Protein AF-A0A561UZJ4-F1 (afdb_monomer)

Organism: NCBI:txid887462

Solvent-accessible surface area (backbone atoms only — not comparable to full-atom values): 22641 Å² total; per-residue (Å²): 140,82,83,82,81,78,83,73,86,51,75,70,63,52,52,69,63,48,52,69,56,52,65,54,61,77,60,63,83,85,69,92,78,77,48,68,50,62,56,46,51,51,47,54,52,50,56,56,30,54,72,37,74,70,31,33,53,29,48,52,45,33,76,72,39,71,83,45,90,59,34,66,58,46,42,50,53,43,51,52,53,51,39,72,76,28,68,66,56,43,50,52,53,50,52,46,46,48,63,38,47,77,75,49,80,64,77,88,90,66,74,61,86,81,87,81,79,99,69,89,69,63,35,59,59,87,47,76,60,72,93,47,80,67,57,56,54,54,51,51,52,51,54,52,51,53,51,49,50,52,53,53,55,57,60,62,64,72,76,76,69,83,88,82,86,86,90,84,90,84,86,89,85,92,86,84,90,81,90,80,90,85,86,82,90,79,90,84,82,84,76,98,65,86,74,85,65,83,53,64,42,49,65,81,52,66,70,62,50,56,45,37,54,81,52,54,90,30,46,61,93,58,36,37,75,27,88,77,42,59,82,51,79,81,62,59,39,71,86,76,43,93,51,56,93,85,43,76,41,42,48,53,56,72,47,35,43,64,46,40,33,21,38,82,82,62,55,41,30,40,38,42,37,41,36,30,12,67,36,50,71,34,17,53,41,22,36,54,41,56,44,47,55,59,60,67,40,78,60,36,44,80,41,93,64,82,81,70,47,84,39,67,48,28,32,36,37,46,45,81,53,97,92,40,57,30,28,33,37,34,36,31,35,26,50,59,16,32,25,36,39,42,39,32,16,69,22,72,56,82,54,62,66,67,58,51,51,24,52,50,44,22,44,41,50,9,44,52,31,36,31,67,75,40,84,42,78,56,47,52,72,131

Nearest PDB structures (foldseek):
  4pws-assembly1_A  TM=5.449E-01  e=5.735E-03  Mycobacterium tuberculosis
  3hlz-assembly1_A  TM=6.009E-01  e=3.611E-02  Bacteroides thetaiotaomicron VPI-5482
  6e8a-assembly2_B-2  TM=5.289E-01  e=4.772E-02  Salmonella enterica subsp. enterica serovar Typhimurium
  6mna-assembly1_A  TM=4.371E-01  e=1.324E-02  Mycobacterium tuberculosis H37Rv
  6e8a-assembly1_A-3  TM=4.235E-01  e=3.230E-02  Salmonella enterica subsp. enterica serovar Typhimurium

Secondary structure (DSSP, 8-state):
--PPPPPPPPHHHHHHHHHHHHHHHHT-SSS----HHHHHHHHHHHHHHHHSHHHHHHHHHHHH-TTSTTHHHHHHHHHHHHHHH-HHHHHHHHHHHHHHHHHHTT----EE----SS-PPPEETTEE----HHHHHHHHHHHHHHHHHHHHHHHHHTTS---------------------------------------------HHHHHTTSPPGGGS-TTEEEPTT---SGGG-SGGGSS--TT-GGGTTEEEEEEEEEEETTSS-EEEEEEEEESSHHHHHHHHHHHHHHHHHSTTEEEE-----SSEEEEEEEEEEETTEEEEEEEEEEEETTEEEEEEEEEESSPP-HHHHHHHHHHHHHHHHHHHTTPPP------

Mean predicted aligned error: 18.22 Å

Sequence (382 aa):
MRRHMGAGVGAEELGALVMPMITGLTNAVGSEFSSAAVAEVRRLVRERLGAAEEGRAALDQLDGDPAAAGADDQVLAQLTAALAADPGFARQVQEALRLTAVQSAGDINTISIGGAVKKSTITIGPVTLNRTPGNQVALAALVLAVVALLVFGMYGVIHTLGPDDDAKAATPSSGSNGSRTGSGAEPSQGDEGATGGDKTAAIKDVEHFKAIFPEPTSLPDDWSFAPGSDSSSEGLGVDNSPCAEGEEGCRGQIHHGRARFGDSTGEAQAEFRVYA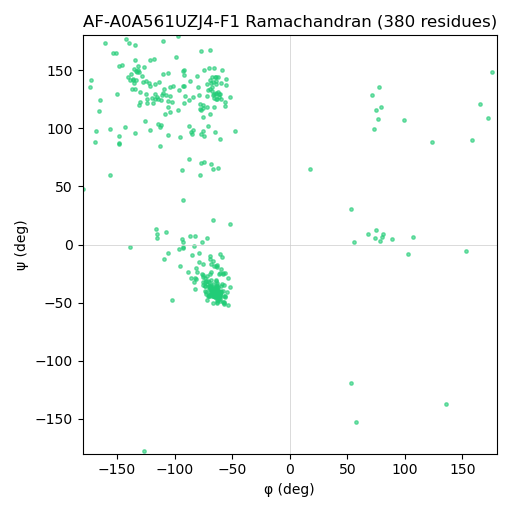YDSVGTAEAGYRAVAGIALHLDGTTTMPITPVADQSTGFTAQDDSAGHTVLTEGAVIRVGTIVARVAYGGSSQQPDTQVLNALLTMLTERAGQAQSGRTPTATTQL

Foldseek 3Di:
DDDDDDDDDDLVNVLVVVVVVLVVVLLPDPDPPPDVLVVVLVVLLCVQLVVDPQSVVLVCCCVVCVPPPCSSVSSSVSSSVSCVVDVPSVVVSVVSVVVVCVVVVQDDFDWDFDDDDDQGFTDGPSDGDDPDVVVVVVVVVVVVVVVVVVVVVVVVVVPPDDDDDDDDDDDDDDDDDDDDDDDDDDDDDDDPPDDPDLQLAFQQDLVLVLLLDDACVQAPVQKDFDPSWPPDPPPFDPVPPPDDPPDQLCPQWRTWDKTKMAGNVNQKIKIKIKIFGRFQVSLVSNLCVVLVVQQPDPQKDWDDADQQAPDKTKIWGWDCPPNFIWIKIWMWHDHTRMIMIMIMGGHNDHDDSLSRNQVVNLSNQQSSCSSSVHRRDHGGDD

Radius of gyration: 28.52 Å; Cα contacts (8 Å, |Δi|>4): 491; chains: 1; bounding box: 82×61×81 Å

pLDDT: mean 74.37, std 22.91, range [32.66, 98.38]

Structure (mmCIF, N/CA/C/O backbone):
data_AF-A0A561UZJ4-F1
#
_entry.id   AF-A0A561UZJ4-F1
#
loop_
_atom_site.group_PDB
_atom_site.id
_atom_site.type_symbol
_atom_site.label_atom_id
_atom_site.label_alt_id
_atom_site.label_comp_id
_atom_site.label_asym_id
_atom_site.label_entity_id
_atom_site.label_seq_id
_atom_site.pdbx_PDB_ins_code
_atom_site.Cartn_x
_atom_site.Cartn_y
_atom_site.Cartn_z
_atom_site.occupancy
_atom_site.B_iso_or_equiv
_atom_site.auth_seq_id
_atom_site.auth_comp_id
_atom_site.auth_asym_id
_atom_site.auth_atom_id
_atom_site.pdbx_PDB_model_num
ATOM 1 N N . MET A 1 1 ? -13.096 -0.915 -48.833 1.00 38.19 1 MET A N 1
ATOM 2 C CA . MET A 1 1 ? -11.713 -0.455 -48.573 1.00 38.19 1 MET A CA 1
ATOM 3 C C . MET A 1 1 ? -11.726 1.049 -48.310 1.00 38.19 1 MET A C 1
ATOM 5 O O . MET A 1 1 ? -11.660 1.826 -49.251 1.00 38.19 1 MET A O 1
ATOM 9 N N . ARG A 1 2 ? -11.883 1.469 -47.047 1.00 38.19 2 ARG A N 1
ATOM 10 C CA . ARG A 1 2 ? -11.686 2.861 -46.605 1.00 38.19 2 ARG A CA 1
ATOM 11 C C . ARG A 1 2 ? -10.361 2.906 -45.848 1.00 38.19 2 ARG A C 1
ATOM 13 O O . ARG A 1 2 ? -10.214 2.193 -44.863 1.00 38.19 2 ARG A O 1
ATOM 20 N N . ARG A 1 3 ? -9.397 3.685 -46.342 1.00 44.66 3 ARG A N 1
ATOM 21 C CA . ARG A 1 3 ? -8.163 4.007 -45.614 1.00 44.66 3 ARG A CA 1
ATOM 22 C C . ARG A 1 3 ? -8.498 5.085 -44.584 1.00 44.66 3 ARG A C 1
ATOM 24 O O . ARG A 1 3 ? -8.964 6.151 -44.973 1.00 44.66 3 ARG A O 1
ATOM 31 N N . HIS A 1 4 ? -8.264 4.804 -43.305 1.00 40.88 4 HIS A N 1
ATOM 32 C CA . HIS A 1 4 ? -8.193 5.834 -42.272 1.00 40.88 4 HIS A CA 1
ATOM 33 C C . HIS A 1 4 ? -6.885 6.615 -42.458 1.00 40.88 4 HIS A C 1
ATOM 35 O O . HIS A 1 4 ? -5.804 6.034 -42.399 1.00 40.88 4 HIS A O 1
ATOM 41 N N . MET A 1 5 ? -6.989 7.918 -42.717 1.00 39.06 5 MET A N 1
ATOM 42 C CA . MET A 1 5 ? -5.888 8.862 -42.529 1.00 39.06 5 MET A CA 1
ATOM 43 C C . MET A 1 5 ? -5.791 9.153 -41.031 1.00 39.06 5 MET A C 1
ATOM 45 O O . MET A 1 5 ? -6.747 9.655 -40.444 1.00 39.06 5 MET A O 1
ATOM 49 N N . GLY A 1 6 ? -4.670 8.779 -40.414 1.00 40.22 6 GLY A N 1
ATOM 50 C CA . GLY A 1 6 ? -4.344 9.169 -39.046 1.00 40.22 6 GLY A CA 1
ATOM 51 C C . GLY A 1 6 ? -3.977 10.649 -39.008 1.00 40.22 6 GLY A C 1
ATOM 52 O O . GLY A 1 6 ? -3.138 11.094 -39.792 1.00 40.22 6 GLY A O 1
ATOM 53 N N . ALA A 1 7 ? -4.622 11.402 -38.121 1.00 43.53 7 ALA A N 1
ATOM 54 C CA . ALA A 1 7 ? -4.203 12.752 -37.780 1.00 43.53 7 ALA A CA 1
ATOM 55 C C . ALA A 1 7 ? -2.841 12.665 -37.075 1.00 43.53 7 ALA A C 1
ATOM 57 O O . ALA A 1 7 ? -2.710 11.992 -36.053 1.00 43.53 7 ALA A O 1
ATOM 58 N N . GLY A 1 8 ? -1.815 13.273 -37.671 1.00 42.09 8 GLY A N 1
ATOM 59 C CA . GLY A 1 8 ? -0.505 13.403 -37.044 1.00 42.09 8 GLY A CA 1
ATOM 60 C C . GLY A 1 8 ? -0.579 14.401 -35.893 1.00 42.09 8 GLY A C 1
ATOM 61 O O . GLY A 1 8 ? -1.142 15.481 -36.056 1.00 42.09 8 GLY A O 1
ATOM 62 N N . VAL A 1 9 ? -0.012 14.026 -34.749 1.00 51.81 9 VAL A N 1
ATOM 63 C CA . VAL A 1 9 ? 0.234 14.920 -33.610 1.00 51.81 9 VAL A CA 1
ATOM 64 C C . VAL A 1 9 ? 1.084 16.096 -34.104 1.00 51.81 9 VAL A C 1
ATOM 66 O O . VAL A 1 9 ? 2.143 15.887 -34.701 1.00 51.81 9 VAL A O 1
ATOM 69 N N . GLY A 1 10 ? 0.588 17.322 -33.937 1.00 52.53 10 GLY A N 1
ATOM 70 C CA . GLY A 1 10 ? 1.241 18.535 -34.433 1.00 52.53 10 GLY A CA 1
ATOM 71 C C . GLY A 1 10 ? 2.468 18.914 -33.599 1.00 52.53 10 GLY A C 1
ATOM 72 O O . GLY A 1 10 ? 2.511 18.672 -32.395 1.00 52.53 10 GLY A O 1
ATOM 73 N N . ALA A 1 11 ? 3.460 19.553 -34.226 1.00 46.94 11 ALA A N 1
ATOM 74 C CA . ALA A 1 11 ? 4.694 20.004 -33.568 1.00 46.94 11 ALA A CA 1
ATOM 75 C C . ALA A 1 11 ? 4.452 20.941 -32.360 1.00 46.94 11 ALA A C 1
ATOM 77 O O . ALA A 1 11 ? 5.276 20.997 -31.449 1.00 46.94 11 ALA A O 1
ATOM 78 N N . GLU A 1 12 ? 3.310 21.631 -32.319 1.00 47.03 12 GLU A N 1
ATOM 79 C CA . GLU A 1 12 ? 2.919 22.523 -31.218 1.00 47.03 12 GLU A CA 1
ATOM 80 C C . GLU A 1 12 ? 2.516 21.760 -29.941 1.00 47.03 12 GLU A C 1
ATOM 82 O O . GLU A 1 12 ? 2.795 22.216 -28.834 1.00 47.03 12 GLU A O 1
ATOM 87 N N . GLU A 1 13 ? 1.943 20.560 -30.078 1.00 52.03 13 GLU A N 1
ATOM 88 C CA . GLU A 1 13 ? 1.536 19.709 -28.949 1.00 52.03 13 GLU A CA 1
ATOM 89 C C . GLU A 1 13 ? 2.757 19.037 -28.290 1.00 52.03 13 GLU A C 1
ATOM 91 O O . GLU A 1 13 ? 2.828 18.889 -27.070 1.00 52.03 13 GLU A O 1
ATOM 96 N N . LEU A 1 14 ? 3.783 18.729 -29.095 1.00 54.50 14 LEU A N 1
ATOM 97 C CA . LEU A 1 14 ? 5.091 18.267 -28.619 1.00 54.50 14 LEU A CA 1
ATOM 98 C C . LEU A 1 14 ? 5.852 19.365 -27.863 1.00 54.50 14 LEU A C 1
ATOM 100 O O . LEU A 1 14 ? 6.477 19.074 -26.845 1.00 54.50 14 LEU A O 1
ATOM 104 N N . GLY A 1 15 ? 5.764 20.624 -28.302 1.00 51.84 15 GLY A N 1
ATOM 105 C CA . GLY A 1 15 ? 6.388 21.755 -27.606 1.00 51.84 15 GLY A CA 1
ATOM 106 C C . GLY A 1 15 ? 5.871 21.933 -26.173 1.00 51.84 15 GLY A C 1
ATOM 107 O O . GLY A 1 15 ? 6.659 22.161 -25.255 1.00 51.84 15 GLY A O 1
ATOM 108 N N . ALA A 1 16 ? 4.565 21.744 -25.956 1.00 50.00 16 ALA A N 1
ATOM 109 C CA . ALA A 1 16 ? 3.947 21.839 -24.631 1.00 50.00 16 ALA A CA 1
ATOM 110 C C . ALA A 1 16 ? 4.368 20.702 -23.677 1.00 50.00 16 ALA A C 1
ATOM 112 O O . ALA A 1 16 ? 4.457 20.918 -22.469 1.00 50.00 16 ALA A O 1
ATOM 113 N N . LEU A 1 17 ? 4.666 19.511 -24.209 1.00 49.38 17 LEU A N 1
ATOM 114 C CA . LEU A 1 17 ? 5.084 18.345 -23.423 1.00 49.38 17 LEU A CA 1
ATOM 115 C C . LEU A 1 17 ? 6.583 18.366 -23.065 1.00 49.38 17 LEU A C 1
ATOM 117 O O . LEU A 1 17 ? 6.991 17.819 -22.043 1.00 49.38 17 LEU A O 1
ATOM 121 N N . VAL A 1 18 ? 7.410 18.988 -23.910 1.00 51.75 18 VAL A N 1
ATOM 122 C CA . VAL A 1 18 ? 8.879 18.977 -23.798 1.00 51.75 18 VAL A CA 1
ATOM 123 C C . VAL A 1 18 ? 9.403 20.030 -22.810 1.00 51.75 18 VAL A C 1
ATOM 125 O O . VAL A 1 18 ? 10.385 19.779 -22.107 1.00 51.75 18 VAL A O 1
ATOM 128 N N . MET A 1 19 ? 8.731 21.180 -22.687 1.00 52.06 19 MET A N 1
ATOM 129 C CA . MET A 1 19 ? 9.182 22.285 -21.823 1.00 52.06 19 MET A CA 1
ATOM 130 C C . MET A 1 19 ? 9.271 21.936 -20.321 1.00 52.06 19 MET A C 1
ATOM 132 O O . MET A 1 19 ? 10.293 22.263 -19.716 1.00 52.06 19 MET A O 1
ATOM 136 N N . PRO A 1 20 ? 8.306 21.223 -19.702 1.00 51.03 20 PRO A N 1
ATOM 137 C CA . PRO A 1 20 ? 8.399 20.836 -18.290 1.00 51.03 20 PRO A CA 1
ATOM 138 C C . PRO A 1 20 ? 9.579 19.900 -17.985 1.00 51.03 20 PRO A C 1
ATOM 140 O O . PRO A 1 20 ? 10.175 19.988 -16.914 1.00 51.03 20 PRO A O 1
ATOM 143 N N . MET A 1 21 ? 9.951 19.020 -18.925 1.00 52.78 21 MET A N 1
ATOM 144 C CA . MET A 1 21 ? 11.055 18.068 -18.735 1.00 52.78 21 MET A CA 1
ATOM 145 C C . MET A 1 21 ? 12.426 18.743 -18.792 1.00 52.78 21 MET A C 1
ATOM 147 O O . MET A 1 21 ? 13.334 18.372 -18.050 1.00 52.78 21 MET A O 1
ATOM 151 N N . ILE A 1 22 ? 12.586 19.755 -19.646 1.00 53.81 22 ILE A N 1
ATOM 152 C CA . ILE A 1 22 ? 13.873 20.438 -19.821 1.00 53.81 22 ILE A CA 1
ATOM 153 C C . ILE A 1 22 ? 14.182 21.344 -18.631 1.00 53.81 22 ILE A C 1
ATOM 155 O O . ILE A 1 22 ? 15.315 21.359 -18.159 1.00 53.81 22 ILE A O 1
ATOM 159 N N . THR A 1 23 ? 13.164 21.977 -18.046 1.00 54.97 23 THR A N 1
ATOM 160 C CA . THR A 1 23 ? 13.304 22.675 -16.758 1.00 54.97 23 THR A CA 1
ATOM 161 C C . THR A 1 23 ? 13.710 21.730 -15.611 1.00 54.97 23 THR A C 1
ATOM 163 O O . THR A 1 23 ? 14.348 22.162 -14.651 1.00 54.97 23 THR A O 1
ATOM 166 N N . GLY A 1 24 ? 13.395 20.433 -15.707 1.00 51.62 24 GLY A N 1
ATOM 167 C CA . GLY A 1 24 ? 13.868 19.411 -14.766 1.00 51.62 24 GLY A CA 1
ATOM 168 C C . GLY A 1 24 ? 15.340 19.022 -14.960 1.00 51.62 24 GLY A C 1
ATOM 169 O O . GLY A 1 24 ? 16.046 18.787 -13.982 1.00 51.62 24 GLY A O 1
ATOM 170 N N . LEU A 1 25 ? 15.827 19.000 -16.205 1.00 46.50 25 LEU A N 1
ATOM 171 C CA . LEU A 1 25 ? 17.196 18.592 -16.551 1.00 46.50 25 LEU A CA 1
ATOM 172 C C . LEU A 1 25 ? 18.262 19.634 -16.182 1.00 46.50 25 LEU A C 1
ATOM 174 O O . LEU A 1 25 ? 19.382 19.260 -15.838 1.00 46.50 25 LEU A O 1
ATOM 178 N N . THR A 1 26 ? 17.934 20.925 -16.226 1.00 46.72 26 THR A N 1
ATOM 179 C CA . THR A 1 26 ? 18.906 22.011 -15.998 1.00 46.72 26 THR A CA 1
ATOM 180 C C . THR A 1 26 ? 19.171 22.288 -14.515 1.00 46.72 26 THR A C 1
ATOM 182 O O . THR A 1 26 ? 20.233 22.790 -14.158 1.00 46.72 26 THR A O 1
ATOM 185 N N . ASN A 1 27 ? 18.264 21.872 -13.623 1.00 47.09 27 ASN A N 1
ATOM 186 C CA . ASN A 1 27 ? 18.409 22.021 -12.169 1.00 47.09 27 ASN A CA 1
ATOM 187 C C . ASN A 1 27 ? 19.047 20.795 -11.476 1.00 47.09 27 ASN A C 1
ATOM 189 O O . ASN A 1 27 ? 19.209 20.783 -10.256 1.00 47.09 27 ASN A O 1
ATOM 193 N N . ALA A 1 28 ? 19.433 19.764 -12.236 1.00 41.41 28 ALA A N 1
ATOM 194 C CA . ALA A 1 28 ? 19.983 18.507 -11.729 1.00 41.41 28 ALA A CA 1
ATOM 195 C C . ALA A 1 28 ? 21.523 18.517 -11.685 1.00 41.41 28 ALA A C 1
ATOM 197 O O . ALA A 1 28 ? 22.196 17.739 -12.359 1.00 41.41 28 ALA A O 1
ATOM 198 N N . VAL A 1 29 ? 22.105 19.391 -10.863 1.00 40.47 29 VAL A N 1
ATOM 199 C CA . VAL A 1 29 ? 23.511 19.269 -10.445 1.00 40.47 29 VAL A CA 1
ATOM 200 C C . VAL A 1 29 ? 23.510 18.963 -8.950 1.00 40.47 29 VAL A C 1
ATOM 202 O O . VAL A 1 29 ? 23.577 19.870 -8.126 1.00 40.47 29 VAL A O 1
ATOM 205 N N . GLY A 1 30 ? 23.373 17.678 -8.594 1.00 41.28 30 GLY A N 1
ATOM 206 C CA . GLY A 1 30 ? 23.566 17.243 -7.203 1.00 41.28 30 GLY A CA 1
ATOM 207 C C . GLY A 1 30 ? 22.837 15.992 -6.703 1.00 41.28 30 GLY A C 1
ATOM 208 O O . GLY A 1 30 ? 23.116 15.594 -5.577 1.00 41.28 30 GLY A O 1
ATOM 209 N N . SER A 1 31 ? 21.951 15.348 -7.466 1.00 38.31 31 SER A N 1
ATOM 210 C CA . SER A 1 31 ? 21.232 14.152 -6.990 1.00 38.31 31 SER A CA 1
ATOM 211 C C . SER A 1 31 ? 21.196 13.029 -8.028 1.00 38.31 31 SER A C 1
ATOM 213 O O . SER A 1 31 ? 21.056 13.260 -9.228 1.00 38.31 31 SER A O 1
ATOM 215 N N . GLU A 1 32 ? 21.387 11.806 -7.534 1.00 42.59 32 GLU A N 1
ATOM 216 C CA . GLU A 1 32 ? 21.621 10.544 -8.244 1.00 42.59 32 GLU A CA 1
ATOM 217 C C . GLU A 1 32 ? 20.419 10.057 -9.077 1.00 42.59 32 GLU A C 1
ATOM 219 O O . GLU A 1 32 ? 19.859 8.994 -8.838 1.00 42.59 32 GLU A O 1
ATOM 224 N N . PHE A 1 33 ? 20.037 10.797 -10.117 1.00 46.19 33 PHE A N 1
ATOM 225 C CA . PHE A 1 33 ? 19.161 10.281 -11.170 1.00 46.19 33 PHE A CA 1
ATOM 226 C C . PHE A 1 33 ? 20.001 9.599 -12.257 1.00 46.19 33 PHE A C 1
ATOM 228 O O . PHE A 1 33 ? 20.191 10.123 -13.353 1.00 46.19 33 PHE A O 1
ATOM 235 N N . SER A 1 34 ? 20.533 8.413 -11.952 1.00 44.78 34 SER A N 1
ATOM 236 C CA . SER A 1 34 ? 21.213 7.539 -12.920 1.00 44.78 34 SER A CA 1
ATOM 237 C C . SER A 1 34 ? 20.253 6.526 -13.552 1.00 44.78 34 SER A C 1
ATOM 239 O O . SER A 1 34 ? 20.621 5.377 -13.798 1.00 44.78 34 SER A O 1
ATOM 241 N N . SER A 1 35 ? 19.006 6.919 -13.842 1.00 62.38 35 SER A N 1
ATOM 242 C CA . SER A 1 35 ? 18.120 6.007 -14.564 1.00 62.38 35 SER A CA 1
ATOM 243 C C . SER A 1 35 ? 18.663 5.805 -15.982 1.00 62.38 35 SER A C 1
ATOM 245 O O . SER A 1 35 ? 18.976 6.757 -16.707 1.00 62.38 35 SER A O 1
ATOM 247 N N . ALA A 1 36 ? 18.801 4.538 -16.380 1.00 67.56 36 ALA A N 1
ATOM 248 C CA . ALA A 1 36 ? 19.322 4.157 -17.691 1.00 67.56 36 ALA A CA 1
ATOM 249 C C . ALA A 1 36 ? 18.553 4.839 -18.841 1.00 67.56 36 ALA A C 1
ATOM 251 O O . ALA A 1 36 ? 19.130 5.145 -19.880 1.00 67.56 36 ALA A O 1
ATOM 252 N N . ALA A 1 37 ? 17.273 5.155 -18.627 1.00 64.25 37 ALA A N 1
ATOM 253 C CA . ALA A 1 37 ? 16.425 5.822 -19.605 1.00 64.25 37 ALA A CA 1
ATOM 254 C C . ALA A 1 37 ? 16.741 7.320 -19.784 1.00 64.25 37 ALA A C 1
ATOM 256 O O . ALA A 1 37 ? 16.773 7.801 -20.915 1.00 64.25 37 ALA A O 1
ATOM 257 N N . VAL A 1 38 ? 17.042 8.066 -18.712 1.00 72.38 38 VAL A N 1
ATOM 258 C CA . VAL A 1 38 ? 17.483 9.473 -18.831 1.00 72.38 38 VAL A CA 1
ATOM 259 C C . VAL A 1 38 ? 18.857 9.544 -19.496 1.00 72.38 38 VAL A C 1
ATOM 261 O O . VAL A 1 38 ? 19.095 10.413 -20.338 1.00 72.38 38 VAL A O 1
ATOM 264 N N . ALA A 1 39 ? 19.743 8.594 -19.181 1.00 77.06 39 ALA A N 1
ATOM 265 C CA . ALA A 1 39 ? 21.021 8.453 -19.870 1.00 77.06 39 ALA A CA 1
ATOM 266 C C . ALA A 1 39 ? 20.828 8.174 -21.372 1.00 77.06 39 ALA A C 1
ATOM 268 O O . ALA A 1 39 ? 21.519 8.780 -22.191 1.00 77.06 39 ALA A O 1
ATOM 269 N N . GLU A 1 40 ? 19.855 7.336 -21.738 1.00 82.00 40 GLU A N 1
ATOM 270 C CA . GLU A 1 40 ? 19.553 7.004 -23.132 1.00 82.00 40 GLU A CA 1
ATOM 271 C C . GLU A 1 40 ? 18.926 8.175 -23.902 1.00 82.00 40 GLU A C 1
ATOM 273 O O . GLU A 1 40 ? 19.379 8.494 -25.000 1.00 82.00 40 GLU A O 1
ATOM 278 N N . VAL A 1 41 ? 17.962 8.898 -23.318 1.00 84.25 41 VAL A N 1
ATOM 279 C CA . VAL A 1 41 ? 17.405 10.118 -23.935 1.00 84.25 41 VAL A CA 1
ATOM 280 C C . VAL A 1 41 ? 18.501 11.169 -24.118 1.00 84.25 41 VAL A C 1
ATOM 282 O O . VAL A 1 41 ? 18.627 11.753 -25.195 1.00 84.25 41 VAL A O 1
ATOM 285 N N . ARG A 1 42 ? 19.357 11.374 -23.109 1.00 86.06 42 ARG A N 1
ATOM 286 C CA . ARG A 1 42 ? 20.499 12.295 -23.206 1.00 86.06 42 ARG A CA 1
ATOM 287 C C . ARG A 1 42 ? 21.490 11.861 -24.288 1.00 86.06 42 ARG A C 1
ATOM 289 O O . ARG A 1 42 ? 22.013 12.717 -25.001 1.00 86.06 42 ARG A O 1
ATOM 296 N N . ARG A 1 43 ? 21.743 10.556 -24.430 1.00 90.25 43 ARG A N 1
ATOM 297 C CA . ARG A 1 43 ? 22.601 9.985 -25.478 1.00 90.25 43 ARG A CA 1
ATOM 298 C C . ARG A 1 43 ? 22.019 10.255 -26.864 1.00 90.25 43 ARG A C 1
ATOM 300 O O . ARG A 1 43 ? 22.734 10.795 -27.703 1.00 90.25 43 ARG A O 1
ATOM 307 N N . LEU A 1 44 ? 20.733 9.964 -27.072 1.00 89.88 44 LEU A N 1
ATOM 308 C CA . LEU A 1 44 ? 20.020 10.196 -28.334 1.00 89.88 44 LEU A CA 1
ATOM 309 C C . LEU A 1 44 ? 20.005 11.680 -28.723 1.00 89.88 44 LEU A C 1
ATOM 311 O O . LEU A 1 44 ? 20.299 12.024 -29.867 1.00 89.88 44 LEU A O 1
ATOM 315 N N . VAL A 1 45 ? 19.715 12.572 -27.770 1.00 91.88 45 VAL A N 1
ATOM 316 C CA . VAL A 1 45 ? 19.710 14.025 -28.005 1.00 91.88 45 VAL A CA 1
ATOM 317 C C . VAL A 1 45 ? 21.113 14.533 -28.338 1.00 91.88 45 VAL A C 1
ATOM 319 O O . VAL A 1 45 ? 21.271 15.277 -29.304 1.00 91.88 45 VAL A O 1
ATOM 322 N N . ARG A 1 46 ? 22.144 14.104 -27.599 1.00 92.44 46 ARG A N 1
ATOM 323 C CA . ARG A 1 46 ? 23.530 14.524 -27.851 1.00 92.44 46 ARG A CA 1
ATOM 324 C C . ARG A 1 46 ? 24.073 13.984 -29.174 1.00 92.44 46 ARG A C 1
ATOM 326 O O . ARG A 1 46 ? 24.739 14.722 -29.890 1.00 92.44 46 ARG A O 1
ATOM 333 N N . GLU A 1 47 ? 23.769 12.736 -29.521 1.00 93.25 47 GLU A N 1
ATOM 334 C CA . GLU A 1 47 ? 24.128 12.139 -30.813 1.00 93.25 47 GLU A CA 1
ATOM 335 C C . GLU A 1 47 ? 23.490 12.918 -31.970 1.00 93.25 47 GLU A C 1
ATOM 337 O O . GLU A 1 47 ? 24.163 13.260 -32.945 1.00 93.25 47 GLU A O 1
ATOM 342 N N . ARG A 1 48 ? 22.205 13.268 -31.836 1.00 92.88 48 ARG A N 1
ATOM 343 C CA . ARG A 1 48 ? 21.470 13.969 -32.888 1.00 92.88 48 ARG A CA 1
ATOM 344 C C . ARG A 1 48 ? 21.893 15.427 -33.043 1.00 92.88 48 ARG A C 1
ATOM 346 O O . ARG A 1 48 ? 22.150 15.859 -34.164 1.00 92.88 48 ARG A O 1
ATOM 353 N N . LEU A 1 49 ? 21.982 16.174 -31.944 1.00 93.50 49 LEU A N 1
ATOM 354 C CA . LEU A 1 49 ? 22.416 17.574 -31.960 1.00 93.50 49 LEU A CA 1
ATOM 355 C C . LEU A 1 49 ? 23.899 17.703 -32.322 1.00 93.50 49 LEU A C 1
ATOM 357 O O . LEU A 1 49 ? 24.264 18.615 -33.054 1.00 93.50 49 LEU A O 1
ATOM 361 N N . GLY A 1 50 ? 24.743 16.760 -31.896 1.00 94.25 50 GLY A N 1
ATOM 362 C CA . GLY A 1 50 ? 26.167 16.739 -32.236 1.00 94.25 50 GLY A CA 1
ATOM 363 C C . GLY A 1 50 ? 26.457 16.453 -33.713 1.00 94.25 50 GLY A C 1
ATOM 364 O O . GLY A 1 50 ? 27.562 16.741 -34.182 1.00 94.25 50 GLY A O 1
ATOM 365 N N . ALA A 1 51 ? 25.488 15.917 -34.463 1.00 93.06 51 ALA A N 1
ATOM 366 C CA . ALA A 1 51 ? 25.597 15.724 -35.908 1.00 93.06 51 ALA A CA 1
ATOM 367 C C . ALA A 1 51 ? 25.413 17.033 -36.703 1.00 93.06 51 ALA A C 1
ATOM 369 O O . ALA A 1 51 ? 25.958 17.147 -37.801 1.00 93.06 51 ALA A O 1
ATOM 370 N N . ALA A 1 52 ? 24.701 18.021 -36.148 1.00 93.69 52 ALA A N 1
ATOM 371 C CA . ALA A 1 52 ? 24.543 19.356 -36.729 1.00 93.69 52 ALA A CA 1
ATOM 372 C C . ALA A 1 52 ? 25.629 20.313 -36.209 1.00 93.69 52 ALA A C 1
ATOM 374 O O . ALA A 1 52 ? 26.064 20.206 -35.063 1.00 93.69 52 ALA A O 1
ATOM 375 N N . GLU A 1 53 ? 26.084 21.254 -37.037 1.00 93.94 53 GLU A N 1
ATOM 376 C CA . GLU A 1 53 ? 27.120 22.218 -36.639 1.00 93.94 53 GLU A CA 1
ATOM 377 C C . GLU A 1 53 ? 26.583 23.196 -35.583 1.00 93.94 53 GLU A C 1
ATOM 379 O O . GLU A 1 53 ? 27.229 23.433 -34.563 1.00 93.94 53 GLU A O 1
ATOM 384 N N . GLU A 1 54 ? 25.347 23.658 -35.764 1.00 91.19 54 GLU A N 1
ATOM 385 C CA . GLU A 1 54 ? 24.638 24.546 -34.845 1.00 91.19 54 GLU A CA 1
ATOM 386 C C . GLU A 1 54 ? 24.270 23.846 -33.530 1.00 91.19 54 GLU A C 1
ATOM 388 O O . GLU A 1 54 ? 24.360 24.441 -32.456 1.00 91.19 54 GLU A O 1
ATOM 393 N N . GLY A 1 55 ? 23.895 22.565 -33.595 1.00 92.19 55 GLY A N 1
ATOM 394 C CA . GLY A 1 55 ? 23.610 21.757 -32.409 1.00 92.19 55 GLY A CA 1
ATOM 395 C C . GLY A 1 55 ? 24.867 21.470 -31.586 1.00 92.19 55 GLY A C 1
ATOM 396 O O . GLY A 1 55 ? 24.819 21.526 -30.359 1.00 92.19 55 GLY A O 1
ATOM 397 N N . ARG A 1 56 ? 26.012 21.241 -32.242 1.00 95.06 56 ARG A N 1
ATOM 398 C CA . ARG A 1 56 ? 27.305 21.072 -31.569 1.00 95.06 56 ARG A CA 1
ATOM 399 C C . ARG A 1 56 ? 27.749 22.354 -30.871 1.00 95.06 56 ARG A C 1
ATOM 401 O O . ARG A 1 56 ? 28.128 22.286 -29.713 1.00 95.06 56 ARG A O 1
ATOM 408 N N . ALA A 1 57 ? 27.612 23.510 -31.523 1.00 93.94 57 ALA A N 1
ATOM 409 C CA . ALA A 1 57 ? 27.921 24.802 -30.910 1.00 93.94 57 ALA A CA 1
ATOM 410 C C . ALA A 1 57 ? 27.048 25.089 -29.673 1.00 93.94 57 ALA A C 1
ATOM 412 O O . ALA A 1 57 ? 27.561 25.548 -28.655 1.00 93.94 57 ALA A O 1
ATOM 413 N N . ALA A 1 58 ? 25.749 24.771 -29.736 1.00 91.31 58 ALA A N 1
ATOM 414 C CA . ALA A 1 58 ? 24.841 24.924 -28.599 1.00 91.31 58 ALA A CA 1
ATOM 415 C C . ALA A 1 58 ? 25.190 23.971 -27.438 1.00 91.31 58 ALA A C 1
ATOM 417 O O . ALA A 1 58 ? 25.166 24.376 -26.277 1.00 91.31 58 ALA A O 1
ATOM 418 N N . LEU A 1 59 ? 25.553 22.718 -27.742 1.00 93.25 59 LEU A N 1
ATOM 419 C CA . LEU A 1 59 ? 26.006 21.751 -26.738 1.00 93.25 59 LEU A CA 1
ATOM 420 C C . LEU A 1 59 ? 27.350 22.146 -26.114 1.00 93.25 59 LEU A C 1
ATOM 422 O O . LEU A 1 59 ? 27.479 22.083 -24.896 1.00 93.25 59 LEU A O 1
ATOM 426 N N . ASP A 1 60 ? 28.315 22.596 -26.917 1.00 93.38 60 ASP A N 1
ATOM 427 C CA . ASP A 1 60 ? 29.623 23.060 -26.440 1.00 93.38 60 ASP A CA 1
ATOM 428 C C . ASP A 1 60 ? 29.477 24.303 -25.548 1.00 93.38 60 ASP A C 1
ATOM 430 O O . ASP A 1 60 ? 30.183 24.439 -24.549 1.00 93.38 60 ASP A O 1
ATOM 434 N N . GLN A 1 61 ? 28.529 25.196 -25.867 1.00 90.12 61 GLN A N 1
ATOM 435 C CA . GLN A 1 61 ? 28.201 26.343 -25.022 1.00 90.12 61 GLN A CA 1
ATOM 436 C C . GLN A 1 61 ? 27.586 25.907 -23.682 1.00 90.12 61 GLN A C 1
ATOM 438 O O . GLN A 1 61 ? 27.996 26.424 -22.643 1.00 90.12 61 GLN A O 1
ATOM 443 N N . LEU A 1 62 ? 26.650 24.951 -23.689 1.00 89.88 62 LEU A N 1
ATOM 444 C CA . LEU A 1 62 ? 26.025 24.422 -22.470 1.00 89.88 62 LEU A CA 1
ATOM 445 C C . LEU A 1 62 ? 27.025 23.655 -21.584 1.00 89.88 62 LEU A C 1
ATOM 447 O O . LEU A 1 62 ? 27.009 23.812 -20.366 1.00 89.88 62 LEU A O 1
ATOM 451 N N . ASP A 1 63 ? 27.901 22.842 -22.181 1.00 89.44 63 ASP A N 1
ATOM 452 C CA . ASP A 1 63 ? 28.920 22.075 -21.454 1.00 89.44 63 ASP A CA 1
ATOM 453 C C . ASP A 1 63 ? 30.065 22.992 -20.948 1.00 89.44 63 ASP A C 1
ATOM 455 O O . ASP A 1 63 ? 30.681 22.699 -19.920 1.00 89.44 63 ASP A O 1
ATOM 459 N N . GLY A 1 64 ? 30.346 24.106 -21.639 1.00 91.56 64 GLY A N 1
ATOM 460 C CA . GLY A 1 64 ? 31.391 25.073 -21.279 1.00 91.56 64 GLY A CA 1
ATOM 461 C C . GLY A 1 64 ? 30.988 26.101 -20.214 1.00 91.56 64 GLY A C 1
ATOM 462 O O . GLY A 1 64 ? 31.809 26.443 -19.361 1.00 91.56 64 GLY A O 1
ATOM 463 N N . ASP A 1 65 ? 29.746 26.590 -20.247 1.00 89.75 65 ASP A N 1
ATOM 464 C CA . ASP A 1 65 ? 29.185 27.501 -19.242 1.00 89.75 65 ASP A CA 1
ATOM 465 C C . ASP A 1 65 ? 27.667 27.274 -19.089 1.00 89.75 65 ASP A C 1
ATOM 467 O O . ASP A 1 65 ? 26.861 27.967 -19.718 1.00 89.75 65 ASP A O 1
ATOM 471 N N . PRO A 1 66 ? 27.245 26.325 -18.232 1.00 79.38 66 PRO A N 1
ATOM 472 C CA . PRO A 1 66 ? 25.829 26.008 -18.051 1.00 79.38 66 PRO A CA 1
ATOM 473 C C . PRO A 1 66 ? 25.029 27.150 -17.406 1.00 79.38 66 PRO A C 1
ATOM 475 O O . PRO A 1 66 ? 23.803 27.124 -17.433 1.00 79.38 66 PRO A O 1
ATOM 478 N N . ALA A 1 67 ? 25.692 28.156 -16.820 1.00 82.94 67 ALA A N 1
ATOM 479 C CA . ALA A 1 67 ? 25.037 29.324 -16.231 1.00 82.94 67 ALA A CA 1
ATOM 480 C C . ALA A 1 67 ? 24.902 30.498 -17.221 1.00 82.94 67 ALA A C 1
ATOM 482 O O . ALA A 1 67 ? 24.334 31.538 -16.865 1.00 82.94 67 ALA A O 1
ATOM 483 N N . ALA A 1 68 ? 25.415 30.360 -18.450 1.00 87.50 68 ALA A N 1
ATOM 484 C CA . ALA A 1 68 ? 25.304 31.387 -19.472 1.00 87.50 68 ALA A CA 1
ATOM 485 C C . ALA A 1 68 ? 23.832 31.631 -19.835 1.00 87.50 68 ALA A C 1
ATOM 487 O O . ALA A 1 68 ? 23.096 30.724 -20.228 1.00 87.50 68 ALA A O 1
ATOM 488 N N . ALA A 1 69 ? 23.401 32.891 -19.738 1.00 86.50 69 ALA A N 1
ATOM 489 C CA . ALA A 1 69 ? 22.039 33.282 -20.078 1.00 86.50 69 ALA A CA 1
ATOM 490 C C . ALA A 1 69 ? 21.701 32.875 -21.526 1.00 86.50 69 ALA A C 1
ATOM 492 O O . ALA A 1 69 ? 22.345 33.333 -22.472 1.00 86.50 69 ALA A O 1
ATOM 493 N N . GLY A 1 70 ? 20.683 32.026 -21.686 1.00 84.25 70 GLY A N 1
ATOM 494 C CA . GLY A 1 70 ? 20.189 31.562 -22.985 1.00 84.25 70 GLY A CA 1
ATOM 495 C C . GLY A 1 70 ? 20.854 30.298 -23.546 1.00 84.25 70 GLY A C 1
ATOM 496 O O . GLY A 1 70 ? 20.525 29.920 -24.668 1.00 84.25 70 GLY A O 1
ATOM 497 N N . ALA A 1 71 ? 21.756 29.628 -22.814 1.00 81.31 71 ALA A N 1
ATOM 498 C CA . ALA A 1 71 ? 22.303 28.332 -23.245 1.00 81.31 71 ALA A CA 1
ATOM 499 C C . ALA A 1 71 ? 21.193 27.269 -23.401 1.00 81.31 71 ALA A C 1
ATOM 501 O O . ALA A 1 71 ? 21.139 26.564 -24.411 1.00 81.31 71 ALA A O 1
ATOM 502 N N . ASP A 1 72 ? 20.245 27.238 -22.461 1.00 83.25 72 ASP A N 1
ATOM 503 C CA . ASP A 1 72 ? 19.083 26.341 -22.499 1.00 83.25 72 ASP A CA 1
ATOM 504 C C . ASP A 1 72 ? 18.166 26.628 -23.695 1.00 83.25 72 ASP A C 1
ATOM 506 O O . ASP A 1 72 ? 17.758 25.708 -24.406 1.00 83.25 72 ASP A O 1
ATOM 510 N N . ASP A 1 73 ? 17.890 27.910 -23.964 1.00 84.12 73 ASP A N 1
ATOM 511 C CA . ASP A 1 73 ? 17.018 28.347 -25.062 1.00 84.12 73 ASP A CA 1
ATOM 512 C C . ASP A 1 73 ? 17.578 27.939 -26.431 1.00 84.12 73 ASP A C 1
ATOM 514 O O . ASP A 1 73 ? 16.827 27.564 -27.335 1.00 84.12 73 ASP A O 1
ATOM 518 N N . GLN A 1 74 ? 18.905 27.970 -26.593 1.00 85.75 74 GLN A N 1
ATOM 519 C CA . GLN A 1 74 ? 19.554 27.542 -27.830 1.00 85.75 74 GLN A CA 1
ATOM 520 C C . GLN A 1 74 ? 19.463 26.028 -28.030 1.00 85.75 74 GLN A C 1
ATOM 522 O O . GLN A 1 74 ? 19.108 25.581 -29.122 1.00 85.75 74 GLN A O 1
ATOM 527 N N . VAL A 1 75 ? 19.716 25.227 -26.989 1.00 88.25 75 VAL A N 1
ATOM 528 C CA . VAL A 1 75 ? 19.568 23.763 -27.065 1.00 88.25 75 VAL A CA 1
ATOM 529 C C . VAL A 1 75 ? 18.110 23.375 -27.327 1.00 88.25 75 VAL A C 1
ATOM 531 O O . VAL A 1 75 ? 17.846 22.500 -28.152 1.00 88.25 75 VAL A O 1
ATOM 534 N N . LEU A 1 76 ? 17.157 24.073 -26.705 1.00 86.62 76 LEU A N 1
ATOM 535 C CA . LEU A 1 76 ? 15.718 23.920 -26.934 1.00 86.62 76 LEU A CA 1
ATOM 536 C C . LEU A 1 76 ? 15.312 24.213 -28.379 1.00 86.62 76 LEU A C 1
ATOM 538 O O . LEU A 1 76 ? 14.600 23.418 -29.002 1.00 86.62 76 LEU A O 1
ATOM 542 N N . ALA A 1 77 ? 15.771 25.340 -28.924 1.00 89.25 77 ALA A N 1
ATOM 543 C CA . ALA A 1 77 ? 15.484 25.723 -30.300 1.00 89.25 77 ALA A CA 1
ATOM 544 C C . ALA A 1 77 ? 16.020 24.676 -31.288 1.00 89.25 77 ALA A C 1
ATOM 546 O O . ALA A 1 77 ? 15.307 24.271 -32.210 1.00 89.25 77 ALA A O 1
ATOM 547 N N . GLN A 1 78 ? 17.238 24.176 -31.056 1.00 92.50 78 GLN A N 1
ATOM 548 C CA . GLN A 1 78 ? 17.850 23.151 -31.901 1.00 92.50 78 GLN A CA 1
ATOM 549 C C . GLN A 1 78 ? 17.161 21.789 -31.766 1.00 92.50 78 GLN A C 1
ATOM 551 O O . GLN A 1 78 ? 16.920 21.120 -32.771 1.00 92.50 78 GLN A O 1
ATOM 556 N N . LEU A 1 79 ? 16.775 21.382 -30.553 1.00 91.38 79 LEU A N 1
ATOM 557 C CA . LEU A 1 79 ? 16.025 20.144 -30.336 1.00 91.38 79 LEU A CA 1
ATOM 558 C C . LEU A 1 79 ? 14.659 20.192 -31.033 1.00 91.38 79 LEU A C 1
ATOM 560 O O . LEU A 1 79 ? 14.266 19.232 -31.694 1.00 91.38 79 LEU A O 1
ATOM 564 N N . THR A 1 80 ? 13.963 21.327 -30.943 1.00 88.81 80 THR A N 1
ATOM 565 C CA . THR A 1 80 ? 12.669 21.546 -31.607 1.00 88.81 80 THR A CA 1
ATOM 566 C C . THR A 1 80 ? 12.811 21.471 -33.126 1.00 88.81 80 THR A C 1
ATOM 568 O O . THR A 1 80 ? 12.041 20.772 -33.787 1.00 88.81 80 THR A O 1
ATOM 571 N N . ALA A 1 81 ? 13.832 22.126 -33.687 1.00 89.00 81 ALA A N 1
ATOM 572 C CA . ALA A 1 81 ? 14.129 22.054 -35.114 1.00 89.00 81 ALA A CA 1
ATOM 573 C C . ALA A 1 81 ? 14.463 20.618 -35.561 1.00 89.00 81 ALA A C 1
ATOM 575 O O . ALA A 1 81 ? 13.971 20.164 -36.595 1.00 89.00 81 ALA A O 1
ATOM 576 N N . ALA A 1 82 ? 15.234 19.871 -34.762 1.00 89.56 82 ALA A N 1
ATOM 577 C CA . ALA A 1 82 ? 15.598 18.485 -35.050 1.00 89.56 82 ALA A CA 1
ATOM 578 C C . ALA A 1 82 ? 14.392 17.530 -35.017 1.00 89.56 82 ALA A C 1
ATOM 580 O O . ALA A 1 82 ? 14.285 16.653 -35.876 1.00 89.56 82 ALA A O 1
ATOM 581 N N . LEU A 1 83 ? 13.473 17.707 -34.061 1.00 91.31 83 LEU A N 1
ATOM 582 C CA . LEU A 1 83 ? 12.232 16.929 -33.966 1.00 91.31 83 LEU A CA 1
ATOM 583 C C . LEU A 1 83 ? 11.271 17.241 -35.120 1.00 91.31 83 LEU A C 1
ATOM 585 O O . LEU A 1 83 ? 10.643 16.329 -35.656 1.00 91.31 83 LEU A O 1
ATOM 589 N N . ALA A 1 84 ? 11.184 18.507 -35.537 1.00 89.56 84 ALA A N 1
ATOM 590 C CA . ALA A 1 84 ? 10.362 18.916 -36.675 1.00 89.56 84 ALA A CA 1
ATOM 591 C C . ALA A 1 84 ? 10.911 18.395 -38.015 1.00 89.56 84 ALA A C 1
ATOM 593 O O . ALA A 1 84 ? 10.139 18.016 -38.896 1.00 89.56 84 ALA A O 1
ATOM 594 N N . ALA A 1 85 ? 12.238 18.357 -38.169 1.00 91.44 85 ALA A N 1
ATOM 595 C CA . ALA A 1 85 ? 12.895 17.878 -39.382 1.00 91.44 85 ALA A CA 1
ATOM 596 C C . ALA A 1 85 ? 12.877 16.343 -39.524 1.00 91.44 85 ALA A C 1
ATOM 598 O O . ALA A 1 85 ? 12.939 15.840 -40.646 1.00 91.44 85 ALA A O 1
ATOM 599 N N . ASP A 1 86 ? 12.795 15.595 -38.415 1.00 92.56 86 ASP A N 1
ATOM 600 C CA . ASP A 1 86 ? 12.862 14.129 -38.413 1.00 92.56 86 ASP A CA 1
ATOM 601 C C . ASP A 1 86 ? 11.780 13.473 -37.524 1.00 92.56 86 ASP A C 1
ATOM 603 O O . ASP A 1 86 ? 11.983 13.242 -36.326 1.00 92.56 86 ASP A O 1
ATOM 607 N N . PRO A 1 87 ? 10.644 13.059 -38.119 1.00 88.81 87 PRO A N 1
ATOM 608 C CA . PRO A 1 87 ? 9.596 12.315 -37.416 1.00 88.81 87 PRO A CA 1
ATOM 609 C C . PRO A 1 87 ? 10.034 10.932 -36.898 1.00 88.81 87 PRO A C 1
ATOM 611 O O . PRO A 1 87 ? 9.358 10.333 -36.059 1.00 88.81 87 PRO A O 1
ATOM 614 N N . GLY A 1 88 ? 11.121 10.360 -37.425 1.00 90.50 88 GLY A N 1
ATOM 615 C CA . GLY A 1 88 ? 11.718 9.128 -36.909 1.00 90.50 88 GLY A CA 1
ATOM 616 C C . GLY A 1 88 ? 12.395 9.360 -35.563 1.00 90.50 88 GLY A C 1
ATOM 617 O O . GLY A 1 88 ? 12.153 8.605 -34.622 1.00 90.50 88 GLY A O 1
ATOM 618 N N . PHE A 1 89 ? 13.154 10.449 -35.450 1.00 91.44 89 PHE A N 1
ATOM 619 C CA . PHE A 1 89 ? 13.781 10.872 -34.200 1.00 91.44 89 PHE A CA 1
ATOM 620 C C . PHE A 1 89 ? 12.741 11.179 -33.112 1.00 91.44 89 PHE A C 1
ATOM 622 O O . PHE A 1 89 ? 12.876 10.705 -31.985 1.00 91.44 89 PHE A O 1
ATOM 629 N N . ALA A 1 90 ? 11.644 11.861 -33.461 1.00 87.44 90 ALA A N 1
ATOM 630 C CA . ALA A 1 90 ? 10.547 12.113 -32.521 1.00 87.44 90 ALA A CA 1
ATOM 631 C C . ALA A 1 90 ? 9.949 10.819 -31.939 1.00 87.44 90 ALA A C 1
ATOM 633 O O . ALA A 1 90 ? 9.692 10.738 -30.738 1.00 87.44 90 ALA A O 1
ATOM 634 N N . ARG A 1 91 ? 9.791 9.775 -32.766 1.00 85.94 91 ARG A N 1
ATOM 635 C CA . ARG A 1 91 ? 9.314 8.462 -32.303 1.00 85.94 91 ARG A CA 1
ATOM 636 C C . ARG A 1 91 ? 10.311 7.766 -31.379 1.00 85.94 91 ARG A C 1
ATOM 638 O O . ARG A 1 91 ? 9.879 7.194 -30.389 1.00 85.94 91 ARG A O 1
ATOM 645 N N . GLN A 1 92 ? 11.611 7.851 -31.659 1.00 86.69 92 GLN A N 1
ATOM 646 C CA . GLN A 1 92 ? 12.650 7.265 -30.801 1.00 86.69 92 GLN A CA 1
ATOM 647 C C . GLN A 1 92 ? 12.701 7.935 -29.425 1.00 86.69 92 GLN A C 1
ATOM 649 O O . GLN A 1 92 ? 12.757 7.248 -28.409 1.00 86.69 92 GLN A O 1
ATOM 654 N N . VAL A 1 93 ? 12.609 9.270 -29.379 1.00 86.50 93 VAL A N 1
ATOM 655 C CA . VAL A 1 93 ? 12.519 10.015 -28.114 1.00 86.50 93 VAL A CA 1
ATOM 656 C C . VAL A 1 93 ? 11.246 9.626 -27.358 1.00 86.50 93 VAL A C 1
ATOM 658 O O . VAL A 1 93 ? 11.302 9.360 -26.162 1.00 86.50 93 VAL A O 1
ATOM 661 N N . GLN A 1 94 ? 10.106 9.509 -28.044 1.00 83.06 94 GLN A N 1
ATOM 662 C CA . GLN A 1 94 ? 8.847 9.089 -27.424 1.00 83.06 94 GLN A CA 1
ATOM 663 C C . GLN A 1 94 ? 8.888 7.644 -26.899 1.00 83.06 94 GLN A C 1
ATOM 665 O O . GLN A 1 94 ? 8.303 7.356 -25.859 1.00 83.06 94 GLN A O 1
ATOM 670 N N . GLU A 1 95 ? 9.553 6.728 -27.600 1.00 80.31 95 GLU A N 1
ATOM 671 C CA . GLU A 1 95 ? 9.698 5.327 -27.195 1.00 80.31 95 GLU A CA 1
ATOM 672 C C . GLU A 1 95 ? 10.614 5.188 -25.974 1.00 80.31 95 GLU A C 1
ATOM 674 O O . GLU A 1 95 ? 10.242 4.533 -25.000 1.00 80.31 95 GLU A O 1
ATOM 679 N N . ALA A 1 96 ? 11.739 5.911 -25.965 1.00 80.75 96 ALA A N 1
ATOM 680 C CA . ALA A 1 96 ? 12.612 6.016 -24.799 1.00 80.75 96 ALA A CA 1
ATOM 681 C C . ALA A 1 96 ? 11.874 6.616 -23.587 1.00 80.75 96 ALA A C 1
ATOM 683 O O . ALA A 1 96 ? 11.999 6.113 -22.474 1.00 80.75 96 ALA A O 1
ATOM 684 N N . LEU A 1 97 ? 11.035 7.636 -23.804 1.00 77.25 97 LEU A N 1
ATOM 685 C CA . LEU A 1 97 ? 10.213 8.237 -22.750 1.00 77.25 97 LEU A CA 1
ATOM 686 C C . LEU A 1 97 ? 9.068 7.335 -22.283 1.00 77.25 97 LEU A C 1
ATOM 688 O O . LEU A 1 97 ? 8.691 7.398 -21.118 1.00 77.25 97 LEU A O 1
ATOM 692 N N . ARG A 1 98 ? 8.501 6.493 -23.151 1.00 73.69 98 ARG A N 1
ATOM 693 C CA . ARG A 1 98 ? 7.465 5.523 -22.762 1.00 73.69 98 ARG A CA 1
ATOM 694 C C . ARG A 1 98 ? 8.013 4.447 -21.838 1.00 73.69 98 ARG A C 1
ATOM 696 O O . ARG A 1 98 ? 7.341 4.098 -20.873 1.00 73.69 98 ARG A O 1
ATOM 703 N N . LEU A 1 99 ? 9.231 3.981 -22.098 1.00 61.72 99 LEU A N 1
ATOM 704 C CA . LEU A 1 99 ? 9.952 3.085 -21.193 1.00 61.72 99 LEU A CA 1
ATOM 705 C C . LEU A 1 99 ? 10.153 3.738 -19.815 1.00 61.72 99 LEU A C 1
ATOM 707 O O . LEU A 1 99 ? 10.002 3.065 -18.799 1.00 61.72 99 LEU A O 1
ATOM 711 N N . THR A 1 100 ? 10.377 5.056 -19.769 1.00 56.94 100 THR A N 1
ATOM 712 C CA . THR A 1 100 ? 10.424 5.831 -18.519 1.00 56.94 100 THR A CA 1
ATOM 713 C C . THR A 1 100 ? 9.050 6.016 -17.882 1.00 56.94 100 THR A C 1
ATOM 715 O O . THR A 1 100 ? 8.929 5.863 -16.679 1.00 56.94 100 THR A O 1
ATOM 718 N N . ALA A 1 101 ? 7.995 6.323 -18.641 1.00 48.34 101 ALA A N 1
ATOM 719 C CA . ALA A 1 101 ? 6.659 6.593 -18.097 1.00 48.34 101 ALA A CA 1
ATOM 720 C C . ALA A 1 101 ? 6.043 5.365 -17.405 1.00 48.34 101 ALA A C 1
ATOM 722 O O . ALA A 1 101 ? 5.319 5.516 -16.428 1.00 48.34 101 ALA A O 1
ATOM 723 N N . VAL A 1 102 ? 6.384 4.156 -17.858 1.00 45.28 102 VAL A N 1
ATOM 724 C CA . VAL A 1 102 ? 6.018 2.905 -17.172 1.00 45.28 102 VAL A CA 1
ATOM 725 C C . VAL A 1 102 ? 6.775 2.745 -15.841 1.00 45.28 102 VAL A C 1
ATOM 727 O O . VAL A 1 102 ? 6.252 2.126 -14.922 1.00 45.28 102 VAL A O 1
ATOM 730 N N . GLN A 1 103 ? 7.953 3.362 -15.692 1.00 43.25 103 GLN A N 1
ATOM 731 C CA . GLN A 1 103 ? 8.727 3.384 -14.441 1.00 43.25 103 GLN A CA 1
ATOM 732 C C . GLN A 1 103 ? 8.502 4.640 -13.571 1.00 43.25 103 GLN A C 1
ATOM 734 O O . GLN A 1 103 ? 8.773 4.602 -12.376 1.00 43.25 103 GLN A O 1
ATOM 739 N N . SER A 1 104 ? 7.978 5.734 -14.135 1.00 40.53 104 SER A N 1
ATOM 740 C CA . SER A 1 104 ? 7.804 7.047 -13.486 1.00 40.53 104 SER A CA 1
ATOM 741 C C . SER A 1 104 ? 6.344 7.487 -13.323 1.00 40.53 104 SER A C 1
ATOM 743 O O . SER A 1 104 ? 6.099 8.610 -12.894 1.00 40.53 104 SER A O 1
ATOM 745 N N . ALA A 1 105 ? 5.348 6.630 -13.579 1.00 38.66 105 ALA A N 1
ATOM 746 C CA . ALA A 1 105 ? 3.938 6.901 -13.245 1.00 38.66 105 ALA A CA 1
ATOM 747 C C . ALA A 1 105 ? 3.648 6.961 -11.722 1.00 38.66 105 ALA A C 1
ATOM 749 O O . ALA A 1 105 ? 2.510 6.802 -11.287 1.00 38.66 105 ALA A O 1
ATOM 750 N N . GLY A 1 106 ? 4.665 7.200 -10.897 1.00 40.56 106 GLY A N 1
ATOM 751 C CA . GLY A 1 106 ? 4.533 7.378 -9.463 1.00 40.56 106 GLY A CA 1
ATOM 752 C C . GLY A 1 106 ? 5.687 8.181 -8.900 1.00 40.56 106 GLY A C 1
ATOM 753 O O . GLY A 1 106 ? 6.407 7.629 -8.087 1.00 40.56 106 GLY A O 1
ATOM 754 N N . ASP A 1 107 ? 5.890 9.422 -9.352 1.00 38.09 107 ASP A N 1
ATOM 755 C CA . ASP A 1 107 ? 6.775 10.362 -8.651 1.00 38.09 107 ASP A CA 1
ATOM 756 C C . ASP A 1 107 ? 6.659 11.803 -9.194 1.00 38.09 107 ASP A C 1
ATOM 758 O O . ASP A 1 107 ? 7.392 12.148 -10.113 1.00 38.09 107 ASP A O 1
ATOM 762 N N . ILE A 1 108 ? 5.740 12.640 -8.679 1.00 38.22 108 ILE A N 1
ATOM 763 C CA . ILE A 1 108 ? 5.890 14.117 -8.642 1.00 38.22 108 ILE A CA 1
ATOM 764 C C . ILE A 1 108 ? 5.000 14.670 -7.508 1.00 38.22 108 ILE A C 1
ATOM 766 O O . ILE A 1 108 ? 3.801 14.833 -7.723 1.00 38.22 108 ILE A O 1
ATOM 770 N N . ASN A 1 109 ? 5.562 14.967 -6.324 1.00 33.47 109 ASN A N 1
ATOM 771 C CA . ASN A 1 109 ? 5.286 16.182 -5.519 1.00 33.47 109 ASN A CA 1
ATOM 772 C C . ASN A 1 109 ? 5.938 16.124 -4.122 1.00 33.47 109 ASN A C 1
ATOM 774 O O . ASN A 1 109 ? 5.422 15.472 -3.223 1.00 33.47 109 ASN A O 1
ATOM 778 N N . THR A 1 110 ? 6.985 16.922 -3.885 1.00 36.09 110 THR A N 1
ATOM 779 C CA . THR A 1 110 ? 7.414 17.293 -2.522 1.00 36.09 110 THR A CA 1
ATOM 780 C C . THR A 1 110 ? 7.596 18.813 -2.416 1.00 36.09 110 THR A C 1
ATOM 782 O O . THR A 1 110 ? 8.216 19.455 -3.270 1.00 36.09 110 THR A O 1
ATOM 785 N N . ILE A 1 111 ? 7.019 19.419 -1.372 1.00 35.66 111 ILE A N 1
ATOM 786 C CA . ILE A 1 111 ? 7.151 20.846 -1.030 1.00 35.66 111 ILE A CA 1
ATOM 787 C C . ILE A 1 111 ? 7.679 20.921 0.403 1.00 35.66 111 ILE A C 1
ATOM 789 O O . ILE A 1 111 ? 7.033 20.436 1.323 1.00 35.66 111 ILE A O 1
ATOM 793 N N . SER A 1 112 ? 8.829 21.567 0.616 1.00 33.53 112 SER A N 1
ATOM 794 C CA . SER A 1 112 ? 9.420 21.734 1.951 1.00 33.53 112 SER A CA 1
ATOM 795 C C . SER A 1 112 ? 9.372 23.198 2.394 1.00 33.53 112 SER A C 1
ATOM 797 O O . SER A 1 112 ? 9.876 24.089 1.706 1.00 33.53 112 SER A O 1
ATOM 799 N N . ILE A 1 113 ? 8.766 23.455 3.560 1.00 39.16 113 ILE A N 1
ATOM 800 C CA . ILE A 1 113 ? 8.667 24.784 4.182 1.00 39.16 113 ILE A CA 1
ATOM 801 C C . ILE A 1 113 ? 9.504 24.796 5.467 1.00 39.16 113 ILE A C 1
ATOM 803 O O . ILE A 1 113 ? 9.070 24.332 6.518 1.00 39.16 113 ILE A O 1
ATOM 807 N N . GLY A 1 114 ? 10.706 25.371 5.394 1.00 33.59 114 GLY A N 1
ATOM 808 C CA . GLY A 1 114 ? 11.553 25.639 6.558 1.00 33.59 114 GLY A CA 1
ATOM 809 C C . GLY A 1 114 ? 11.311 27.040 7.125 1.00 33.59 114 GLY A C 1
ATOM 810 O O . GLY A 1 114 ? 11.480 28.041 6.429 1.00 33.59 114 GLY A O 1
ATOM 811 N N . GLY A 1 115 ? 10.929 27.130 8.400 1.00 32.66 115 GLY A N 1
ATOM 812 C CA . GLY A 1 115 ? 10.732 28.394 9.107 1.00 32.66 115 GLY A CA 1
ATOM 813 C C . GLY A 1 115 ? 11.891 28.748 10.039 1.00 32.66 115 GLY A C 1
ATOM 814 O O . GLY A 1 115 ? 12.161 28.007 10.974 1.00 32.66 115 GLY A O 1
ATOM 815 N N . ALA A 1 116 ? 12.502 29.921 9.833 1.00 36.69 116 ALA A N 1
ATOM 816 C CA . ALA A 1 116 ? 12.730 30.940 10.866 1.00 36.69 116 ALA A CA 1
ATOM 817 C C . ALA A 1 116 ? 13.326 32.232 10.254 1.00 36.69 116 ALA A C 1
ATOM 819 O O . ALA A 1 116 ? 14.283 32.204 9.493 1.00 36.69 116 ALA A O 1
ATOM 820 N N . VAL A 1 117 ? 12.784 33.375 10.693 1.00 41.59 117 VAL A N 1
ATOM 821 C CA . VAL A 1 117 ? 13.309 34.759 10.603 1.00 41.59 117 VAL A CA 1
ATOM 822 C C . VAL A 1 117 ? 13.297 35.498 9.235 1.00 41.59 117 VAL A C 1
ATOM 824 O O . VAL A 1 117 ? 14.198 35.426 8.411 1.00 41.59 117 VAL A O 1
ATOM 827 N N . LYS A 1 118 ? 12.278 36.361 9.078 1.00 42.03 118 LYS A N 1
ATOM 828 C CA . LYS A 1 118 ? 12.186 37.625 8.299 1.00 42.03 118 LYS A CA 1
ATOM 829 C C . LYS A 1 118 ? 12.486 37.699 6.790 1.00 42.03 118 LYS A C 1
ATOM 831 O O . LYS A 1 118 ? 12.309 38.789 6.246 1.00 42.03 118 LYS A O 1
ATOM 836 N N . LYS A 1 119 ? 12.813 36.616 6.085 1.00 45.69 119 LYS A N 1
ATOM 837 C CA . LYS A 1 119 ? 12.724 36.536 4.610 1.00 45.69 119 LYS A CA 1
ATOM 838 C C . LYS A 1 119 ? 12.403 35.098 4.194 1.00 45.69 119 LYS A C 1
ATOM 840 O O . LYS A 1 119 ? 13.304 34.280 4.085 1.00 45.69 119 LYS A O 1
ATOM 845 N N . SER A 1 120 ? 11.122 34.785 4.014 1.00 35.88 120 SER A N 1
ATOM 846 C CA . SER A 1 120 ? 10.687 33.434 3.649 1.00 35.88 120 SER A CA 1
ATOM 847 C C . SER A 1 120 ? 10.983 33.147 2.175 1.00 35.88 120 SER A C 1
ATOM 849 O O . SER A 1 120 ? 10.439 33.817 1.294 1.00 35.88 120 SER A O 1
ATOM 851 N N . THR A 1 121 ? 11.827 32.150 1.930 1.00 40.59 121 THR A N 1
ATOM 852 C CA . THR A 1 121 ? 12.044 31.521 0.622 1.00 40.59 121 THR A CA 1
ATOM 853 C C . THR A 1 121 ? 11.083 30.341 0.517 1.00 40.59 121 THR A C 1
ATOM 855 O O . THR A 1 121 ? 11.010 29.530 1.437 1.00 40.59 121 THR A O 1
ATOM 858 N N . ILE A 1 122 ? 10.307 30.279 -0.563 1.00 39.78 122 ILE A N 1
ATOM 859 C CA . ILE A 1 122 ? 9.429 29.145 -0.864 1.00 39.78 122 ILE A CA 1
ATOM 860 C C . ILE A 1 122 ? 10.199 28.263 -1.844 1.00 39.78 122 ILE A C 1
ATOM 862 O O . ILE A 1 122 ? 10.528 28.713 -2.942 1.00 39.78 122 ILE A O 1
ATOM 866 N N . THR A 1 123 ? 10.517 27.044 -1.423 1.00 40.09 123 THR A N 1
ATOM 867 C CA . THR A 1 123 ? 11.232 26.056 -2.235 1.00 40.09 123 THR A CA 1
ATOM 868 C C . THR A 1 123 ? 10.215 25.022 -2.706 1.00 40.09 123 THR A C 1
ATOM 870 O O . THR A 1 123 ? 9.616 24.323 -1.890 1.00 40.09 123 THR A O 1
ATOM 873 N N . ILE A 1 124 ? 9.972 24.974 -4.015 1.00 42.66 124 ILE A N 1
ATOM 874 C CA . ILE A 1 124 ? 9.087 23.997 -4.663 1.00 42.66 124 ILE A CA 1
ATOM 875 C C . ILE A 1 124 ? 10.011 23.113 -5.494 1.00 42.66 124 ILE A C 1
ATOM 877 O O . ILE A 1 124 ? 10.521 23.551 -6.526 1.00 42.66 124 ILE A O 1
ATOM 881 N N . GLY A 1 125 ? 10.304 21.909 -5.004 1.00 58.84 125 GLY A N 1
ATOM 882 C CA . GLY A 1 125 ? 11.312 21.045 -5.618 1.00 58.84 125 GLY A CA 1
ATOM 883 C C . GLY A 1 125 ? 12.706 21.702 -5.719 1.00 58.84 125 GLY A C 1
ATOM 884 O O . GLY A 1 125 ? 13.040 22.574 -4.913 1.00 58.84 125 GLY A O 1
ATOM 885 N N . PRO A 1 126 ? 13.548 21.317 -6.697 1.00 47.81 126 PRO A N 1
ATOM 886 C CA . PRO A 1 126 ? 14.951 21.741 -6.779 1.00 47.81 126 PRO A CA 1
ATOM 887 C C . PRO A 1 126 ? 15.153 23.219 -7.168 1.00 47.81 126 PRO A C 1
ATOM 889 O O . PRO A 1 126 ? 16.289 23.656 -7.341 1.00 47.81 126 PRO A O 1
ATOM 892 N N . VAL A 1 127 ? 14.083 24.015 -7.282 1.00 38.94 127 VAL A N 1
ATOM 893 C CA . VAL A 1 127 ? 14.157 25.422 -7.688 1.00 38.94 127 VAL A CA 1
ATOM 894 C C . VAL A 1 127 ? 13.878 26.334 -6.495 1.00 38.94 127 VAL A C 1
ATOM 896 O O . VAL A 1 127 ? 12.760 26.436 -5.987 1.00 38.94 127 VAL A O 1
ATOM 899 N N . THR A 1 128 ? 14.907 27.062 -6.063 1.00 42.59 128 THR A N 1
ATOM 900 C CA . THR A 1 128 ? 14.763 28.164 -5.105 1.00 42.59 128 THR A CA 1
ATOM 901 C C . THR A 1 128 ? 14.422 29.448 -5.860 1.00 42.59 128 THR A C 1
ATOM 903 O O . THR A 1 128 ? 15.292 30.152 -6.371 1.00 42.59 128 THR A O 1
ATOM 906 N N . LEU A 1 129 ? 13.133 29.792 -5.939 1.00 41.44 129 LEU A N 1
ATOM 907 C CA . LEU A 1 129 ? 12.714 31.060 -6.538 1.00 41.44 129 LEU A CA 1
ATOM 908 C C . LEU A 1 129 ? 12.956 32.198 -5.546 1.00 41.44 129 LEU A C 1
ATOM 910 O O . LEU A 1 129 ? 12.133 32.507 -4.681 1.00 41.44 129 LEU A O 1
ATOM 914 N N . ASN A 1 130 ? 14.101 32.859 -5.686 1.00 44.88 130 ASN A N 1
ATOM 915 C CA . ASN A 1 130 ? 14.347 34.112 -4.990 1.00 44.88 130 ASN A CA 1
ATOM 916 C C . ASN A 1 130 ? 13.344 35.162 -5.496 1.00 44.88 130 ASN A C 1
ATOM 918 O O . ASN A 1 130 ? 13.172 35.346 -6.703 1.00 44.88 130 ASN A O 1
ATOM 922 N N . ARG A 1 131 ? 12.659 35.853 -4.577 1.00 40.56 131 ARG A N 1
ATOM 923 C CA . ARG A 1 131 ? 11.615 36.841 -4.897 1.00 40.56 131 ARG A CA 1
ATOM 924 C C . ARG A 1 131 ? 12.250 38.130 -5.436 1.00 40.56 131 ARG A C 1
ATOM 926 O O . ARG A 1 131 ? 12.292 39.146 -4.748 1.00 40.56 131 ARG A O 1
ATOM 933 N N . THR A 1 132 ? 12.785 38.085 -6.652 1.00 54.09 132 THR A N 1
ATOM 934 C CA . THR A 1 132 ? 13.261 39.263 -7.381 1.00 54.09 132 THR A CA 1
ATOM 935 C C . THR A 1 132 ? 12.091 39.883 -8.157 1.00 54.09 132 THR A C 1
ATOM 937 O O . THR A 1 132 ? 11.257 39.156 -8.703 1.00 54.09 132 THR A O 1
ATOM 940 N N . PRO A 1 133 ? 11.980 41.222 -8.220 1.00 49.00 133 PRO A N 1
ATOM 941 C CA . PRO A 1 133 ? 10.871 41.890 -8.908 1.00 49.00 133 PRO A CA 1
ATOM 942 C C . PRO A 1 133 ? 10.782 41.546 -10.407 1.00 49.00 133 PRO A C 1
ATOM 944 O O . PRO A 1 133 ? 9.701 41.632 -10.978 1.00 49.00 133 PRO A O 1
ATOM 947 N N . GLY A 1 134 ? 11.872 41.073 -11.027 1.00 46.72 134 GLY A N 1
ATOM 948 C CA . GLY A 1 134 ? 11.860 40.570 -12.406 1.00 46.72 134 GLY A CA 1
ATOM 949 C C . GLY A 1 134 ? 11.094 39.253 -12.585 1.00 46.72 134 GLY A C 1
ATOM 950 O O . GLY A 1 134 ? 10.381 39.092 -13.572 1.00 46.72 134 GLY A O 1
ATOM 951 N N . ASN A 1 135 ? 11.149 38.345 -11.604 1.00 48.06 135 ASN A N 1
ATOM 952 C CA . ASN A 1 135 ? 10.508 37.030 -11.714 1.00 48.06 135 ASN A CA 1
ATOM 953 C C . ASN A 1 135 ? 8.975 37.111 -11.633 1.00 48.06 135 ASN A C 1
ATOM 955 O O . ASN A 1 135 ? 8.273 36.294 -12.220 1.00 48.06 135 ASN A O 1
ATOM 959 N N . GLN A 1 136 ? 8.436 38.130 -10.955 1.00 54.09 136 GLN A N 1
ATOM 960 C CA . GLN A 1 136 ? 6.985 38.345 -10.897 1.00 54.09 136 GLN A CA 1
ATOM 961 C C . GLN A 1 136 ? 6.407 38.810 -12.235 1.00 54.09 136 GLN A C 1
ATOM 963 O O . GLN A 1 136 ? 5.279 38.453 -12.565 1.00 54.09 136 GLN A O 1
ATOM 968 N N . VAL A 1 137 ? 7.180 39.561 -13.022 1.00 61.78 137 VAL A N 1
ATOM 969 C CA . VAL A 1 137 ? 6.754 40.001 -14.356 1.00 61.78 137 VAL A CA 1
ATOM 970 C C . VAL A 1 137 ? 6.768 38.825 -15.336 1.00 61.78 137 VAL A C 1
ATOM 972 O O . VAL A 1 137 ? 5.819 38.667 -16.101 1.00 61.78 137 VAL A O 1
ATOM 975 N N . ALA A 1 138 ? 7.782 37.957 -15.261 1.00 54.00 138 ALA A N 1
ATOM 976 C CA . ALA A 1 138 ? 7.865 36.751 -16.087 1.00 54.00 138 ALA A CA 1
ATOM 977 C C . ALA A 1 138 ? 6.733 35.754 -15.777 1.00 54.00 138 ALA A C 1
ATOM 979 O O . ALA A 1 138 ? 6.087 35.246 -16.693 1.00 54.00 138 ALA A O 1
ATOM 980 N N . LEU A 1 139 ? 6.426 35.536 -14.492 1.00 57.50 139 LEU A N 1
ATOM 981 C CA . LEU A 1 139 ? 5.339 34.641 -14.089 1.00 57.50 139 LEU A CA 1
ATOM 982 C C . LEU A 1 139 ? 3.965 35.189 -14.503 1.00 57.50 139 LEU A C 1
ATOM 984 O O . LEU A 1 139 ? 3.119 34.440 -14.984 1.00 57.50 139 LEU A O 1
ATOM 988 N N . ALA A 1 140 ? 3.753 36.504 -14.367 1.00 64.12 140 ALA A N 1
ATOM 989 C CA . ALA A 1 140 ? 2.523 37.150 -14.813 1.00 64.12 140 ALA A CA 1
ATOM 990 C C . ALA A 1 140 ? 2.341 37.030 -16.333 1.00 64.12 140 ALA A C 1
ATOM 992 O O . ALA A 1 140 ? 1.237 36.732 -16.778 1.00 64.12 140 ALA A O 1
ATOM 993 N N . ALA A 1 141 ? 3.410 37.196 -17.120 1.00 63.97 141 ALA A N 1
ATOM 994 C CA . ALA A 1 141 ? 3.370 37.027 -18.571 1.00 63.97 141 ALA A CA 1
ATOM 995 C C . ALA A 1 141 ? 3.051 35.578 -18.983 1.00 63.97 141 ALA A C 1
ATOM 997 O O . ALA A 1 141 ? 2.248 35.367 -19.891 1.00 63.97 141 ALA A O 1
ATOM 998 N N . LEU A 1 142 ? 3.614 34.588 -18.282 1.00 61.72 142 LEU A N 1
ATOM 999 C CA . LEU A 1 142 ? 3.360 33.169 -18.541 1.00 61.72 142 LEU A CA 1
ATOM 1000 C C . LEU A 1 142 ? 1.914 32.772 -18.212 1.00 61.72 142 LEU A C 1
ATOM 1002 O O . LEU A 1 142 ? 1.255 32.125 -19.023 1.00 61.72 142 LEU A O 1
ATOM 1006 N N . VAL A 1 143 ? 1.377 33.226 -17.075 1.00 70.75 143 VAL A N 1
ATOM 1007 C CA . VAL A 1 143 ? -0.041 33.018 -16.730 1.00 70.75 143 VAL A CA 1
ATOM 1008 C C . VAL A 1 143 ? -0.954 33.666 -17.775 1.00 70.75 143 VAL A C 1
ATOM 1010 O O . VAL A 1 143 ? -1.933 33.055 -18.197 1.00 70.75 143 VAL A O 1
ATOM 1013 N N . LEU A 1 144 ? -0.618 34.868 -18.251 1.00 68.94 144 LEU A N 1
ATOM 1014 C CA . LEU A 1 144 ? -1.396 35.566 -19.279 1.00 68.94 144 LEU A CA 1
ATOM 1015 C C . LEU A 1 144 ? -1.370 34.825 -20.626 1.00 68.94 144 LEU A C 1
ATOM 1017 O O . LEU A 1 144 ? -2.396 34.757 -21.301 1.00 68.94 144 LEU A O 1
ATOM 1021 N N . ALA A 1 145 ? -0.236 34.220 -20.987 1.00 69.62 145 ALA A N 1
ATOM 1022 C CA . ALA A 1 145 ? -0.103 33.397 -22.187 1.00 69.62 145 ALA A CA 1
ATOM 1023 C C . ALA A 1 145 ? -0.920 32.095 -22.099 1.00 69.62 145 ALA A C 1
ATOM 1025 O O . ALA A 1 145 ? -1.619 31.747 -23.051 1.00 69.62 145 ALA A O 1
ATOM 1026 N N . VAL A 1 146 ? -0.906 31.414 -20.947 1.00 74.88 146 VAL A N 1
ATOM 1027 C CA . VAL A 1 146 ? -1.722 30.207 -20.711 1.00 74.88 146 VAL A CA 1
ATOM 1028 C C . VAL A 1 146 ? -3.217 30.539 -20.753 1.00 74.88 146 VAL A C 1
ATOM 1030 O O . VAL A 1 146 ? -3.990 29.830 -21.394 1.00 74.88 146 VAL A O 1
ATOM 1033 N N . VAL A 1 147 ? -3.635 31.651 -20.140 1.00 74.62 147 VAL A N 1
ATOM 1034 C CA . VAL A 1 147 ? -5.031 32.116 -20.200 1.00 74.62 147 VAL A CA 1
ATOM 1035 C C . VAL A 1 147 ? -5.437 32.464 -21.634 1.00 74.62 147 VAL A C 1
ATOM 1037 O O . VAL A 1 147 ? -6.528 32.089 -22.059 1.00 74.62 147 VAL A O 1
ATOM 1040 N N . ALA A 1 148 ? -4.570 33.120 -22.411 1.00 70.25 148 ALA A N 1
ATOM 1041 C CA . ALA A 1 148 ? -4.839 33.408 -23.819 1.00 70.25 148 ALA A CA 1
ATOM 1042 C C . ALA A 1 148 ? -5.012 32.120 -24.643 1.00 70.25 148 ALA A C 1
ATOM 1044 O O . ALA A 1 148 ? -5.959 32.025 -25.421 1.00 70.25 148 ALA A O 1
ATOM 1045 N N . LEU A 1 149 ? -4.168 31.106 -24.424 1.00 73.44 149 LEU A N 1
ATOM 1046 C CA . LEU A 1 149 ? -4.290 29.799 -25.077 1.00 73.44 149 LEU A CA 1
ATOM 1047 C C . LEU A 1 149 ? -5.591 29.075 -24.711 1.00 73.44 149 LEU A C 1
ATOM 1049 O O . LEU A 1 149 ? -6.238 28.520 -25.595 1.00 73.44 149 LEU A O 1
ATOM 1053 N N . LEU A 1 150 ? -6.022 29.128 -23.448 1.00 74.38 150 LEU A N 1
ATOM 1054 C CA . LEU A 1 150 ? -7.297 28.539 -23.022 1.00 74.38 150 LEU A CA 1
ATOM 1055 C C . LEU A 1 150 ? -8.500 29.249 -23.655 1.00 74.38 150 LEU A C 1
ATOM 1057 O O . LEU A 1 150 ? -9.428 28.588 -24.120 1.00 74.38 150 LEU A O 1
ATOM 1061 N N . VAL A 1 151 ? -8.472 30.583 -23.729 1.00 74.12 151 VAL A N 1
ATOM 1062 C CA . VAL A 1 151 ? -9.533 31.369 -24.377 1.00 74.12 151 VAL A CA 1
ATOM 1063 C C . VAL A 1 151 ? -9.593 31.070 -25.877 1.00 74.12 151 VAL A C 1
ATOM 1065 O O . VAL A 1 151 ? -10.680 30.834 -26.400 1.00 74.12 151 VAL A O 1
ATOM 1068 N N . PHE A 1 152 ? -8.450 31.008 -26.568 1.00 67.38 152 PHE A N 1
ATOM 1069 C CA . PHE A 1 152 ? -8.403 30.660 -27.993 1.00 67.38 152 PHE A CA 1
ATOM 1070 C C . PHE A 1 152 ? -8.802 29.201 -28.262 1.00 67.38 152 PHE A C 1
ATOM 1072 O O . PHE A 1 152 ? -9.535 28.938 -29.215 1.00 67.38 152 PHE A O 1
ATOM 1079 N N . GLY A 1 153 ? -8.393 28.264 -27.402 1.00 58.19 153 GLY A N 1
ATOM 1080 C CA . GLY A 1 153 ? -8.755 26.850 -27.505 1.00 58.19 153 GLY A CA 1
ATOM 1081 C C . GLY A 1 153 ? -10.252 26.608 -27.310 1.00 58.19 153 GLY A C 1
ATOM 1082 O O . GLY A 1 153 ? -10.868 25.886 -28.093 1.00 58.19 153 GLY A O 1
ATOM 1083 N N . MET A 1 154 ? -10.874 27.272 -26.330 1.00 64.94 154 MET A N 1
ATOM 1084 C CA . MET A 1 154 ? -12.323 27.175 -26.125 1.00 64.94 154 MET A CA 1
ATOM 1085 C C . MET A 1 154 ? -13.112 27.871 -27.241 1.00 64.94 154 MET A C 1
ATOM 1087 O O . MET A 1 154 ? -14.139 27.348 -27.664 1.00 64.94 154 MET A O 1
ATOM 1091 N N . TYR A 1 155 ? -12.628 28.999 -27.776 1.00 53.47 155 TYR A N 1
ATOM 1092 C CA . TYR A 1 155 ? -13.306 29.720 -28.862 1.00 53.47 155 TYR A CA 1
ATOM 1093 C C . TYR A 1 155 ? -13.290 28.955 -30.203 1.00 53.47 155 TYR A C 1
ATOM 1095 O O . TYR A 1 155 ? -14.182 29.145 -31.028 1.00 53.47 155 TYR A O 1
ATOM 1103 N N . GLY A 1 156 ? -12.334 28.040 -30.411 1.00 47.78 156 GLY A N 1
ATOM 1104 C CA . GLY A 1 156 ? -12.249 27.208 -31.620 1.00 47.78 156 GLY A CA 1
ATOM 1105 C C . GLY A 1 156 ? -13.265 26.060 -31.693 1.00 47.78 156 GLY A C 1
A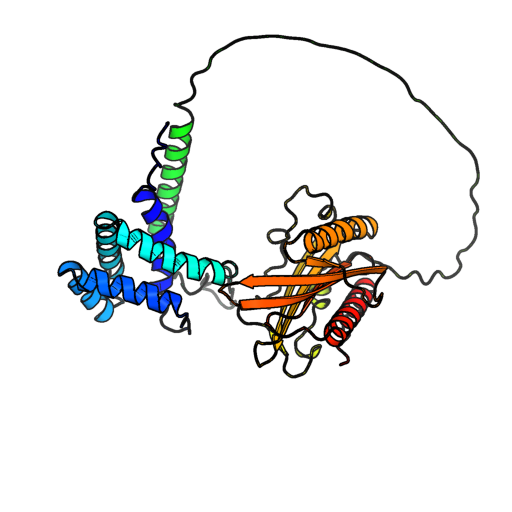TOM 1106 O O . GLY A 1 156 ? -13.677 25.671 -32.786 1.00 47.78 156 GLY A O 1
ATOM 1107 N N . VAL A 1 157 ? -13.724 25.534 -30.553 1.00 46.88 157 VAL A N 1
ATOM 1108 C CA . VAL A 1 157 ? -14.626 24.364 -30.519 1.00 46.88 157 VAL A CA 1
ATOM 1109 C C . VAL A 1 157 ? -16.089 24.756 -30.767 1.00 46.88 157 VAL A C 1
ATOM 1111 O O . VAL A 1 157 ? -16.842 24.007 -31.385 1.00 46.88 157 VAL A O 1
ATOM 1114 N N . ILE A 1 158 ? -16.491 25.969 -30.382 1.00 48.59 158 ILE A N 1
ATOM 1115 C CA . ILE A 1 158 ? -17.894 26.425 -30.442 1.00 48.59 158 ILE A CA 1
ATOM 1116 C C . ILE A 1 158 ? -18.338 26.953 -31.818 1.00 48.59 158 ILE A C 1
ATOM 1118 O O . ILE A 1 158 ? -19.503 27.304 -31.981 1.00 48.59 158 ILE A O 1
ATOM 1122 N N . HIS A 1 159 ? -17.458 26.986 -32.826 1.00 45.56 159 HIS A N 1
ATOM 1123 C CA . HIS A 1 159 ? -17.800 27.468 -34.175 1.00 45.56 159 HIS A CA 1
ATOM 1124 C C . HIS A 1 159 ? -17.912 26.371 -35.248 1.00 45.56 159 HIS A C 1
ATOM 1126 O O . HIS A 1 159 ? -18.027 26.680 -36.431 1.00 45.56 159 HIS A O 1
ATOM 1132 N N . THR A 1 160 ? -17.924 25.091 -34.853 1.00 49.88 160 THR A N 1
ATOM 1133 C CA . THR A 1 160 ? -18.017 23.953 -35.796 1.00 49.88 160 THR A CA 1
ATOM 1134 C C . THR A 1 160 ? -19.286 23.106 -35.673 1.00 49.88 160 THR A C 1
ATOM 1136 O O . THR A 1 160 ? -19.436 22.129 -36.401 1.00 49.88 160 THR A O 1
ATOM 1139 N N . LEU A 1 161 ? -20.246 23.501 -34.834 1.00 44.94 161 LEU A N 1
ATOM 1140 C CA . LEU A 1 161 ? -21.549 22.840 -34.743 1.00 44.94 161 LEU A CA 1
ATOM 1141 C C . LEU A 1 161 ? -22.656 23.854 -35.033 1.00 44.94 161 LEU A C 1
ATOM 1143 O O . LEU A 1 161 ? -23.034 24.657 -34.183 1.00 44.94 161 LEU A O 1
ATOM 1147 N N . GLY A 1 162 ? -23.126 23.832 -36.281 1.00 37.09 162 GLY A N 1
ATOM 1148 C CA . GLY A 1 162 ? -24.344 24.518 -36.693 1.00 37.09 162 GLY A CA 1
ATOM 1149 C C . GLY A 1 162 ? -25.579 23.875 -36.041 1.00 37.09 162 GLY A C 1
ATOM 1150 O O . GLY A 1 162 ? -25.593 22.655 -35.861 1.00 37.09 162 GLY A O 1
ATOM 1151 N N . PRO A 1 163 ? -26.593 24.674 -35.670 1.00 44.50 163 PRO A N 1
ATOM 1152 C CA . PRO A 1 163 ? -27.838 24.183 -35.101 1.00 44.50 163 PRO A CA 1
ATOM 1153 C C . PRO A 1 163 ? -28.803 23.760 -36.216 1.00 44.50 163 PRO A C 1
ATOM 1155 O O . PRO A 1 163 ? -29.104 24.563 -37.095 1.00 44.50 163 PRO A O 1
ATOM 1158 N N . ASP A 1 164 ? -29.303 22.526 -36.141 1.00 48.91 164 ASP A N 1
ATOM 1159 C CA . ASP A 1 164 ? -30.541 22.123 -36.808 1.00 48.91 164 ASP A CA 1
ATOM 1160 C C . ASP A 1 164 ? -31.614 21.872 -35.742 1.00 48.91 164 ASP A C 1
ATOM 1162 O O . ASP A 1 164 ? -31.389 21.195 -34.733 1.00 48.91 164 ASP A O 1
ATOM 1166 N N . ASP A 1 165 ? -32.763 22.490 -35.993 1.00 44.31 165 ASP A N 1
ATOM 1167 C CA . ASP A 1 165 ? -33.963 22.546 -35.172 1.00 44.31 165 ASP A CA 1
ATOM 1168 C C . ASP A 1 165 ? -34.816 21.256 -35.211 1.00 44.31 165 ASP A C 1
ATOM 1170 O O . ASP A 1 165 ? -34.725 20.419 -36.108 1.00 44.31 165 ASP A O 1
ATOM 1174 N N . ASP A 1 166 ? -35.742 21.219 -34.246 1.00 39.81 166 ASP A N 1
ATOM 1175 C CA . ASP A 1 166 ? -37.098 20.651 -34.292 1.00 39.81 166 ASP A CA 1
ATOM 1176 C C . ASP A 1 166 ? -37.433 19.252 -33.713 1.00 39.81 166 ASP A C 1
ATOM 1178 O O . ASP A 1 166 ? -37.288 18.195 -34.321 1.00 39.81 166 ASP A O 1
ATOM 1182 N N . ALA A 1 167 ? -38.140 19.353 -32.572 1.00 37.69 167 ALA A N 1
ATOM 1183 C CA . ALA A 1 167 ? -39.458 18.772 -32.273 1.00 37.69 167 ALA A CA 1
ATOM 1184 C C . ALA A 1 167 ? -39.578 17.276 -31.896 1.00 37.69 167 ALA A C 1
ATOM 1186 O O . ALA A 1 167 ? -39.483 16.390 -32.734 1.00 37.69 167 ALA A O 1
ATOM 1187 N N . LYS A 1 168 ? -40.058 16.976 -30.673 1.00 37.50 168 LYS A N 1
ATOM 1188 C CA . LYS A 1 168 ? -41.503 16.885 -30.337 1.00 37.50 168 LYS A CA 1
ATOM 1189 C C . LYS A 1 168 ? -41.751 16.420 -28.892 1.00 37.50 168 LYS A C 1
ATOM 1191 O O . LYS A 1 168 ? -41.015 15.624 -28.326 1.00 37.50 168 LYS A O 1
ATOM 1196 N N . ALA A 1 169 ? -42.853 16.922 -28.343 1.00 44.47 169 ALA A N 1
ATOM 1197 C CA . ALA A 1 169 ? -43.393 16.681 -27.011 1.00 44.47 169 ALA A CA 1
ATOM 1198 C C . ALA A 1 169 ? -43.962 15.266 -26.775 1.00 44.47 169 ALA A C 1
ATOM 1200 O O . ALA A 1 169 ? -44.549 14.692 -27.691 1.00 44.47 169 ALA A O 1
ATOM 1201 N N . ALA A 1 170 ? -43.923 14.805 -25.514 1.00 37.56 170 ALA A N 1
ATOM 1202 C CA . ALA A 1 170 ? -44.998 14.037 -24.863 1.00 37.56 170 ALA A CA 1
ATOM 1203 C C . ALA A 1 170 ? -44.807 13.949 -23.325 1.00 37.56 170 ALA A C 1
ATOM 1205 O O . ALA A 1 170 ? -43.877 13.322 -22.829 1.00 37.56 170 ALA A O 1
ATOM 1206 N N . THR A 1 171 ? -45.728 14.553 -22.575 1.00 42.88 171 THR A N 1
ATOM 1207 C CA . THR A 1 171 ? -46.132 14.231 -21.183 1.00 42.88 171 THR A CA 1
ATOM 1208 C C . THR A 1 171 ? -47.396 13.337 -21.233 1.00 42.88 171 THR A C 1
ATOM 1210 O O . THR A 1 171 ? -47.980 13.229 -22.313 1.00 42.88 171 THR A O 1
ATOM 1213 N N . PRO A 1 172 ? -48.008 12.855 -20.123 1.00 62.38 172 PRO A N 1
ATOM 1214 C CA . PRO A 1 172 ? -47.524 12.296 -18.843 1.00 62.38 172 PRO A CA 1
ATOM 1215 C C . PRO A 1 172 ? -48.279 10.985 -18.426 1.00 62.38 172 PRO A C 1
ATOM 1217 O O . PRO A 1 172 ? -49.327 10.663 -18.974 1.00 62.38 172 PRO A O 1
ATOM 1220 N N . SER A 1 173 ? -47.835 10.266 -17.382 1.00 41.81 173 SER A N 1
ATOM 1221 C CA . SER A 1 173 ? -48.683 9.403 -16.503 1.00 41.81 173 SER A CA 1
ATOM 1222 C C . SER A 1 173 ? -47.876 9.087 -15.227 1.00 41.81 173 SER A C 1
ATOM 1224 O O . SER A 1 173 ? -46.696 8.793 -15.351 1.00 41.81 173 SER A O 1
ATOM 1226 N N . SER A 1 174 ? -48.283 9.337 -13.975 1.00 43.94 174 SER A N 1
ATOM 1227 C CA . SER A 1 174 ? -49.509 9.086 -13.189 1.00 43.94 174 SER A CA 1
ATOM 1228 C C . SER A 1 174 ? -49.659 7.630 -12.709 1.00 43.94 174 SER A C 1
ATOM 1230 O O . SER A 1 174 ? -49.955 6.742 -13.500 1.00 43.94 174 SER A O 1
ATOM 1232 N N . GLY A 1 175 ? -49.481 7.422 -11.394 1.00 37.72 175 GLY A N 1
ATOM 1233 C CA . GLY A 1 175 ? -49.695 6.172 -10.638 1.00 37.72 175 GLY A CA 1
ATOM 1234 C C . GLY A 1 175 ? -48.882 6.208 -9.330 1.00 37.72 175 GLY A C 1
ATOM 1235 O O . GLY A 1 175 ? -47.672 6.054 -9.372 1.00 37.72 175 GLY A O 1
ATOM 1236 N N . SER A 1 176 ? -49.386 6.703 -8.195 1.00 39.66 176 SER A N 1
ATOM 1237 C CA . SER A 1 176 ? -50.429 6.191 -7.281 1.00 39.66 176 SER A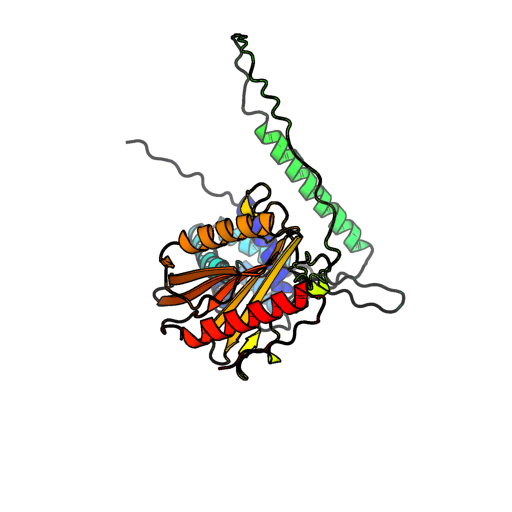 CA 1
ATOM 1238 C C . SER A 1 176 ? -49.996 5.013 -6.383 1.00 39.66 176 SER A C 1
ATOM 1240 O O . SER A 1 176 ? -49.800 3.900 -6.852 1.00 39.66 176 SER A O 1
ATOM 1242 N N . ASN A 1 177 ? -49.997 5.314 -5.074 1.00 40.62 177 ASN A N 1
ATOM 1243 C CA . ASN A 1 177 ? -50.332 4.492 -3.899 1.00 40.62 177 ASN A CA 1
ATOM 1244 C C . ASN A 1 177 ? -49.429 3.350 -3.398 1.00 40.62 177 ASN A C 1
ATOM 1246 O O . ASN A 1 177 ? -49.169 2.366 -4.077 1.00 40.62 177 ASN A O 1
ATOM 1250 N N . GLY A 1 178 ? -49.138 3.410 -2.088 1.00 39.50 178 GLY A N 1
ATOM 1251 C CA . GLY A 1 178 ? -48.594 2.287 -1.320 1.00 39.50 178 GLY A CA 1
ATOM 1252 C C . GLY A 1 178 ? -48.345 2.557 0.168 1.00 39.50 178 GLY A C 1
ATOM 1253 O O . GLY A 1 178 ? -47.273 2.247 0.667 1.00 39.50 178 GLY A O 1
ATOM 1254 N N . SER A 1 179 ? -49.314 3.147 0.875 1.00 46.41 179 SER A N 1
ATOM 1255 C CA . SER A 1 179 ? -49.325 3.277 2.342 1.00 46.41 179 SER A CA 1
ATOM 1256 C C . SER A 1 179 ? -49.322 1.904 3.031 1.00 46.41 179 SER A C 1
ATOM 1258 O O . SER A 1 179 ? -50.209 1.097 2.754 1.00 46.41 179 SER A O 1
ATOM 1260 N N . ARG A 1 180 ? -48.387 1.657 3.961 1.00 48.06 180 ARG A N 1
ATOM 1261 C CA . ARG A 1 180 ? -48.544 0.669 5.046 1.00 48.06 180 ARG A CA 1
ATOM 1262 C C . ARG A 1 180 ? -47.897 1.166 6.335 1.00 48.06 180 ARG A C 1
ATOM 1264 O O . ARG A 1 180 ? -46.692 1.092 6.539 1.00 48.06 180 ARG A O 1
ATOM 1271 N N . THR A 1 181 ? -48.773 1.658 7.195 1.00 45.66 181 THR A N 1
ATOM 1272 C CA . THR A 1 181 ? -48.630 1.797 8.638 1.00 45.66 181 THR A CA 1
ATOM 1273 C C . THR A 1 181 ? -48.584 0.414 9.297 1.00 45.66 181 THR A C 1
ATOM 1275 O O . THR A 1 181 ? -49.429 -0.439 9.032 1.00 45.66 181 THR A O 1
ATOM 1278 N N . GLY A 1 182 ? -47.610 0.201 10.179 1.00 47.75 182 GLY A N 1
ATOM 1279 C CA . GLY A 1 182 ? -47.483 -0.996 11.009 1.00 47.75 182 GLY A CA 1
ATOM 1280 C C . GLY A 1 182 ? -46.848 -0.619 12.339 1.00 47.75 182 GLY A C 1
ATOM 1281 O O . GLY A 1 182 ? -45.633 -0.622 12.475 1.00 47.75 182 GLY A O 1
ATOM 1282 N N . SER A 1 183 ? -47.702 -0.219 13.277 1.00 52.28 183 SER A N 1
ATOM 1283 C CA . SER A 1 183 ? -47.389 0.150 14.655 1.00 52.28 183 SER A CA 1
ATOM 1284 C C . SER A 1 183 ? -47.623 -1.061 15.562 1.00 52.28 183 SER A C 1
ATOM 1286 O O . SER A 1 183 ? -48.695 -1.659 15.475 1.00 52.28 183 SER A O 1
ATOM 1288 N N . GLY A 1 184 ? -46.687 -1.386 16.461 1.00 41.19 184 GLY A N 1
ATOM 1289 C CA . GLY A 1 184 ? -46.963 -2.292 17.582 1.00 41.19 184 GLY A CA 1
ATOM 1290 C C . GLY A 1 184 ? -45.737 -2.843 18.323 1.00 41.19 184 GLY A C 1
ATOM 1291 O O . GLY A 1 184 ? -44.977 -3.594 17.725 1.00 41.19 184 GLY A O 1
ATOM 1292 N N . ALA A 1 185 ? -45.684 -2.544 19.633 1.00 40.00 185 ALA A N 1
ATOM 1293 C CA . ALA A 1 185 ? -44.886 -3.151 20.719 1.00 40.00 185 ALA A CA 1
ATOM 1294 C C . ALA A 1 185 ? -43.393 -2.768 20.808 1.00 40.00 185 ALA A C 1
ATOM 1296 O O . ALA A 1 185 ? -42.689 -2.795 19.812 1.00 40.00 185 ALA A O 1
ATOM 1297 N N . GLU A 1 186 ? -42.776 -2.465 21.953 1.00 43.81 186 GLU A N 1
ATOM 1298 C CA . GLU A 1 186 ? -43.143 -2.167 23.352 1.00 43.81 186 GLU A CA 1
ATOM 1299 C C . GLU A 1 186 ? -41.803 -1.734 24.013 1.00 43.81 186 GLU A C 1
ATOM 1301 O O . GLU A 1 186 ? -40.759 -2.282 23.644 1.00 43.81 186 GLU A O 1
ATOM 1306 N N . PRO A 1 187 ? -41.748 -0.739 24.917 1.00 44.59 187 PRO A N 1
ATOM 1307 C CA . PRO A 1 187 ? -40.485 -0.227 25.447 1.00 44.59 187 PRO A CA 1
ATOM 1308 C C . PRO A 1 187 ? -40.031 -1.037 26.668 1.00 44.59 187 PRO A C 1
ATOM 1310 O O . PRO A 1 187 ? -40.510 -0.817 27.779 1.00 44.59 187 PRO A O 1
ATOM 1313 N N . SER A 1 188 ? -39.071 -1.944 26.480 1.00 43.91 188 SER A N 1
ATOM 1314 C CA . SER A 1 188 ? -38.404 -2.612 27.600 1.00 43.91 188 SER A CA 1
ATOM 1315 C C . SER A 1 188 ? -37.269 -1.726 28.123 1.00 43.91 188 SER A C 1
ATOM 1317 O O . SER A 1 188 ? -36.180 -1.666 27.556 1.00 43.91 188 SER A O 1
ATOM 1319 N N . GLN A 1 189 ? -37.563 -0.997 29.201 1.00 53.62 189 GLN A N 1
ATOM 1320 C CA . GLN A 1 189 ? -36.580 -0.412 30.110 1.00 53.62 189 GLN A CA 1
ATOM 1321 C C . GLN A 1 189 ? -35.890 -1.525 30.906 1.00 53.62 189 GLN A C 1
ATOM 1323 O O . GLN A 1 189 ? -36.567 -2.368 31.492 1.00 53.62 189 GLN A O 1
ATOM 1328 N N . GLY A 1 190 ? -34.561 -1.454 30.989 1.00 44.84 190 GLY A N 1
ATOM 1329 C CA . GLY A 1 190 ? -33.765 -2.169 31.983 1.00 44.84 190 GLY A CA 1
ATOM 1330 C C . GLY A 1 190 ? -32.692 -3.067 31.383 1.00 44.84 190 GLY A C 1
ATOM 1331 O O . GLY A 1 190 ? -32.948 -4.244 31.182 1.00 44.84 190 GLY A O 1
ATOM 1332 N N . ASP A 1 191 ? -31.504 -2.509 31.136 1.00 40.09 191 ASP A N 1
ATOM 1333 C CA . ASP A 1 191 ? -30.272 -3.022 31.754 1.00 40.09 191 ASP A CA 1
ATOM 1334 C C . ASP A 1 191 ? -29.127 -2.014 31.533 1.00 40.09 191 ASP A C 1
ATOM 1336 O O . ASP A 1 191 ? -28.495 -1.963 30.479 1.00 40.09 191 ASP A O 1
ATOM 1340 N N . GLU A 1 192 ? -28.853 -1.174 32.535 1.00 48.62 192 GLU A N 1
ATOM 1341 C CA . GLU A 1 192 ? -27.581 -0.445 32.661 1.00 48.62 192 GLU A CA 1
ATOM 1342 C C . GLU A 1 192 ? -26.518 -1.424 33.194 1.00 48.62 192 GLU A C 1
ATOM 1344 O O . GLU A 1 192 ? -25.966 -1.273 34.281 1.00 48.62 192 GLU A O 1
ATOM 1349 N N . GLY A 1 193 ? -26.277 -2.490 32.433 1.00 40.66 193 GLY A N 1
ATOM 1350 C CA . GLY A 1 193 ? -25.294 -3.521 32.725 1.00 40.66 193 GLY A CA 1
ATOM 1351 C C . GLY A 1 193 ? -24.092 -3.361 31.809 1.00 40.66 193 GLY A C 1
ATOM 1352 O O . GLY A 1 193 ? -24.118 -3.849 30.689 1.00 40.66 193 GLY A O 1
ATOM 1353 N N . ALA A 1 194 ? -23.064 -2.649 32.280 1.00 49.94 194 ALA A N 1
ATOM 1354 C CA . ALA A 1 194 ? -21.660 -2.721 31.855 1.00 49.94 194 ALA A CA 1
ATOM 1355 C C . ALA A 1 194 ? -21.372 -3.400 30.491 1.00 49.94 194 ALA A C 1
ATOM 1357 O O . ALA A 1 194 ? -20.673 -4.411 30.422 1.00 49.94 194 ALA A O 1
ATOM 1358 N N . THR A 1 195 ? -21.846 -2.827 29.383 1.00 43.06 195 THR A N 1
ATOM 1359 C CA . THR A 1 195 ? -21.362 -3.199 28.053 1.00 43.06 195 THR A CA 1
ATOM 1360 C C . THR A 1 195 ? -19.993 -2.561 27.877 1.00 43.06 195 THR A C 1
ATOM 1362 O O . THR A 1 195 ? -19.887 -1.379 27.535 1.00 43.06 195 THR A O 1
ATOM 1365 N N . GLY A 1 196 ? -18.942 -3.345 28.123 1.00 44.50 196 GLY A N 1
ATOM 1366 C CA . GLY A 1 196 ? -17.599 -3.118 27.589 1.00 44.50 196 GLY A CA 1
ATOM 1367 C C . GLY A 1 196 ? -17.642 -3.189 26.065 1.00 44.50 196 GLY A C 1
ATOM 1368 O O . GLY A 1 196 ? -17.155 -4.140 25.469 1.00 44.50 196 GLY A O 1
ATOM 1369 N N . GLY A 1 197 ? -18.335 -2.228 25.454 1.00 44.69 197 GLY A N 1
ATOM 1370 C CA . GLY A 1 197 ? -18.516 -2.138 24.022 1.00 44.69 197 GLY A CA 1
ATOM 1371 C C . GLY A 1 197 ? -17.179 -1.794 23.407 1.00 44.69 197 GLY A C 1
ATOM 1372 O O . GLY A 1 197 ? -16.672 -0.693 23.634 1.00 44.69 197 GLY A O 1
ATOM 1373 N N . ASP A 1 198 ? -16.632 -2.745 22.656 1.00 56.34 198 ASP A N 1
ATOM 1374 C CA . ASP A 1 198 ? -15.601 -2.509 21.656 1.00 56.34 198 ASP A CA 1
ATOM 1375 C C . ASP A 1 198 ? -16.044 -1.325 20.802 1.00 56.34 198 ASP A C 1
ATOM 1377 O O . ASP A 1 198 ? -16.908 -1.421 19.928 1.00 56.34 198 ASP A O 1
ATOM 1381 N N . LYS A 1 199 ? -15.520 -0.145 21.134 1.00 61.53 199 LYS A N 1
ATOM 1382 C CA . LYS A 1 199 ? -15.823 1.076 20.406 1.00 61.53 199 LYS A CA 1
ATOM 1383 C C . LYS A 1 199 ? -15.068 0.991 19.091 1.00 61.53 199 LYS A C 1
ATOM 1385 O O . LYS A 1 199 ? -13.922 1.415 19.008 1.00 61.53 199 LYS A O 1
ATOM 1390 N N . THR A 1 200 ? -15.728 0.482 18.056 1.00 85.38 200 THR A N 1
ATOM 1391 C CA . THR A 1 200 ? -15.327 0.665 16.656 1.00 85.38 200 THR A CA 1
ATOM 1392 C C . THR A 1 200 ? -15.538 2.135 16.279 1.00 85.38 200 THR A C 1
ATOM 1394 O O . THR A 1 200 ? -16.486 2.489 15.574 1.00 85.38 200 THR A O 1
ATOM 1397 N N . ALA A 1 201 ? -14.726 3.025 16.852 1.00 92.81 201 ALA A N 1
ATOM 1398 C CA . ALA A 1 201 ? -14.825 4.457 16.630 1.00 92.81 201 ALA A CA 1
ATOM 1399 C C . ALA A 1 201 ? -14.162 4.832 15.301 1.00 92.81 201 ALA A C 1
ATOM 1401 O O . ALA A 1 201 ? -13.054 4.389 14.999 1.00 92.81 201 ALA A O 1
ATOM 1402 N N . ALA A 1 202 ? -14.830 5.689 14.527 1.00 95.81 202 ALA A N 1
ATOM 1403 C CA . ALA A 1 202 ? -14.247 6.263 13.323 1.00 95.81 202 ALA A CA 1
ATOM 1404 C C . ALA A 1 202 ? -12.998 7.088 13.671 1.00 95.81 202 ALA A C 1
ATOM 1406 O O . ALA A 1 202 ? -13.039 7.969 14.536 1.00 95.81 202 ALA A O 1
ATOM 1407 N N . ILE A 1 203 ? -11.901 6.827 12.963 1.00 95.44 203 ILE A N 1
ATOM 1408 C CA . ILE A 1 203 ? -10.627 7.521 13.155 1.00 95.44 203 ILE A CA 1
ATOM 1409 C C . ILE A 1 203 ? -10.663 8.805 12.330 1.00 95.44 203 ILE A C 1
ATOM 1411 O O . ILE A 1 203 ? -10.427 8.794 11.127 1.00 95.44 203 ILE A O 1
ATOM 1415 N N . LYS A 1 204 ? -11.035 9.911 12.979 1.00 94.50 204 LYS A N 1
ATOM 1416 C CA . LYS A 1 204 ? -11.149 11.230 12.333 1.00 94.50 204 LYS A CA 1
ATOM 1417 C C . LYS A 1 204 ? -9.833 11.993 12.298 1.00 94.50 204 LYS A C 1
ATOM 1419 O O . LYS A 1 204 ? -9.630 12.798 11.397 1.00 94.50 204 LYS A O 1
ATOM 1424 N N . ASP A 1 205 ? -8.963 11.753 13.269 1.00 94.06 205 ASP A N 1
ATOM 1425 C CA . ASP A 1 205 ? -7.660 12.399 13.346 1.00 94.06 205 ASP A CA 1
ATOM 1426 C C . ASP A 1 205 ? -6.673 11.743 12.372 1.00 94.06 205 ASP A C 1
ATOM 1428 O O . ASP A 1 205 ? -6.530 10.518 12.348 1.00 94.06 205 ASP A O 1
ATOM 1432 N N . VAL A 1 206 ? -6.022 12.563 11.548 1.00 92.38 206 VAL A N 1
ATOM 1433 C CA . VAL A 1 206 ? -5.123 12.087 10.491 1.00 92.38 206 VAL A CA 1
ATOM 1434 C C . VAL A 1 206 ? -3.820 11.517 11.055 1.00 92.38 206 VAL A C 1
ATOM 1436 O O . VAL A 1 206 ? -3.308 10.540 10.519 1.00 92.38 206 VAL A O 1
ATOM 1439 N N . GLU A 1 207 ? -3.297 12.064 12.155 1.00 92.31 207 GLU A N 1
ATOM 1440 C CA . GLU A 1 207 ? -2.077 11.554 12.792 1.00 92.31 207 GLU A CA 1
ATOM 1441 C C . GLU A 1 207 ? -2.342 10.195 13.450 1.00 92.31 207 GLU A C 1
ATOM 1443 O O . GLU A 1 207 ? -1.549 9.260 13.335 1.00 92.31 207 GLU A O 1
ATOM 1448 N N . HIS A 1 208 ? -3.520 10.031 14.050 1.00 94.19 208 HIS A N 1
ATOM 1449 C CA . HIS A 1 208 ? -3.968 8.750 14.589 1.00 94.19 208 HIS A CA 1
ATOM 1450 C C . HIS A 1 208 ? -4.202 7.703 13.490 1.00 94.19 208 HIS A C 1
ATOM 1452 O O . HIS A 1 208 ? -3.931 6.521 13.693 1.00 94.19 208 HIS A O 1
ATOM 1458 N N . PHE A 1 209 ? -4.666 8.127 12.310 1.00 95.06 209 PHE A N 1
ATOM 1459 C CA . PHE A 1 209 ? -4.760 7.271 11.125 1.00 95.06 209 PHE A CA 1
ATOM 1460 C C . PHE A 1 209 ? -3.377 6.853 10.600 1.00 95.06 209 PHE A C 1
ATOM 1462 O O . PHE A 1 209 ? -3.168 5.672 10.325 1.00 95.06 209 PHE A O 1
ATOM 1469 N N . LYS A 1 210 ? -2.415 7.785 10.514 1.00 93.62 210 LYS A N 1
ATOM 1470 C CA . LYS A 1 210 ? -1.026 7.497 10.102 1.00 93.62 210 LYS A CA 1
ATOM 1471 C C . LYS A 1 210 ? -0.393 6.400 10.940 1.00 93.62 210 LYS A C 1
ATOM 1473 O O . LYS A 1 210 ? 0.277 5.529 10.397 1.00 93.62 210 LYS A O 1
ATOM 1478 N N . ALA A 1 211 ? -0.644 6.413 12.245 1.00 95.44 211 ALA A N 1
ATOM 1479 C CA . ALA A 1 211 ? -0.051 5.447 13.156 1.00 95.44 211 ALA A CA 1
ATOM 1480 C C . ALA A 1 211 ? -0.479 3.988 12.874 1.00 95.44 211 ALA A C 1
ATOM 1482 O O . ALA A 1 211 ? 0.198 3.057 13.311 1.00 95.44 211 ALA A O 1
ATOM 1483 N N . ILE A 1 212 ? -1.567 3.758 12.120 1.00 96.88 212 ILE A N 1
ATOM 1484 C CA . ILE A 1 212 ? -1.987 2.409 11.700 1.00 96.88 212 ILE A CA 1
ATOM 1485 C C . ILE A 1 212 ? -0.932 1.761 10.798 1.00 96.88 212 ILE A C 1
ATOM 1487 O O . ILE A 1 212 ? -0.726 0.550 10.888 1.00 96.88 212 ILE A O 1
ATOM 1491 N N . PHE A 1 213 ? -0.251 2.541 9.954 1.00 95.94 213 PHE A N 1
ATOM 1492 C CA . PHE A 1 213 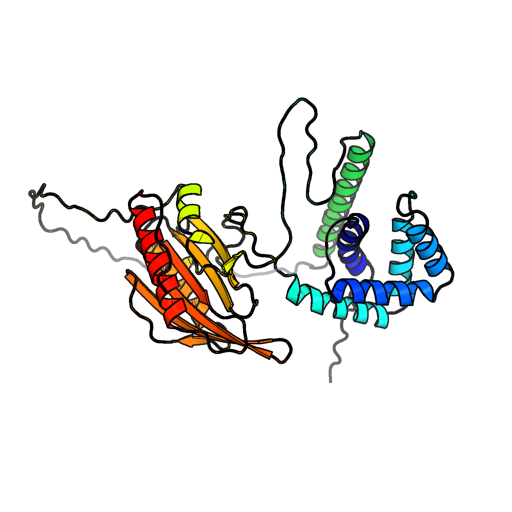? 0.798 2.014 9.084 1.00 95.94 213 PHE A CA 1
ATOM 1493 C C . PHE A 1 213 ? 1.970 1.482 9.916 1.00 95.94 213 PHE A C 1
ATOM 1495 O O . PHE A 1 213 ? 2.274 2.047 10.971 1.00 95.94 213 PHE A O 1
ATOM 1502 N N . PRO A 1 214 ? 2.619 0.390 9.476 1.00 95.19 214 PRO A N 1
ATOM 1503 C CA . PRO A 1 214 ? 3.834 -0.076 10.122 1.00 95.19 214 PRO A CA 1
ATOM 1504 C C . PRO A 1 214 ? 4.960 0.945 9.949 1.00 95.19 214 PRO A C 1
ATOM 1506 O O . PRO A 1 214 ? 5.019 1.675 8.961 1.00 95.19 214 PRO A O 1
ATOM 1509 N N . GLU A 1 215 ? 5.870 0.959 10.912 1.00 93.38 215 GLU A N 1
ATOM 1510 C CA . GLU A 1 215 ? 7.171 1.617 10.792 1.00 93.38 215 GLU A CA 1
ATOM 1511 C C . GLU A 1 215 ? 8.230 0.559 10.441 1.00 93.38 215 GLU A C 1
ATOM 1513 O O . GLU A 1 215 ? 7.987 -0.623 10.698 1.00 93.38 215 GLU A O 1
ATOM 1518 N N . PRO A 1 216 ? 9.416 0.930 9.918 1.00 93.31 216 PRO A N 1
ATOM 1519 C CA . PRO A 1 216 ? 10.482 -0.037 9.637 1.00 93.31 216 PRO A CA 1
ATOM 1520 C C . PRO A 1 216 ? 10.829 -0.927 10.840 1.00 93.31 216 PRO A C 1
ATOM 1522 O O . PRO A 1 216 ? 11.036 -2.121 10.693 1.00 93.31 216 PRO A O 1
ATOM 1525 N N . THR A 1 217 ? 10.783 -0.376 12.055 1.00 94.75 217 THR A N 1
ATOM 1526 C CA . THR A 1 217 ? 11.016 -1.104 13.318 1.00 94.75 217 THR A CA 1
ATOM 1527 C C . THR A 1 217 ? 9.917 -2.107 13.683 1.00 94.75 217 THR A C 1
ATOM 1529 O O . THR A 1 217 ? 10.078 -2.880 14.622 1.00 94.75 217 THR A O 1
ATOM 1532 N N . SER A 1 218 ? 8.772 -2.060 12.998 1.00 94.88 218 SER A N 1
ATOM 1533 C CA . SER A 1 218 ? 7.652 -2.992 13.170 1.00 94.88 218 SER A CA 1
ATOM 1534 C C . SER A 1 218 ? 7.672 -4.136 12.152 1.00 94.88 218 SER A C 1
ATOM 1536 O O . SER A 1 218 ? 6.793 -4.992 12.221 1.00 94.88 218 SER A O 1
ATOM 1538 N N . LEU A 1 219 ? 8.620 -4.117 11.212 1.00 95.38 219 LEU A N 1
ATOM 1539 C CA . LEU A 1 219 ? 8.821 -5.090 10.138 1.00 95.38 219 LEU A CA 1
ATOM 1540 C C . LEU A 1 219 ? 10.104 -5.908 10.407 1.00 95.38 219 LEU A C 1
ATOM 1542 O O . LEU A 1 219 ? 10.796 -5.627 11.387 1.00 95.38 219 LEU A O 1
ATOM 1546 N N . PRO A 1 220 ? 10.429 -6.927 9.587 1.00 93.50 220 PRO A N 1
ATOM 1547 C CA . PRO A 1 220 ? 11.686 -7.666 9.726 1.00 93.50 220 PRO A CA 1
ATOM 1548 C C . PRO A 1 220 ? 12.913 -6.750 9.586 1.00 93.50 220 PRO A C 1
ATOM 1550 O O . PRO A 1 220 ? 12.861 -5.749 8.876 1.00 93.50 220 PRO A O 1
ATOM 1553 N N . ASP A 1 221 ? 14.017 -7.094 10.256 1.00 91.88 221 ASP A N 1
ATOM 1554 C CA . ASP A 1 221 ? 15.176 -6.201 10.450 1.00 91.88 221 ASP A CA 1
ATOM 1555 C C . ASP A 1 221 ? 15.823 -5.683 9.148 1.00 91.88 221 ASP A C 1
ATOM 1557 O O . ASP A 1 221 ? 16.474 -4.637 9.152 1.00 91.88 221 ASP A O 1
ATOM 1561 N N . ASP A 1 222 ? 15.674 -6.405 8.037 1.00 93.31 222 ASP A N 1
ATOM 1562 C CA . ASP A 1 222 ? 16.220 -6.046 6.727 1.00 93.31 222 ASP A CA 1
ATOM 1563 C C . ASP A 1 222 ? 15.239 -5.267 5.838 1.00 93.31 222 ASP A C 1
ATOM 1565 O O . ASP A 1 222 ? 15.559 -4.964 4.686 1.00 93.31 222 ASP A O 1
ATOM 1569 N N . TRP A 1 223 ? 14.064 -4.917 6.367 1.00 94.62 223 TRP A N 1
ATOM 1570 C CA . TRP A 1 223 ? 13.043 -4.166 5.651 1.00 94.62 223 TRP A CA 1
ATOM 1571 C C . TRP A 1 223 ? 13.189 -2.670 5.886 1.00 94.62 223 TRP A C 1
ATOM 1573 O O . TRP A 1 223 ? 13.361 -2.174 6.999 1.00 94.62 223 TRP A O 1
ATOM 1583 N N . SER A 1 224 ? 13.058 -1.916 4.804 1.00 93.50 224 SER A N 1
ATOM 1584 C CA . SER A 1 224 ? 13.081 -0.459 4.827 1.00 93.50 224 SER A CA 1
ATOM 1585 C C . SER A 1 224 ? 12.033 0.098 3.876 1.00 93.50 224 SER A C 1
ATOM 1587 O O . SER A 1 224 ? 11.367 -0.643 3.153 1.00 93.50 224 SER A O 1
ATOM 1589 N N . PHE A 1 225 ? 11.840 1.413 3.896 1.00 89.31 225 PHE A N 1
ATOM 1590 C CA . PHE A 1 225 ? 10.971 2.057 2.921 1.00 89.31 225 PHE A CA 1
ATOM 1591 C C . PHE A 1 225 ? 11.495 1.815 1.505 1.00 89.31 225 PHE A C 1
ATOM 1593 O O . PHE A 1 225 ? 12.668 2.054 1.219 1.00 89.31 225 PHE A O 1
ATOM 1600 N N . ALA A 1 226 ? 10.619 1.348 0.616 1.00 82.81 226 ALA A N 1
ATOM 1601 C CA . ALA A 1 226 ? 11.007 1.092 -0.765 1.00 82.81 226 ALA A CA 1
ATOM 1602 C C . ALA A 1 226 ? 11.388 2.416 -1.471 1.00 82.81 226 ALA A C 1
ATOM 1604 O O . ALA A 1 226 ? 10.753 3.443 -1.214 1.00 82.81 226 ALA A O 1
ATOM 1605 N N . PRO A 1 227 ? 12.377 2.437 -2.380 1.00 67.75 227 PRO A N 1
ATOM 1606 C CA . PRO A 1 227 ? 12.675 3.619 -3.192 1.00 67.75 227 PRO A CA 1
ATOM 1607 C C . PRO A 1 227 ? 11.434 4.095 -3.964 1.00 67.75 227 PRO A C 1
ATOM 1609 O O . PRO A 1 227 ? 10.677 3.273 -4.479 1.00 67.75 227 PRO A O 1
ATOM 1612 N N . GLY A 1 228 ? 11.188 5.409 -4.018 1.00 61.81 228 GLY A N 1
ATOM 1613 C CA . GLY A 1 228 ? 9.967 5.964 -4.631 1.00 61.81 228 GLY A CA 1
ATOM 1614 C C . GLY A 1 228 ? 8.679 5.644 -3.856 1.00 61.81 228 GLY A C 1
ATOM 1615 O O . GLY A 1 228 ? 7.567 5.881 -4.333 1.00 61.81 228 GLY A O 1
ATOM 1616 N N . SER A 1 229 ? 8.796 5.074 -2.652 1.00 51.94 229 SER A N 1
ATOM 1617 C CA . SER A 1 229 ? 7.735 5.190 -1.669 1.00 51.94 229 SER A CA 1
ATOM 1618 C C . SER A 1 229 ? 7.832 6.583 -1.075 1.00 51.94 229 SER A C 1
ATOM 1620 O O . SER A 1 229 ? 8.818 6.928 -0.425 1.00 51.94 229 SER A O 1
ATOM 1622 N N . ASP A 1 230 ? 6.801 7.392 -1.294 1.00 48.09 230 ASP A N 1
ATOM 1623 C CA . ASP A 1 230 ? 6.538 8.497 -0.393 1.00 48.09 230 ASP A CA 1
ATOM 1624 C C . ASP A 1 230 ? 6.281 7.857 0.977 1.00 48.09 230 ASP A C 1
ATOM 1626 O O . ASP A 1 230 ? 5.165 7.480 1.323 1.00 48.09 230 ASP A O 1
ATOM 1630 N N . SER A 1 231 ? 7.335 7.682 1.778 1.00 43.81 231 SER A N 1
ATOM 1631 C CA . SER A 1 231 ? 7.202 7.446 3.220 1.00 43.81 231 SER A CA 1
ATOM 1632 C C . SER A 1 231 ? 6.509 8.631 3.890 1.00 43.81 231 SER A C 1
ATOM 1634 O O . SER A 1 231 ? 6.176 8.589 5.075 1.00 43.81 231 SER A O 1
ATOM 1636 N N . SER A 1 232 ? 6.302 9.718 3.147 1.00 41.59 232 SER A N 1
ATOM 1637 C CA . SER A 1 232 ? 5.528 10.828 3.612 1.00 41.59 232 SER A CA 1
ATOM 1638 C C . SER A 1 232 ? 4.051 10.453 3.548 1.00 41.59 232 SER A C 1
ATOM 1640 O O . SER A 1 232 ? 3.408 10.225 2.526 1.00 41.59 232 SER A O 1
ATOM 1642 N N . SER A 1 233 ? 3.465 10.498 4.723 1.00 43.16 233 SER A N 1
ATOM 1643 C CA . SER A 1 233 ? 2.054 10.754 4.931 1.00 43.16 233 SER A CA 1
ATOM 1644 C C . SER A 1 233 ? 1.501 12.022 4.224 1.00 43.16 233 SER A C 1
ATOM 1646 O O . SER A 1 233 ? 0.452 12.526 4.616 1.00 43.16 233 SER A O 1
ATOM 1648 N N . GLU A 1 234 ? 2.191 12.582 3.222 1.00 39.94 234 GLU A N 1
ATOM 1649 C CA . GLU A 1 234 ? 1.739 13.705 2.392 1.00 39.94 234 GLU A CA 1
ATOM 1650 C C . GLU A 1 234 ? 0.870 13.237 1.215 1.00 39.94 234 GLU A C 1
ATOM 1652 O O . GLU A 1 234 ? 0.187 14.052 0.607 1.00 39.94 234 GLU A O 1
ATOM 1657 N N . GLY A 1 235 ? 0.783 11.923 0.967 1.00 40.50 235 GLY A N 1
ATOM 1658 C CA . GLY A 1 235 ? -0.249 11.310 0.120 1.00 40.50 235 GLY A CA 1
ATOM 1659 C C . GLY A 1 235 ? -1.593 11.066 0.824 1.00 40.50 235 GLY A C 1
ATOM 1660 O O . GLY A 1 235 ? -2.466 10.407 0.257 1.00 40.50 235 GLY A O 1
ATOM 1661 N N . LEU A 1 236 ? -1.769 11.558 2.059 1.00 44.81 236 LEU A N 1
ATOM 1662 C CA . LEU A 1 236 ? -3.040 11.509 2.790 1.00 44.81 236 LEU A CA 1
ATOM 1663 C C . LEU A 1 236 ? -4.002 12.576 2.267 1.00 44.81 236 LEU A C 1
ATOM 1665 O O . LEU A 1 236 ? -4.291 13.578 2.918 1.00 44.81 236 LEU A O 1
ATOM 1669 N N . GLY A 1 237 ? -4.481 12.352 1.056 1.00 43.44 237 GLY A N 1
ATOM 1670 C CA . GLY A 1 237 ? -5.556 13.104 0.436 1.00 43.44 237 GLY A CA 1
ATOM 1671 C C . GLY A 1 237 ? -6.521 12.132 -0.224 1.00 43.44 237 GLY A C 1
ATOM 1672 O O . GLY A 1 237 ? -6.134 11.041 -0.651 1.00 43.44 237 GLY A O 1
ATOM 1673 N N . VAL A 1 238 ? -7.791 12.524 -0.310 1.00 46.62 238 VAL A N 1
ATOM 1674 C CA . VAL A 1 238 ? -8.815 11.775 -1.058 1.00 46.62 238 VAL A CA 1
ATOM 1675 C C . VAL A 1 238 ? -8.428 11.673 -2.546 1.00 46.62 238 VAL A C 1
ATOM 1677 O O . VAL A 1 238 ? -8.776 10.702 -3.209 1.00 46.62 238 VAL A O 1
ATOM 1680 N N . ASP A 1 239 ? -7.608 12.613 -3.023 1.00 42.62 239 ASP A N 1
ATOM 1681 C CA . ASP A 1 239 ? -7.264 12.853 -4.429 1.00 42.62 239 ASP A CA 1
ATOM 1682 C C . ASP A 1 239 ? -6.475 11.718 -5.116 1.00 42.62 239 ASP A C 1
ATOM 1684 O O . ASP A 1 239 ? -6.474 11.635 -6.340 1.00 42.62 239 ASP A O 1
ATOM 1688 N N . ASN A 1 240 ? -5.848 10.813 -4.352 1.00 50.38 240 ASN A N 1
ATOM 1689 C CA . ASN A 1 240 ? -5.155 9.617 -4.868 1.00 50.38 240 ASN A CA 1
ATOM 1690 C C . ASN A 1 240 ? -5.806 8.304 -4.403 1.00 50.38 240 ASN A C 1
ATOM 1692 O O . ASN A 1 240 ? -5.207 7.225 -4.491 1.00 50.38 240 ASN A O 1
ATOM 1696 N N . SER A 1 241 ? -7.023 8.379 -3.862 1.00 59.38 241 SER A N 1
ATOM 1697 C CA . SER A 1 241 ? -7.816 7.184 -3.615 1.00 59.38 241 SER A CA 1
ATOM 1698 C C . SER A 1 241 ? -8.205 6.588 -4.978 1.00 59.38 241 SER A C 1
ATOM 1700 O O . SER A 1 241 ? -8.643 7.330 -5.854 1.00 59.38 241 SER A O 1
ATOM 1702 N N . PRO A 1 242 ? -8.097 5.260 -5.196 1.00 55.59 242 PRO A N 1
ATOM 1703 C CA . PRO A 1 242 ? -8.652 4.620 -6.399 1.00 55.59 242 PRO A CA 1
ATOM 1704 C C . PRO A 1 242 ? -10.170 4.834 -6.525 1.00 55.59 242 PRO A C 1
ATOM 1706 O O . PRO A 1 242 ? -10.756 4.558 -7.563 1.00 55.59 242 PRO A O 1
ATOM 1709 N N . CYS A 1 243 ? -10.784 5.339 -5.461 1.00 65.62 243 CYS A N 1
ATOM 1710 C CA . CYS A 1 243 ? -12.102 5.920 -5.439 1.00 65.62 243 CYS A CA 1
ATOM 1711 C C . CYS A 1 243 ? -12.197 7.202 -6.266 1.00 65.62 243 CYS A C 1
ATOM 1713 O O . CYS A 1 243 ? -11.936 8.293 -5.756 1.00 65.62 243 CYS A O 1
ATOM 1715 N N . ALA A 1 244 ? -12.666 7.091 -7.506 1.00 58.41 244 ALA A N 1
ATOM 1716 C CA . ALA A 1 244 ? -13.249 8.247 -8.172 1.00 58.41 244 ALA A CA 1
ATOM 1717 C C . ALA A 1 244 ? -14.459 8.745 -7.354 1.00 58.41 244 ALA A C 1
ATOM 1719 O O . ALA A 1 244 ? -15.245 7.945 -6.830 1.00 58.41 244 ALA A O 1
ATOM 1720 N N . GLU A 1 245 ? -14.618 10.065 -7.219 1.00 56.09 245 GLU A N 1
ATOM 1721 C CA . GLU A 1 245 ? -15.787 10.642 -6.549 1.00 56.09 245 GLU A CA 1
ATOM 1722 C C . GLU A 1 245 ? -17.087 10.067 -7.144 1.00 56.09 245 GLU A C 1
ATOM 1724 O O . GLU A 1 245 ? -17.308 10.105 -8.354 1.00 56.09 245 GLU A O 1
ATOM 1729 N N . GLY A 1 246 ? -17.962 9.533 -6.284 1.00 60.78 246 GLY A N 1
ATOM 1730 C CA . GLY A 1 246 ? -19.262 8.978 -6.681 1.00 60.78 246 GLY A CA 1
ATOM 1731 C C . GLY A 1 246 ? -19.342 7.450 -6.749 1.00 60.78 246 GLY A C 1
ATOM 1732 O O . GLY A 1 246 ? -20.450 6.925 -6.864 1.00 60.78 246 GLY A O 1
ATOM 1733 N N . GLU A 1 247 ? -18.231 6.723 -6.611 1.00 78.25 247 GLU A N 1
ATOM 1734 C CA . GLU A 1 247 ? -18.279 5.265 -6.476 1.00 78.25 247 GLU A CA 1
ATOM 1735 C C . GLU A 1 247 ? -18.819 4.833 -5.100 1.00 78.25 247 GLU A C 1
ATOM 1737 O O . GLU A 1 247 ? -18.481 5.395 -4.054 1.00 78.25 247 GLU A O 1
ATOM 1742 N N . GLU A 1 248 ? -19.676 3.807 -5.082 1.00 79.19 248 GLU A N 1
ATOM 1743 C CA . GLU A 1 248 ? -20.384 3.360 -3.871 1.00 79.19 248 GLU A CA 1
ATOM 1744 C C . GLU A 1 248 ? -19.425 2.949 -2.737 1.00 79.19 248 GLU A C 1
ATOM 1746 O O . GLU A 1 248 ? -19.703 3.213 -1.567 1.00 79.19 248 GLU A O 1
ATOM 1751 N N . GLY A 1 249 ? -18.263 2.380 -3.078 1.00 81.19 249 GLY A N 1
ATOM 1752 C CA . GLY A 1 249 ? -17.227 1.964 -2.123 1.00 81.19 249 GLY A CA 1
ATOM 1753 C C . GLY A 1 249 ? -16.501 3.103 -1.403 1.00 81.19 249 GLY A C 1
ATOM 1754 O O . GLY A 1 249 ? -15.750 2.865 -0.457 1.00 81.19 249 GLY A O 1
ATOM 1755 N N . CYS A 1 250 ? -16.720 4.336 -1.842 1.00 86.75 250 CYS A N 1
ATOM 1756 C CA . CYS A 1 250 ? -15.961 5.512 -1.421 1.00 86.75 250 CYS A CA 1
ATOM 1757 C C . CYS A 1 250 ? -16.798 6.433 -0.536 1.00 86.75 250 CYS A C 1
ATOM 1759 O O . CYS A 1 250 ? -16.291 7.325 0.146 1.00 86.75 250 CYS A O 1
ATOM 1761 N N . ARG A 1 251 ? -18.111 6.191 -0.502 1.00 91.50 251 ARG A N 1
ATOM 1762 C CA . ARG A 1 251 ? -19.032 6.902 0.371 1.00 91.50 251 ARG A CA 1
ATOM 1763 C C . ARG A 1 251 ? -18.633 6.703 1.833 1.00 91.50 251 ARG A C 1
ATOM 1765 O O . ARG A 1 251 ? -18.565 5.579 2.319 1.00 91.50 251 ARG A O 1
ATOM 1772 N N . GLY A 1 252 ? -18.440 7.814 2.542 1.00 92.69 252 GLY A N 1
ATOM 1773 C CA . GLY A 1 252 ? -18.086 7.813 3.964 1.00 92.69 252 GLY A CA 1
ATOM 1774 C C . GLY A 1 252 ? -16.607 7.548 4.243 1.00 92.69 252 GLY A C 1
ATOM 1775 O O . GLY A 1 252 ? -16.240 7.417 5.407 1.00 92.69 252 GLY A O 1
ATOM 1776 N N . GLN A 1 253 ? -15.753 7.475 3.218 1.00 93.38 253 GLN A N 1
ATOM 1777 C CA . GLN A 1 253 ? -14.308 7.456 3.409 1.00 93.38 253 GLN A CA 1
ATOM 1778 C C . GLN A 1 253 ? -13.837 8.804 3.989 1.00 93.38 253 GLN A C 1
ATOM 1780 O O . GLN A 1 253 ? -14.189 9.864 3.477 1.00 93.38 253 GLN A O 1
ATOM 1785 N N . ILE A 1 254 ? -13.050 8.756 5.064 1.00 93.69 254 ILE A N 1
ATOM 1786 C CA . ILE A 1 254 ? -12.463 9.921 5.743 1.00 93.69 254 ILE A CA 1
ATOM 1787 C C . ILE A 1 254 ? -10.989 10.068 5.366 1.00 93.69 254 ILE A C 1
ATOM 1789 O O . ILE A 1 254 ? -10.558 11.161 5.016 1.00 93.69 254 ILE A O 1
ATOM 1793 N N . HIS A 1 255 ? -10.226 8.970 5.433 1.00 92.00 255 HIS A N 1
ATOM 1794 C CA . HIS A 1 255 ? -8.786 8.962 5.158 1.00 92.00 255 HIS A CA 1
ATOM 1795 C C . HIS A 1 255 ? -8.402 7.825 4.213 1.00 92.00 255 HIS A C 1
ATOM 1797 O O . HIS A 1 255 ? -9.051 6.776 4.157 1.00 92.00 255 HIS A O 1
ATOM 1803 N N . HIS A 1 256 ? -7.311 8.035 3.487 1.00 91.06 256 HIS A N 1
ATOM 1804 C CA . HIS A 1 256 ? -6.637 7.055 2.646 1.00 91.06 256 HIS A CA 1
ATOM 1805 C C . HIS A 1 256 ? -5.142 7.216 2.840 1.00 91.06 256 HIS A C 1
ATOM 1807 O O . HIS A 1 256 ? -4.671 8.346 2.895 1.00 91.06 256 HIS A O 1
ATOM 1813 N N . GLY A 1 257 ? -4.398 6.119 2.877 1.00 88.06 257 GLY A N 1
ATOM 1814 C CA . GLY A 1 257 ? -2.948 6.185 2.824 1.00 88.06 257 GLY A CA 1
ATOM 1815 C C . GLY A 1 257 ? -2.339 4.948 2.194 1.00 88.06 257 GLY A C 1
ATOM 1816 O O . GLY A 1 257 ? -2.979 3.898 2.077 1.00 88.06 257 GLY A O 1
ATOM 1817 N N . ARG A 1 258 ? -1.066 5.082 1.834 1.00 90.00 258 ARG A N 1
ATOM 1818 C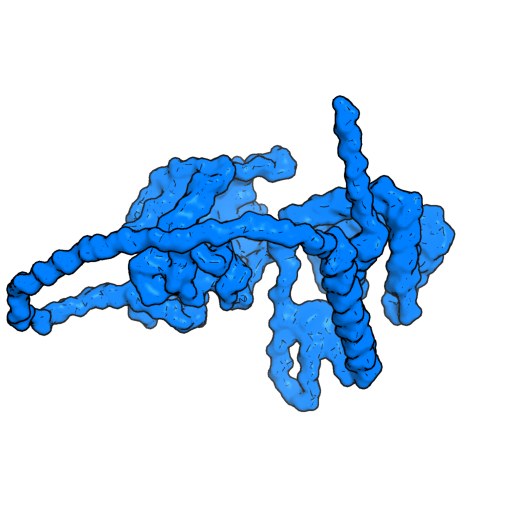 CA . ARG A 1 258 ? -0.250 4.020 1.266 1.00 90.00 258 ARG A CA 1
ATOM 1819 C C . ARG A 1 258 ? 1.121 4.026 1.928 1.00 90.00 258 ARG A C 1
ATOM 1821 O O . ARG A 1 258 ? 1.680 5.091 2.142 1.00 90.00 258 ARG A O 1
ATOM 1828 N N . ALA A 1 259 ? 1.670 2.848 2.186 1.00 90.69 259 ALA A N 1
ATOM 1829 C CA . ALA A 1 259 ? 3.069 2.676 2.556 1.00 90.69 259 ALA A CA 1
ATOM 1830 C C . ALA A 1 259 ? 3.651 1.493 1.783 1.00 90.69 259 ALA A C 1
ATOM 1832 O O . ALA A 1 259 ? 2.956 0.499 1.561 1.00 90.69 259 ALA A O 1
ATOM 1833 N N . ARG A 1 260 ? 4.913 1.597 1.363 1.00 93.12 260 ARG A N 1
ATOM 1834 C CA . ARG A 1 260 ? 5.630 0.495 0.719 1.00 93.12 260 ARG A CA 1
ATOM 1835 C C . ARG A 1 260 ? 6.952 0.246 1.414 1.00 93.12 260 ARG A C 1
ATOM 1837 O O . ARG A 1 260 ? 7.674 1.185 1.740 1.00 93.12 260 ARG A O 1
ATOM 1844 N N . PHE A 1 261 ? 7.271 -1.025 1.559 1.00 94.19 261 PHE A N 1
ATOM 1845 C CA . PHE A 1 261 ? 8.506 -1.498 2.149 1.00 94.19 261 PHE A CA 1
ATOM 1846 C C . PHE A 1 261 ? 9.127 -2.538 1.235 1.00 94.19 261 PHE A C 1
ATOM 1848 O O . PHE A 1 261 ? 8.405 -3.243 0.531 1.00 94.19 261 PHE A O 1
ATOM 1855 N N . GLY A 1 262 ? 10.448 -2.600 1.234 1.00 93.56 262 GLY A N 1
ATOM 1856 C CA . GLY A 1 262 ? 11.221 -3.613 0.537 1.00 93.56 262 GLY A CA 1
ATOM 1857 C C . GLY A 1 262 ? 12.298 -4.159 1.454 1.00 93.56 262 GLY A C 1
ATOM 1858 O O . GLY A 1 262 ? 12.788 -3.442 2.333 1.00 93.56 262 GLY A O 1
ATOM 1859 N N . ASP A 1 263 ? 12.648 -5.418 1.252 1.00 93.12 263 ASP A N 1
ATOM 1860 C CA . ASP A 1 263 ? 13.834 -6.001 1.852 1.00 93.12 263 ASP A CA 1
ATOM 1861 C C . ASP A 1 263 ? 15.111 -5.403 1.236 1.00 93.12 263 ASP A C 1
ATOM 1863 O O . ASP A 1 263 ? 15.097 -4.710 0.213 1.00 93.12 263 ASP A O 1
ATOM 1867 N N . SER A 1 264 ? 16.248 -5.668 1.871 1.00 90.00 264 SER A N 1
ATOM 1868 C CA . SER A 1 264 ? 17.545 -5.155 1.414 1.00 90.00 264 SER A CA 1
ATOM 1869 C C . SER A 1 264 ? 17.980 -5.682 0.038 1.00 90.00 264 SER A C 1
ATOM 1871 O O . SER A 1 264 ? 18.855 -5.086 -0.595 1.00 90.00 264 SER A O 1
ATOM 1873 N N . THR A 1 265 ? 17.384 -6.784 -0.429 1.00 91.00 265 THR A N 1
ATOM 1874 C CA . THR A 1 265 ? 17.693 -7.401 -1.727 1.00 91.00 265 THR A CA 1
ATOM 1875 C C . THR A 1 265 ? 16.859 -6.821 -2.872 1.00 91.00 265 THR A C 1
ATOM 1877 O O . THR A 1 265 ? 17.284 -6.868 -4.027 1.00 91.00 265 THR A O 1
ATOM 1880 N N . GLY A 1 266 ? 15.694 -6.245 -2.559 1.00 88.19 266 GLY A N 1
ATOM 1881 C CA . GLY A 1 266 ? 14.701 -5.801 -3.530 1.00 88.19 266 GLY A CA 1
ATOM 1882 C C . GLY A 1 266 ? 13.853 -6.937 -4.113 1.00 88.19 266 GLY A C 1
ATOM 1883 O O . GLY A 1 266 ? 13.023 -6.665 -4.981 1.00 88.19 266 GLY A O 1
ATOM 1884 N N . GLU A 1 267 ? 14.040 -8.186 -3.668 1.00 88.88 267 GLU A N 1
ATOM 1885 C CA . GLU A 1 267 ? 13.269 -9.349 -4.125 1.00 88.88 267 GLU A CA 1
ATOM 1886 C C . GLU A 1 267 ? 11.901 -9.455 -3.441 1.00 88.88 267 GLU A C 1
ATOM 1888 O O . GLU A 1 267 ? 10.977 -10.054 -4.002 1.00 88.88 267 GLU A O 1
ATOM 1893 N N . ALA A 1 268 ? 11.754 -8.868 -2.251 1.00 92.94 268 ALA A N 1
ATOM 1894 C CA . ALA A 1 268 ? 10.521 -8.890 -1.485 1.00 92.94 268 ALA A CA 1
ATOM 1895 C C . ALA A 1 268 ? 10.061 -7.470 -1.160 1.00 92.94 268 ALA A C 1
ATOM 1897 O O . ALA A 1 268 ? 10.780 -6.674 -0.562 1.00 92.94 268 ALA A O 1
ATOM 1898 N N . GLN A 1 269 ? 8.824 -7.156 -1.528 1.00 94.81 269 GLN A N 1
ATOM 1899 C CA . GLN A 1 269 ? 8.179 -5.884 -1.241 1.00 94.81 269 GLN A CA 1
ATOM 1900 C C . GLN A 1 269 ? 6.823 -6.128 -0.592 1.00 94.81 269 GLN A C 1
ATOM 1902 O O . GLN A 1 269 ? 6.117 -7.068 -0.957 1.00 94.81 269 GLN A O 1
ATOM 1907 N N . ALA A 1 270 ? 6.426 -5.262 0.340 1.00 96.06 270 ALA A N 1
ATOM 1908 C CA . ALA A 1 270 ? 5.038 -5.168 0.766 1.00 96.06 270 ALA A CA 1
ATOM 1909 C C . ALA A 1 270 ? 4.481 -3.767 0.567 1.00 96.06 270 ALA A C 1
ATOM 1911 O O . ALA A 1 270 ? 5.107 -2.756 0.882 1.00 96.06 270 ALA A O 1
ATOM 1912 N N . GLU A 1 271 ? 3.247 -3.724 0.095 1.00 94.56 271 GLU A N 1
ATOM 1913 C CA . GLU A 1 271 ? 2.453 -2.526 -0.055 1.00 94.56 271 GLU A CA 1
ATOM 1914 C C . GLU A 1 271 ? 1.222 -2.605 0.843 1.00 94.56 271 GLU A C 1
ATOM 1916 O O . GLU A 1 271 ? 0.399 -3.514 0.729 1.00 94.56 271 GLU A O 1
ATOM 1921 N N . PHE A 1 272 ? 1.070 -1.589 1.682 1.00 95.12 272 PHE A N 1
ATOM 1922 C CA . PHE A 1 272 ? -0.074 -1.379 2.549 1.00 95.12 272 PHE A CA 1
ATOM 1923 C C . PHE A 1 272 ? -0.906 -0.240 1.977 1.00 95.12 272 PHE A C 1
ATOM 1925 O O . PHE A 1 272 ? -0.399 0.867 1.812 1.00 95.12 272 PHE A O 1
ATOM 1932 N N . ARG A 1 273 ? -2.187 -0.482 1.705 1.00 94.19 273 ARG A N 1
ATOM 1933 C CA . ARG A 1 273 ? -3.186 0.570 1.473 1.00 94.19 273 ARG A CA 1
ATOM 1934 C C . ARG A 1 273 ? -4.218 0.502 2.576 1.00 94.19 273 ARG A C 1
ATOM 1936 O O . ARG A 1 273 ? -4.777 -0.567 2.802 1.00 94.19 273 ARG A O 1
ATOM 1943 N N . VAL A 1 274 ? -4.476 1.614 3.248 1.00 95.19 274 VAL A N 1
ATOM 1944 C CA . VAL A 1 274 ? -5.436 1.677 4.356 1.00 95.19 274 VAL A CA 1
ATOM 1945 C C . VAL A 1 274 ? -6.467 2.756 4.056 1.00 95.19 274 VAL A C 1
ATOM 1947 O O . VAL A 1 274 ? -6.139 3.817 3.528 1.00 95.19 274 VAL A O 1
ATOM 1950 N N . TYR A 1 275 ? -7.716 2.470 4.395 1.00 95.00 275 TYR A N 1
ATOM 1951 C CA . TYR A 1 275 ? -8.883 3.306 4.164 1.00 95.00 275 TYR A CA 1
ATOM 1952 C C . TYR A 1 275 ? -9.644 3.418 5.486 1.00 95.00 275 TYR A C 1
ATOM 1954 O O . TYR A 1 275 ? -10.032 2.400 6.064 1.00 95.00 275 TYR A O 1
ATOM 1962 N N . ALA A 1 276 ? -9.856 4.637 5.979 1.00 95.69 276 ALA A N 1
ATOM 1963 C CA . ALA A 1 276 ? -10.702 4.875 7.145 1.00 95.69 276 ALA A CA 1
ATOM 1964 C C . ALA A 1 276 ? -12.069 5.388 6.720 1.00 95.69 276 ALA A C 1
ATOM 1966 O O . ALA A 1 276 ? -12.154 6.285 5.887 1.00 95.69 276 ALA A O 1
ATOM 1967 N N . TYR A 1 277 ? -13.118 4.861 7.343 1.00 95.94 277 TYR A N 1
ATOM 1968 C CA . TYR A 1 277 ? -14.504 5.232 7.090 1.00 95.94 277 TYR A CA 1
ATOM 1969 C C . TYR A 1 277 ? -15.168 5.837 8.331 1.00 95.94 277 TYR A C 1
ATOM 1971 O O . TYR A 1 277 ? -14.729 5.642 9.468 1.00 95.94 277 TYR A O 1
ATOM 1979 N N . ASP A 1 278 ? -16.251 6.574 8.106 1.00 96.31 278 ASP A N 1
ATOM 1980 C CA . ASP A 1 278 ? -17.063 7.227 9.134 1.00 96.31 278 ASP A CA 1
ATOM 1981 C C . ASP A 1 278 ? -17.965 6.275 9.928 1.00 96.31 278 ASP A C 1
ATOM 1983 O O . ASP A 1 278 ? -18.422 6.624 11.020 1.00 96.31 278 ASP A O 1
ATOM 1987 N N . SER A 1 279 ? -18.199 5.068 9.413 1.00 96.25 279 SER A N 1
ATOM 1988 C CA . SER A 1 279 ? -19.028 4.050 10.045 1.00 96.25 279 SER A CA 1
ATOM 1989 C C . SER A 1 279 ? -18.614 2.640 9.622 1.00 96.25 279 SER A C 1
ATOM 1991 O O . SER A 1 279 ? -17.912 2.437 8.633 1.00 96.25 279 SER A O 1
ATOM 1993 N N . VAL A 1 280 ? -19.082 1.637 10.367 1.00 96.69 280 VAL A N 1
ATOM 1994 C CA . VAL A 1 280 ? -18.872 0.225 10.009 1.00 96.69 280 VAL A CA 1
ATOM 1995 C C . VAL A 1 280 ? -19.589 -0.116 8.699 1.00 96.69 280 VAL A C 1
ATOM 1997 O O . VAL A 1 280 ? -19.017 -0.788 7.850 1.00 96.69 280 VAL A O 1
ATOM 2000 N N . GLY A 1 281 ? -20.805 0.396 8.483 1.00 95.62 281 GLY A N 1
ATOM 2001 C CA . GLY A 1 281 ? -21.575 0.107 7.267 1.00 95.62 281 GLY A CA 1
ATOM 2002 C C . GLY A 1 281 ? -2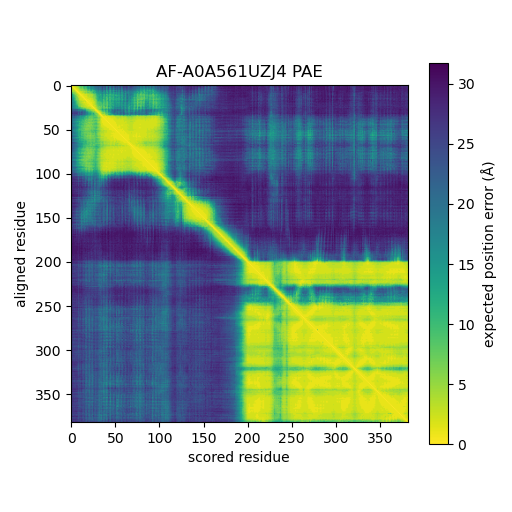0.929 0.660 5.991 1.00 95.62 281 GLY A C 1
ATOM 2003 O O . GLY A 1 281 ? -20.923 -0.010 4.960 1.00 95.62 281 GLY A O 1
ATOM 2004 N N . THR A 1 282 ? -20.335 1.856 6.054 1.00 95.38 282 THR A N 1
ATOM 2005 C CA . THR A 1 282 ? -19.560 2.419 4.934 1.00 95.38 282 THR A CA 1
ATOM 2006 C C . THR A 1 282 ? -18.246 1.662 4.725 1.00 95.38 282 THR A C 1
ATOM 2008 O O . THR A 1 282 ? -17.894 1.383 3.581 1.00 95.38 282 THR A O 1
ATOM 2011 N N . ALA A 1 283 ? -17.588 1.200 5.795 1.00 96.06 283 ALA A N 1
ATOM 2012 C CA . ALA A 1 283 ? -16.425 0.314 5.692 1.00 96.06 283 ALA A CA 1
ATOM 2013 C C . ALA A 1 283 ? -16.750 -1.059 5.077 1.00 96.06 283 ALA A C 1
ATOM 2015 O O . ALA A 1 283 ? -15.942 -1.594 4.328 1.00 96.06 283 ALA A O 1
ATOM 2016 N N . GLU A 1 284 ? -17.920 -1.644 5.344 1.00 96.69 284 GLU A N 1
ATOM 2017 C CA . GLU A 1 284 ? -18.357 -2.891 4.693 1.00 96.69 284 GLU A CA 1
ATOM 2018 C C . GLU A 1 284 ? -18.558 -2.716 3.182 1.00 96.69 284 GLU A C 1
ATOM 2020 O O . GLU A 1 284 ? -18.176 -3.586 2.393 1.00 96.69 284 GLU A O 1
ATOM 2025 N N . ALA A 1 285 ? -19.144 -1.591 2.761 1.00 95.50 285 ALA A N 1
ATOM 2026 C CA . ALA A 1 285 ? -19.265 -1.252 1.344 1.00 95.50 285 ALA A CA 1
ATOM 2027 C C . ALA A 1 285 ? -17.884 -1.029 0.707 1.00 95.50 285 ALA A C 1
ATOM 2029 O O . ALA A 1 285 ? -17.596 -1.594 -0.349 1.00 95.50 285 ALA A O 1
ATOM 2030 N N . GLY A 1 286 ? -17.009 -0.291 1.395 1.00 95.06 286 GLY A N 1
ATOM 2031 C CA . GLY A 1 286 ? -15.618 -0.087 1.006 1.00 95.06 286 GLY A CA 1
ATOM 2032 C C . GLY A 1 286 ? -14.831 -1.383 0.859 1.00 95.06 286 GLY A C 1
ATOM 2033 O O . GLY A 1 286 ? -14.160 -1.591 -0.147 1.00 95.06 286 GLY A O 1
ATOM 2034 N N . TYR A 1 287 ? -14.981 -2.308 1.806 1.00 96.75 287 TYR A N 1
ATOM 2035 C CA . TYR A 1 287 ? -14.373 -3.633 1.750 1.00 96.75 287 TYR A CA 1
ATOM 2036 C C . TYR A 1 287 ? -14.779 -4.384 0.481 1.00 96.75 287 TYR A C 1
ATOM 2038 O O . TYR A 1 287 ? -13.915 -4.887 -0.235 1.00 96.75 287 TYR A O 1
ATOM 2046 N N . ARG A 1 288 ? -16.084 -4.429 0.170 1.00 96.12 288 ARG A N 1
ATOM 2047 C CA . ARG A 1 288 ? -16.581 -5.087 -1.049 1.00 96.12 288 ARG A CA 1
ATOM 2048 C C . ARG A 1 288 ? -16.009 -4.449 -2.311 1.00 96.12 288 ARG A C 1
ATOM 2050 O O . ARG A 1 288 ? -15.647 -5.178 -3.227 1.00 96.12 288 ARG A O 1
ATOM 2057 N N . ALA A 1 289 ? -15.903 -3.122 -2.349 1.00 93.94 289 ALA A N 1
ATOM 2058 C CA . ALA A 1 289 ? -15.326 -2.414 -3.485 1.00 93.94 289 ALA A CA 1
ATOM 2059 C C . ALA A 1 289 ? -13.826 -2.708 -3.646 1.00 93.94 289 ALA A C 1
ATOM 2061 O O . ALA A 1 289 ? -13.403 -3.121 -4.720 1.00 93.94 289 ALA A O 1
ATOM 2062 N N . VAL A 1 290 ? -13.030 -2.586 -2.578 1.00 93.38 290 VAL A N 1
ATOM 2063 C CA . VAL A 1 290 ? -11.578 -2.834 -2.618 1.00 93.38 290 VAL A CA 1
ATOM 2064 C C . VAL A 1 290 ? -11.268 -4.301 -2.935 1.00 93.38 290 VAL A C 1
ATOM 2066 O O . VAL A 1 290 ? -10.390 -4.576 -3.753 1.00 93.38 290 VAL A O 1
ATOM 2069 N N . ALA A 1 291 ? -12.001 -5.250 -2.343 1.00 95.31 291 ALA A N 1
ATOM 2070 C CA . ALA A 1 291 ? -11.881 -6.671 -2.671 1.00 95.31 291 ALA A CA 1
ATOM 2071 C C . ALA A 1 291 ? -12.313 -6.955 -4.116 1.00 95.31 291 ALA A C 1
ATOM 2073 O O . ALA A 1 291 ? -11.631 -7.689 -4.825 1.00 95.31 291 ALA A O 1
ATOM 2074 N N . GLY A 1 292 ? -13.403 -6.331 -4.574 1.00 93.44 292 GLY A N 1
ATOM 2075 C CA . GLY A 1 292 ? -13.866 -6.410 -5.955 1.00 93.44 292 GLY A CA 1
ATOM 2076 C C . GLY A 1 292 ? -12.799 -5.941 -6.940 1.00 93.44 292 GLY A C 1
ATOM 2077 O O . GLY A 1 292 ? -12.456 -6.695 -7.842 1.00 93.44 292 GLY A O 1
ATOM 2078 N N . ILE A 1 293 ? -12.223 -4.755 -6.729 1.00 90.62 293 ILE A N 1
ATOM 2079 C CA . ILE A 1 293 ? -11.133 -4.220 -7.558 1.00 90.62 293 ILE A CA 1
ATOM 2080 C C . ILE A 1 293 ? -9.952 -5.186 -7.566 1.00 90.62 293 ILE A C 1
ATOM 2082 O O . ILE A 1 293 ? -9.486 -5.544 -8.640 1.00 90.62 293 ILE A O 1
ATOM 2086 N N . ALA A 1 294 ? -9.498 -5.643 -6.392 1.00 91.44 294 ALA A N 1
ATOM 2087 C CA . ALA A 1 294 ? -8.363 -6.557 -6.299 1.00 91.44 294 ALA A CA 1
ATOM 2088 C C . ALA A 1 294 ? -8.590 -7.831 -7.124 1.00 91.44 294 ALA A C 1
ATOM 2090 O O . ALA A 1 294 ? -7.700 -8.224 -7.864 1.00 91.44 294 ALA A O 1
ATOM 2091 N N . LEU A 1 295 ? -9.781 -8.430 -7.044 1.00 94.19 295 LEU A N 1
ATOM 2092 C CA . LEU A 1 295 ? -10.113 -9.682 -7.729 1.00 94.19 295 LEU A CA 1
ATOM 2093 C C . LEU A 1 295 ? -10.444 -9.536 -9.223 1.00 94.19 295 LEU A C 1
ATOM 2095 O O . LEU A 1 295 ? -10.474 -10.547 -9.917 1.00 94.19 295 LEU A O 1
ATOM 2099 N N . HIS A 1 296 ? -10.716 -8.325 -9.717 1.00 92.56 296 HIS A N 1
ATOM 2100 C CA . HIS A 1 296 ? -10.989 -8.075 -11.141 1.00 92.56 296 HIS A CA 1
ATOM 2101 C C . HIS A 1 296 ? -9.740 -7.688 -11.943 1.00 92.56 296 HIS A C 1
ATOM 2103 O O . HIS A 1 296 ? -9.844 -7.498 -13.153 1.00 92.56 296 HIS A O 1
ATOM 2109 N N . LEU A 1 297 ? -8.575 -7.557 -11.302 1.00 88.88 297 LEU A N 1
ATOM 2110 C CA . LEU A 1 297 ? -7.319 -7.357 -12.018 1.00 88.88 297 LEU A CA 1
ATOM 2111 C C . LEU A 1 297 ? -6.949 -8.622 -12.802 1.00 88.88 297 LEU A C 1
ATOM 2113 O O . LEU A 1 297 ? -7.069 -9.740 -12.290 1.00 88.88 297 LEU A O 1
ATOM 2117 N N . ASP A 1 298 ? -6.459 -8.438 -14.027 1.00 91.06 298 ASP A N 1
ATOM 2118 C CA . ASP A 1 298 ? -5.956 -9.536 -14.852 1.00 91.06 298 ASP A CA 1
ATOM 2119 C C . ASP A 1 298 ? -4.868 -10.322 -14.103 1.00 91.06 298 ASP A C 1
ATOM 2121 O O . ASP A 1 298 ? -4.084 -9.762 -13.336 1.00 91.06 298 ASP A O 1
ATOM 2125 N N . GLY A 1 299 ? -4.858 -11.645 -14.277 1.00 93.38 299 GLY A N 1
ATOM 2126 C CA . GLY A 1 299 ? -3.902 -12.523 -13.594 1.00 93.38 299 GLY A CA 1
ATOM 2127 C C . GLY A 1 299 ? -4.175 -12.739 -12.101 1.00 93.38 299 GLY A C 1
ATOM 2128 O O . GLY A 1 299 ? -3.367 -13.391 -11.441 1.00 93.38 299 GLY A O 1
ATOM 2129 N N . THR A 1 300 ? -5.292 -12.235 -11.555 1.00 96.38 300 THR A N 1
ATOM 2130 C CA . THR A 1 300 ? -5.644 -12.429 -10.140 1.00 96.38 300 THR A CA 1
ATOM 2131 C C . THR A 1 300 ? -6.520 -13.662 -9.914 1.00 96.38 300 THR A C 1
ATOM 2133 O O . THR A 1 300 ? -7.492 -13.898 -10.631 1.00 96.38 300 THR A O 1
ATOM 2136 N N . THR A 1 301 ? -6.222 -14.441 -8.871 1.00 97.56 301 THR A N 1
ATOM 2137 C CA . THR A 1 301 ? -7.065 -15.553 -8.405 1.00 97.56 301 THR A CA 1
ATOM 2138 C C . THR A 1 301 ? -7.272 -15.502 -6.894 1.00 97.56 301 THR A C 1
ATOM 2140 O O . THR A 1 301 ? -6.404 -15.053 -6.150 1.00 97.56 301 THR A O 1
ATOM 2143 N N . THR A 1 302 ? -8.429 -15.955 -6.407 1.00 97.75 302 THR A N 1
ATOM 2144 C CA . THR A 1 302 ? -8.701 -16.036 -4.962 1.00 97.75 302 THR A CA 1
ATOM 2145 C C . THR A 1 302 ? -7.851 -17.116 -4.306 1.00 97.75 302 THR A C 1
ATOM 2147 O O . THR A 1 302 ? -7.749 -18.219 -4.846 1.00 97.75 302 THR A O 1
ATOM 2150 N N . MET A 1 303 ? -7.355 -16.857 -3.099 1.00 96.94 303 MET A N 1
ATOM 2151 C CA . MET A 1 303 ? -6.655 -17.860 -2.294 1.00 96.94 303 MET A CA 1
ATOM 2152 C C . MET A 1 303 ? -7.182 -17.893 -0.854 1.00 96.94 303 MET A C 1
ATOM 2154 O O . MET A 1 303 ? -7.646 -16.865 -0.347 1.00 96.94 303 MET A O 1
ATOM 2158 N N . PRO A 1 304 ? -7.131 -19.053 -0.176 1.00 96.19 304 PRO A N 1
ATOM 2159 C CA . PRO A 1 304 ? -7.470 -19.122 1.237 1.00 96.19 304 PRO A CA 1
ATOM 2160 C C . PRO A 1 304 ? -6.446 -18.342 2.070 1.00 96.19 304 PRO A C 1
ATOM 2162 O O . PRO A 1 304 ? -5.245 -18.423 1.828 1.00 96.19 304 PRO A O 1
ATOM 2165 N N . ILE A 1 305 ? -6.929 -17.624 3.081 1.00 95.94 305 ILE A N 1
ATOM 2166 C CA . ILE A 1 305 ? -6.105 -16.942 4.085 1.00 95.94 305 ILE A CA 1
ATOM 2167 C C . ILE A 1 305 ? -6.669 -17.206 5.473 1.00 95.94 305 ILE A C 1
ATOM 2169 O O . ILE A 1 305 ? -7.852 -17.529 5.625 1.00 95.94 305 ILE A O 1
ATOM 2173 N N . THR A 1 306 ? -5.831 -17.043 6.490 1.00 94.62 306 THR A N 1
ATOM 2174 C CA . THR A 1 306 ? -6.287 -17.096 7.877 1.00 94.62 306 THR A CA 1
ATOM 2175 C C . THR A 1 306 ? -7.252 -15.931 8.131 1.00 94.62 306 THR A C 1
ATOM 2177 O O . THR A 1 306 ? -6.926 -14.791 7.793 1.00 94.62 306 THR A O 1
ATOM 2180 N N . PRO A 1 307 ? -8.444 -16.169 8.707 1.00 95.12 307 PRO A N 1
ATOM 2181 C CA . PRO A 1 307 ? -9.361 -15.092 9.059 1.00 95.12 307 PRO A CA 1
ATOM 2182 C C . PRO A 1 307 ? -8.792 -14.314 10.251 1.00 95.12 307 PRO A C 1
ATOM 2184 O O . PRO A 1 307 ? -8.855 -14.778 11.387 1.00 95.12 307 PRO A O 1
ATOM 2187 N N . VAL A 1 308 ? -8.210 -13.145 9.984 1.00 95.75 308 VAL A N 1
ATOM 2188 C CA . VAL A 1 308 ? -7.561 -12.296 11.003 1.00 95.75 308 VAL A CA 1
ATOM 2189 C C . VAL A 1 308 ? -8.380 -11.060 11.374 1.00 95.75 308 VAL A C 1
ATOM 2191 O O . VAL A 1 308 ? -8.021 -10.357 12.308 1.00 95.75 308 VAL A O 1
ATOM 2194 N N . ALA A 1 309 ? -9.475 -10.790 10.664 1.00 96.94 309 ALA A N 1
ATOM 2195 C CA . ALA A 1 309 ? -10.272 -9.574 10.796 1.00 96.94 309 ALA A CA 1
ATOM 2196 C C . ALA A 1 309 ? -11.778 -9.871 10.645 1.00 96.94 309 ALA A C 1
ATOM 2198 O O . ALA A 1 309 ? -12.155 -11.002 10.335 1.00 96.94 309 ALA A O 1
ATOM 2199 N N . ASP A 1 310 ? -12.643 -8.861 10.807 1.00 97.56 310 ASP A N 1
ATOM 2200 C CA . ASP A 1 310 ? -14.102 -9.020 10.665 1.00 97.56 310 ASP A CA 1
ATOM 2201 C C . ASP A 1 310 ? -14.486 -9.578 9.285 1.00 97.56 310 ASP A C 1
ATOM 2203 O O . ASP A 1 310 ? -15.451 -10.329 9.136 1.00 97.56 310 ASP A O 1
ATOM 2207 N N . GLN A 1 311 ? -13.731 -9.178 8.258 1.00 98.38 311 GLN A N 1
ATOM 2208 C CA . GLN A 1 311 ? -13.807 -9.710 6.901 1.00 98.38 311 GLN A CA 1
ATOM 2209 C C . GLN A 1 311 ? -12.394 -9.844 6.334 1.00 98.38 311 GLN A C 1
ATOM 2211 O O . GLN A 1 311 ? -11.527 -9.010 6.602 1.00 98.38 311 GLN A O 1
ATOM 2216 N N . SER A 1 312 ? -12.138 -10.883 5.541 1.00 98.12 312 SER A N 1
ATOM 2217 C CA . SER A 1 312 ? -10.827 -11.138 4.932 1.00 98.12 312 SER A CA 1
ATOM 2218 C C . SER A 1 312 ? -11.005 -11.868 3.598 1.00 98.12 312 SER A C 1
ATOM 2220 O O . SER A 1 312 ? -11.748 -12.840 3.525 1.00 98.12 312 SER A O 1
ATOM 2222 N N . THR A 1 313 ? -10.369 -11.373 2.535 1.00 98.19 313 THR A N 1
ATOM 2223 C CA . THR A 1 313 ? -10.335 -12.008 1.205 1.00 98.19 313 THR A CA 1
ATOM 2224 C C . THR A 1 313 ? -8.890 -12.052 0.734 1.00 98.19 313 THR A C 1
ATOM 2226 O O . THR A 1 313 ? -8.272 -10.998 0.607 1.00 98.19 313 THR A O 1
ATOM 2229 N N . GLY A 1 314 ? -8.360 -13.249 0.489 1.00 98.00 314 GLY A N 1
ATOM 2230 C CA . GLY A 1 314 ? -7.014 -13.455 -0.042 1.00 98.00 314 GLY A CA 1
ATOM 2231 C C . GLY A 1 314 ? -7.003 -13.568 -1.562 1.00 98.00 314 GLY A C 1
ATOM 2232 O O . GLY A 1 314 ? -7.958 -14.068 -2.163 1.00 98.00 314 GLY A O 1
ATOM 2233 N N . PHE A 1 315 ? -5.910 -13.141 -2.183 1.00 98.25 315 PHE A N 1
ATOM 2234 C CA . PHE A 1 315 ? -5.683 -13.279 -3.614 1.00 98.25 315 PHE A CA 1
ATOM 2235 C C . PHE A 1 315 ? -4.204 -13.523 -3.943 1.00 98.25 315 PHE A C 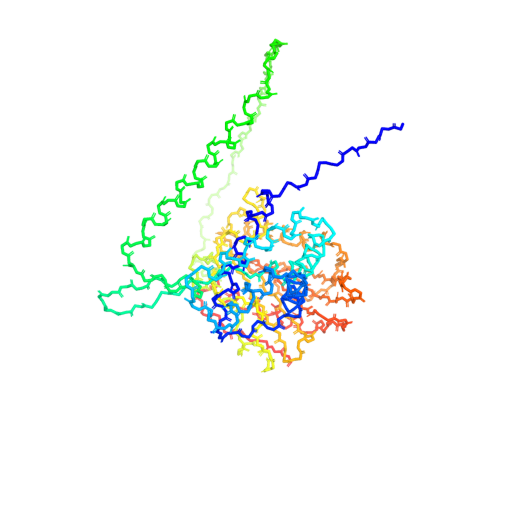1
ATOM 2237 O O . PHE A 1 315 ? -3.316 -13.106 -3.205 1.00 98.25 315 PHE A O 1
ATOM 2244 N N . THR A 1 316 ? -3.953 -14.162 -5.081 1.00 97.94 316 THR A N 1
ATOM 2245 C CA . THR A 1 316 ? -2.659 -14.151 -5.776 1.00 97.94 316 THR A CA 1
ATOM 2246 C C . THR A 1 316 ? -2.812 -13.351 -7.059 1.00 97.94 316 THR A C 1
ATOM 2248 O O . THR A 1 316 ? -3.890 -13.370 -7.646 1.00 97.94 316 THR A O 1
ATOM 2251 N N . ALA A 1 317 ? -1.773 -12.649 -7.491 1.00 96.50 317 ALA A N 1
ATOM 2252 C CA . ALA A 1 317 ? -1.731 -11.930 -8.753 1.00 96.50 317 ALA A CA 1
ATOM 2253 C C . ALA A 1 317 ? -0.418 -12.229 -9.482 1.00 96.50 317 ALA A C 1
ATOM 2255 O O . ALA A 1 317 ? 0.642 -12.326 -8.857 1.00 96.50 317 ALA A O 1
ATOM 2256 N N . GLN A 1 318 ? -0.513 -12.361 -10.800 1.00 96.31 318 GLN A N 1
ATOM 2257 C CA . GLN A 1 318 ? 0.615 -12.531 -11.703 1.00 96.31 318 GLN A CA 1
ATOM 2258 C C . GLN A 1 318 ? 0.637 -11.373 -12.705 1.00 96.31 318 GLN A C 1
ATOM 2260 O O . GLN A 1 318 ? -0.356 -11.140 -13.391 1.00 96.31 318 GLN A O 1
ATOM 2265 N N . ASP A 1 319 ? 1.769 -10.680 -12.803 1.00 92.56 319 ASP A N 1
ATOM 2266 C CA . ASP A 1 319 ? 2.006 -9.622 -13.790 1.00 92.56 319 ASP A CA 1
ATOM 2267 C C . ASP A 1 319 ? 3.190 -10.019 -14.680 1.00 92.56 319 ASP A C 1
ATOM 2269 O O . ASP A 1 319 ? 4.290 -10.275 -14.187 1.00 92.56 319 ASP A O 1
ATOM 2273 N N . ASP A 1 320 ? 2.964 -10.098 -15.990 1.00 92.31 320 ASP A N 1
ATOM 2274 C CA . ASP A 1 320 ? 4.012 -10.360 -16.971 1.00 92.31 320 ASP A CA 1
ATOM 2275 C C . ASP A 1 320 ? 4.512 -9.024 -17.543 1.00 92.31 320 ASP A C 1
ATOM 2277 O O . ASP A 1 320 ? 3.997 -8.502 -18.535 1.00 92.31 320 ASP A O 1
ATOM 2281 N N . SER A 1 321 ? 5.557 -8.475 -16.924 1.00 80.75 321 SER A N 1
ATOM 2282 C CA . SER A 1 321 ? 6.121 -7.165 -17.255 1.00 80.75 321 SER A CA 1
ATOM 2283 C C . SER A 1 321 ? 7.566 -7.285 -17.747 1.00 80.75 321 SER A C 1
ATOM 2285 O O . SER A 1 321 ? 8.414 -7.925 -17.131 1.00 80.75 321 SER A O 1
ATOM 2287 N N . ALA A 1 322 ? 7.865 -6.668 -18.897 1.00 81.75 322 ALA A N 1
ATOM 2288 C CA . ALA A 1 322 ? 9.200 -6.655 -19.519 1.00 81.75 322 ALA A CA 1
ATOM 2289 C C . ALA A 1 322 ? 9.839 -8.049 -19.739 1.00 81.75 322 ALA A C 1
ATOM 2291 O O . ALA A 1 322 ? 11.060 -8.187 -19.731 1.00 81.75 322 ALA A O 1
ATOM 2292 N N . GLY A 1 323 ? 9.021 -9.084 -19.965 1.00 88.19 323 GLY A N 1
ATOM 2293 C CA . GLY A 1 323 ? 9.499 -10.458 -20.167 1.00 88.19 323 GLY A CA 1
ATOM 2294 C C . GLY A 1 323 ? 9.829 -11.210 -18.875 1.00 88.19 323 GLY A C 1
ATOM 2295 O O . GLY A 1 323 ? 10.369 -12.314 -18.942 1.00 88.19 323 GLY A O 1
ATOM 2296 N N . HIS A 1 324 ? 9.486 -10.641 -17.719 1.00 88.69 324 HIS A N 1
ATOM 2297 C CA . HIS A 1 324 ? 9.582 -11.284 -16.417 1.00 88.69 324 HIS A CA 1
ATOM 2298 C C . HIS A 1 324 ? 8.193 -11.416 -15.798 1.00 88.69 324 HIS A C 1
ATOM 2300 O O . HIS A 1 324 ? 7.383 -10.494 -15.858 1.00 88.69 324 HIS A O 1
ATOM 2306 N N . THR A 1 325 ? 7.936 -12.567 -15.188 1.00 93.81 325 THR A N 1
ATOM 2307 C CA . THR A 1 325 ? 6.728 -12.791 -14.400 1.00 93.81 325 THR A CA 1
ATOM 2308 C C . THR A 1 325 ? 6.986 -12.341 -12.969 1.00 93.81 325 THR A C 1
ATOM 2310 O O . THR A 1 325 ? 7.928 -12.816 -12.332 1.00 93.81 325 THR A O 1
ATOM 2313 N N . VAL A 1 326 ? 6.149 -11.438 -12.471 1.00 93.81 326 VAL A N 1
ATOM 2314 C CA . VAL A 1 326 ? 6.128 -10.978 -11.085 1.00 93.81 326 VAL A CA 1
ATOM 2315 C C . VAL A 1 326 ? 4.952 -11.630 -10.371 1.00 93.81 326 VAL A C 1
ATOM 2317 O O . VAL A 1 326 ? 3.813 -11.562 -10.833 1.00 93.81 326 VAL A O 1
ATOM 2320 N N . LEU A 1 327 ? 5.235 -12.256 -9.233 1.00 96.31 327 LEU A N 1
ATOM 2321 C CA . LEU A 1 327 ? 4.254 -12.912 -8.383 1.00 96.31 327 LEU A CA 1
ATOM 2322 C C . LEU A 1 327 ? 3.963 -12.042 -7.160 1.00 96.31 327 LEU A C 1
ATOM 2324 O O . LEU A 1 327 ? 4.860 -11.477 -6.531 1.00 96.31 327 LEU A O 1
ATOM 2328 N N . THR A 1 328 ? 2.682 -11.920 -6.833 1.00 96.88 328 THR A N 1
ATOM 2329 C CA . THR A 1 328 ? 2.193 -11.190 -5.664 1.00 96.88 328 THR A CA 1
ATOM 2330 C C . THR A 1 328 ? 1.145 -12.027 -4.948 1.00 96.88 328 THR A C 1
ATOM 2332 O O . THR A 1 328 ? 0.215 -12.535 -5.567 1.00 96.88 328 THR A O 1
ATOM 2335 N N . GLU A 1 329 ? 1.246 -12.118 -3.631 1.00 97.81 329 GLU A N 1
ATOM 2336 C CA . GLU A 1 329 ? 0.167 -12.562 -2.758 1.00 97.81 329 GLU A CA 1
ATOM 2337 C C . GLU A 1 329 ? -0.401 -11.352 -2.025 1.00 97.81 329 GLU A C 1
ATOM 2339 O O . GLU A 1 329 ? 0.304 -10.395 -1.717 1.00 97.81 329 GLU A O 1
ATOM 2344 N N . GLY A 1 330 ? -1.689 -11.348 -1.729 1.00 97.75 330 GLY A N 1
ATOM 2345 C CA . GLY A 1 330 ? -2.271 -10.249 -0.987 1.00 97.75 330 GLY A CA 1
ATOM 2346 C C . GLY A 1 330 ? -3.591 -10.595 -0.345 1.00 97.75 330 GLY A C 1
ATOM 2347 O O . GLY A 1 330 ? -4.164 -11.664 -0.547 1.00 97.75 330 GLY A O 1
ATOM 2348 N N . ALA A 1 331 ? -4.081 -9.666 0.459 1.00 98.31 331 ALA A N 1
ATOM 2349 C CA . ALA A 1 331 ? -5.405 -9.759 1.030 1.00 98.31 331 ALA A CA 1
ATOM 2350 C C . ALA A 1 331 ? -6.032 -8.385 1.224 1.00 98.31 331 ALA A C 1
ATOM 2352 O O . ALA A 1 331 ? -5.346 -7.380 1.413 1.00 98.31 331 ALA A O 1
ATOM 2353 N N . VAL A 1 332 ? -7.359 -8.372 1.209 1.00 98.12 332 VAL A N 1
ATOM 2354 C CA . VAL A 1 332 ? -8.182 -7.255 1.661 1.00 98.12 332 VAL A CA 1
ATOM 2355 C C . VAL A 1 332 ? -8.830 -7.657 2.979 1.00 98.12 332 VAL A C 1
ATOM 2357 O O . VAL A 1 332 ? -9.438 -8.727 3.062 1.00 98.12 332 VAL A O 1
ATOM 2360 N N . ILE A 1 333 ? -8.711 -6.813 4.000 1.00 98.38 333 ILE A N 1
ATOM 2361 C CA . ILE A 1 333 ? -9.264 -7.024 5.342 1.00 98.38 333 ILE A CA 1
ATOM 2362 C C . ILE A 1 333 ? -10.130 -5.840 5.781 1.00 98.38 333 ILE A C 1
ATOM 2364 O O . ILE A 1 333 ? -9.907 -4.710 5.345 1.00 98.38 333 ILE A O 1
ATOM 2368 N N . ARG A 1 334 ? -11.104 -6.092 6.663 1.00 98.25 334 ARG A N 1
ATOM 2369 C CA . ARG A 1 334 ? -11.869 -5.052 7.369 1.00 98.25 334 ARG A CA 1
ATOM 2370 C C . ARG A 1 334 ? -11.798 -5.266 8.877 1.00 98.25 334 ARG A C 1
ATOM 2372 O O . ARG A 1 334 ? -12.131 -6.347 9.345 1.00 98.25 334 ARG A O 1
ATOM 2379 N N . VAL A 1 335 ? -11.450 -4.216 9.614 1.00 98.06 335 VAL A N 1
ATOM 2380 C CA . VAL A 1 335 ? -11.465 -4.156 11.083 1.00 98.06 335 VAL A CA 1
ATOM 2381 C C . VAL A 1 335 ? -12.294 -2.943 11.485 1.00 98.06 335 VAL A C 1
ATOM 2383 O O . VAL A 1 335 ? -11.867 -1.808 11.278 1.00 98.06 335 VAL A O 1
ATOM 2386 N N . GLY A 1 336 ? -13.510 -3.147 11.992 1.00 97.12 336 GLY A N 1
ATOM 2387 C CA . GLY A 1 336 ? -14.439 -2.064 12.319 1.00 97.12 336 GLY A CA 1
ATOM 2388 C C . GLY A 1 336 ? -14.665 -1.108 11.138 1.00 97.12 336 GLY A C 1
ATOM 2389 O O . GLY A 1 336 ? -15.122 -1.513 10.070 1.00 97.12 336 GLY A O 1
ATOM 2390 N N . THR A 1 337 ? -14.316 0.164 11.326 1.00 97.75 337 THR A N 1
ATOM 2391 C CA . THR A 1 337 ? -14.365 1.241 10.323 1.00 97.75 337 THR A CA 1
ATOM 2392 C C . THR A 1 337 ? -13.112 1.360 9.433 1.00 97.75 337 THR A C 1
ATOM 2394 O O . THR A 1 337 ? -12.981 2.349 8.713 1.00 97.75 337 THR A O 1
ATOM 2397 N N . ILE A 1 338 ? -12.159 0.424 9.504 1.00 97.69 338 ILE A N 1
ATOM 2398 C CA . ILE A 1 338 ? -10.932 0.413 8.694 1.00 97.69 338 ILE A CA 1
ATOM 2399 C C . ILE A 1 338 ? -11.001 -0.718 7.673 1.00 97.69 338 ILE A C 1
ATOM 2401 O O . ILE A 1 338 ? -11.311 -1.857 8.019 1.00 97.69 338 ILE A O 1
ATOM 2405 N N . VAL A 1 339 ? -10.660 -0.410 6.426 1.00 97.69 339 VAL A N 1
ATOM 2406 C CA . VAL A 1 339 ? -10.389 -1.391 5.370 1.00 97.69 339 VAL A CA 1
ATOM 2407 C C . VAL A 1 339 ? -8.917 -1.287 5.011 1.00 97.69 339 VAL A C 1
ATOM 2409 O O . VAL A 1 339 ? -8.377 -0.185 4.934 1.00 97.69 339 VAL A O 1
ATOM 2412 N N . ALA A 1 340 ? -8.256 -2.412 4.774 1.00 97.25 340 ALA A N 1
ATOM 2413 C CA . ALA A 1 340 ? -6.884 -2.411 4.299 1.00 97.25 340 ALA A CA 1
ATOM 2414 C C . ALA A 1 340 ? -6.657 -3.452 3.208 1.00 97.25 340 ALA A C 1
ATOM 2416 O O . ALA A 1 340 ? -7.256 -4.524 3.230 1.00 97.25 340 ALA A O 1
ATOM 2417 N N . ARG A 1 341 ? -5.763 -3.138 2.271 1.00 97.06 341 ARG A N 1
ATOM 2418 C CA . ARG A 1 341 ? -5.193 -4.077 1.308 1.00 97.06 341 ARG A CA 1
ATOM 2419 C C . ARG A 1 341 ? -3.705 -4.206 1.589 1.00 97.06 341 ARG A C 1
ATOM 2421 O O . ARG A 1 341 ? -2.997 -3.202 1.575 1.00 97.06 341 ARG A O 1
ATOM 2428 N N . VAL A 1 342 ? -3.245 -5.433 1.787 1.00 97.44 342 VAL A N 1
ATOM 2429 C CA . VAL A 1 342 ? -1.821 -5.768 1.848 1.00 97.44 342 VAL A CA 1
ATOM 2430 C C . VAL A 1 342 ? -1.488 -6.579 0.608 1.00 97.44 342 VAL A C 1
ATOM 2432 O O . VAL A 1 342 ? -2.199 -7.529 0.291 1.00 97.44 342 VAL A O 1
ATOM 2435 N N . ALA A 1 343 ? -0.449 -6.183 -0.112 1.00 96.62 343 ALA A N 1
ATOM 2436 C CA . ALA A 1 343 ? 0.141 -6.961 -1.195 1.00 96.62 343 ALA A CA 1
ATOM 2437 C C . ALA A 1 343 ? 1.610 -7.209 -0.861 1.00 96.62 343 ALA A C 1
ATOM 2439 O O . ALA A 1 343 ? 2.279 -6.292 -0.401 1.00 96.62 343 ALA A O 1
ATOM 2440 N N . TYR A 1 344 ? 2.083 -8.428 -1.068 1.00 96.94 344 TYR A N 1
ATOM 2441 C CA . TYR A 1 344 ? 3.408 -8.913 -0.717 1.00 96.94 344 TYR A CA 1
ATOM 2442 C C . TYR A 1 344 ? 3.977 -9.751 -1.869 1.00 96.94 344 TYR A C 1
ATOM 2444 O O . TYR A 1 344 ? 3.278 -10.592 -2.433 1.00 96.94 344 TYR A O 1
ATOM 2452 N N . GLY A 1 345 ? 5.231 -9.513 -2.236 1.00 95.31 345 GLY A N 1
ATOM 2453 C CA . GLY A 1 345 ? 5.889 -10.154 -3.373 1.00 95.31 345 GLY A CA 1
ATOM 2454 C C . GLY A 1 345 ? 6.675 -9.132 -4.179 1.00 95.31 345 GLY A C 1
ATOM 2455 O O . GLY A 1 345 ? 7.328 -8.272 -3.600 1.00 95.31 345 GLY A O 1
ATOM 2456 N N . GLY A 1 346 ? 6.601 -9.199 -5.507 1.00 89.25 346 GLY A N 1
ATOM 2457 C CA . GLY A 1 346 ? 7.296 -8.241 -6.379 1.00 89.25 346 GLY A CA 1
ATOM 2458 C C . GLY A 1 346 ? 8.515 -8.809 -7.106 1.00 89.25 346 GLY A C 1
ATOM 2459 O O . GLY A 1 346 ? 9.195 -8.072 -7.816 1.00 89.25 346 GLY A O 1
ATOM 2460 N N . SER A 1 347 ? 8.758 -10.115 -6.999 1.00 92.06 347 SER A N 1
ATOM 2461 C CA . SER A 1 347 ? 9.765 -10.834 -7.784 1.00 92.06 347 SER A CA 1
ATOM 2462 C C . SER A 1 347 ? 9.161 -12.049 -8.491 1.00 92.06 347 SER A C 1
ATOM 2464 O O . SER A 1 347 ? 7.959 -12.299 -8.429 1.00 92.06 347 SER A O 1
ATOM 2466 N N . SER A 1 348 ? 10.000 -12.801 -9.204 1.00 93.12 348 SER A N 1
ATOM 2467 C CA . SER A 1 348 ? 9.606 -14.067 -9.841 1.00 93.12 348 SER A CA 1
ATOM 2468 C C . SER A 1 348 ? 9.540 -15.247 -8.867 1.00 93.12 348 SER A C 1
ATOM 2470 O O . SER A 1 348 ? 9.104 -16.334 -9.247 1.00 93.12 348 SER A O 1
ATOM 2472 N N . GLN A 1 349 ? 9.979 -15.053 -7.620 1.00 93.69 349 GLN A N 1
ATOM 2473 C CA . GLN A 1 349 ? 9.882 -16.067 -6.578 1.00 93.69 349 GLN A CA 1
ATOM 2474 C C . GLN A 1 349 ? 8.471 -16.071 -5.985 1.00 93.69 349 GLN A C 1
ATOM 2476 O O . GLN A 1 349 ? 7.831 -15.028 -5.860 1.00 93.69 349 GLN A O 1
ATOM 2481 N N . GLN A 1 350 ? 7.985 -17.25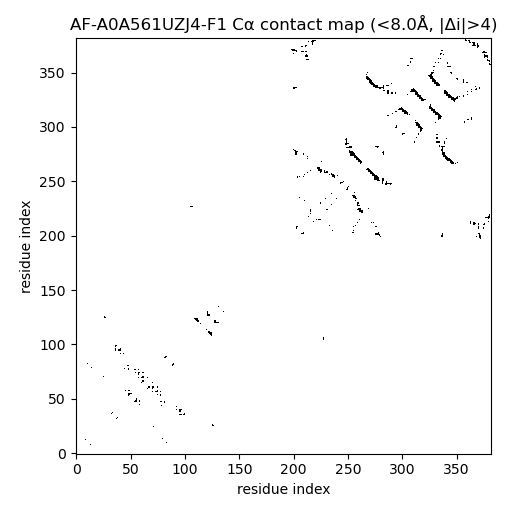7 -5.612 1.00 94.62 350 GLN A N 1
ATOM 2482 C CA . GLN A 1 350 ? 6.706 -17.379 -4.918 1.00 94.62 350 GLN A CA 1
ATOM 2483 C C . GLN A 1 350 ? 6.807 -16.679 -3.552 1.00 94.62 350 GLN A C 1
ATOM 2485 O O . GLN A 1 350 ? 7.699 -17.039 -2.777 1.00 94.62 350 GLN A O 1
ATOM 2490 N N . PRO A 1 351 ? 5.915 -15.725 -3.230 1.00 95.19 351 PRO A N 1
ATOM 2491 C CA . PRO A 1 351 ? 5.901 -15.099 -1.913 1.00 95.19 351 PRO A CA 1
ATOM 2492 C C . PRO A 1 351 ? 5.603 -16.123 -0.808 1.00 95.19 351 PRO A C 1
ATOM 2494 O O . PRO A 1 351 ? 4.802 -17.036 -0.994 1.00 95.19 351 PRO A O 1
ATOM 2497 N N . ASP A 1 352 ? 6.231 -15.970 0.358 1.00 95.50 352 ASP A N 1
ATOM 2498 C CA . ASP A 1 352 ? 5.906 -16.777 1.535 1.00 95.50 352 ASP A CA 1
ATOM 2499 C C . ASP A 1 352 ? 4.581 -16.321 2.176 1.00 95.50 352 ASP A C 1
ATOM 2501 O O . ASP A 1 352 ? 4.486 -15.265 2.810 1.00 95.50 352 ASP A O 1
ATOM 2505 N N . THR A 1 353 ? 3.546 -17.152 2.061 1.00 96.38 353 THR A N 1
ATOM 2506 C CA . THR A 1 353 ? 2.223 -16.892 2.645 1.00 96.38 353 THR A CA 1
ATOM 2507 C C . THR A 1 353 ? 2.261 -16.700 4.170 1.00 96.38 353 THR A C 1
ATOM 2509 O O . THR A 1 353 ? 1.384 -16.033 4.730 1.00 96.38 353 THR A O 1
ATOM 2512 N N . GLN A 1 354 ? 3.247 -17.254 4.888 1.00 96.06 354 GLN A N 1
ATOM 2513 C CA . GLN A 1 354 ? 3.398 -17.013 6.330 1.00 96.06 354 GLN A CA 1
ATOM 2514 C C . GLN A 1 354 ? 3.739 -15.550 6.614 1.00 96.06 354 GLN A C 1
ATOM 2516 O O . GLN A 1 354 ? 3.146 -14.953 7.517 1.00 96.06 354 GLN A O 1
ATOM 2521 N N . VAL A 1 355 ? 4.593 -14.945 5.783 1.00 95.75 355 VAL A N 1
ATOM 2522 C CA . VAL A 1 355 ? 4.936 -13.523 5.877 1.00 95.75 355 VAL A CA 1
ATOM 2523 C C . VAL A 1 355 ? 3.692 -12.669 5.661 1.00 95.75 355 VAL A C 1
ATOM 2525 O O . VAL A 1 355 ? 3.390 -11.818 6.496 1.00 95.75 355 VAL A O 1
ATOM 2528 N N . LEU A 1 356 ? 2.896 -12.946 4.620 1.00 96.94 356 LEU A N 1
ATOM 2529 C CA . LEU A 1 356 ? 1.635 -12.230 4.394 1.00 96.94 356 LEU A CA 1
ATOM 2530 C C . LEU A 1 356 ? 0.697 -12.318 5.612 1.00 96.94 356 LEU A C 1
ATOM 2532 O O . LEU A 1 356 ? 0.146 -11.302 6.035 1.00 96.94 356 LEU A O 1
ATOM 2536 N N . ASN A 1 357 ? 0.525 -13.502 6.209 1.00 97.44 357 ASN A N 1
ATOM 2537 C CA . ASN A 1 357 ? -0.327 -13.662 7.394 1.00 97.44 357 ASN A CA 1
ATOM 2538 C C . ASN A 1 357 ? 0.189 -12.861 8.604 1.00 97.44 357 ASN A C 1
ATOM 2540 O O . ASN A 1 357 ? -0.615 -12.267 9.330 1.00 97.44 357 ASN A O 1
ATOM 2544 N N . ALA A 1 358 ? 1.507 -12.799 8.813 1.00 96.94 358 ALA A N 1
ATOM 2545 C CA . ALA A 1 358 ? 2.106 -11.986 9.870 1.00 96.94 358 ALA A CA 1
ATOM 2546 C C . ALA A 1 358 ? 1.886 -10.482 9.630 1.00 96.94 358 ALA A C 1
ATOM 2548 O O . ALA A 1 358 ? 1.497 -9.762 10.554 1.00 96.94 358 ALA A O 1
ATOM 2549 N N . LEU A 1 359 ? 2.043 -10.015 8.382 1.00 97.50 359 LEU A N 1
ATOM 2550 C CA . LEU A 1 359 ? 1.755 -8.629 7.996 1.00 97.50 359 LEU A CA 1
ATOM 2551 C C . LEU A 1 359 ? 0.285 -8.260 8.248 1.00 97.50 359 LEU A C 1
ATOM 2553 O O . LEU A 1 359 ? -0.009 -7.188 8.781 1.00 97.50 359 LEU A O 1
ATOM 2557 N N . LEU A 1 360 ? -0.643 -9.153 7.891 1.00 97.94 360 LEU A N 1
ATOM 2558 C CA . LEU A 1 360 ? -2.079 -8.944 8.086 1.00 97.94 360 LEU A CA 1
ATOM 2559 C C . LEU A 1 360 ? -2.473 -8.930 9.567 1.00 97.94 360 LEU A C 1
ATOM 2561 O O . LEU A 1 360 ? -3.286 -8.097 9.973 1.00 97.94 360 LEU A O 1
ATOM 2565 N N . THR A 1 361 ? -1.889 -9.818 10.374 1.00 97.88 361 THR A N 1
ATOM 2566 C CA . THR A 1 361 ? -2.135 -9.880 11.824 1.00 97.88 361 THR A CA 1
ATOM 2567 C C . THR A 1 361 ? -1.676 -8.593 12.498 1.00 97.88 361 THR A C 1
ATOM 2569 O O . THR A 1 361 ? -2.468 -7.940 13.177 1.00 97.88 361 THR A O 1
ATOM 2572 N N . MET A 1 362 ? -0.441 -8.161 12.217 1.00 98.12 362 MET A N 1
ATOM 2573 C CA . MET A 1 362 ? 0.086 -6.887 12.704 1.00 98.12 362 MET A CA 1
ATOM 2574 C C . MET A 1 362 ? -0.848 -5.728 12.330 1.00 98.12 362 MET A C 1
ATOM 2576 O O . MET A 1 362 ? -1.240 -4.948 13.197 1.00 98.12 362 MET A O 1
ATOM 2580 N N . LEU A 1 363 ? -1.228 -5.598 11.054 1.00 98.00 363 LEU A N 1
ATOM 2581 C CA . LEU A 1 363 ? -2.057 -4.476 10.608 1.00 98.00 363 LEU A CA 1
ATOM 2582 C C . LEU A 1 363 ? -3.449 -4.489 11.255 1.00 98.00 363 LEU A C 1
ATOM 2584 O O . LEU A 1 363 ? -3.982 -3.432 11.597 1.00 98.00 363 LEU A O 1
ATOM 2588 N N . THR A 1 364 ? -4.017 -5.678 11.468 1.00 97.94 364 THR A N 1
ATOM 2589 C CA . THR A 1 364 ? -5.297 -5.849 12.167 1.00 97.94 364 THR A CA 1
ATOM 2590 C C . THR A 1 364 ? -5.198 -5.369 13.615 1.00 97.94 364 THR A C 1
ATOM 2592 O O . THR A 1 364 ? -6.032 -4.579 14.062 1.00 97.94 364 THR A O 1
ATOM 2595 N N . GLU A 1 365 ? -4.151 -5.774 14.338 1.00 97.75 365 GLU A N 1
ATOM 2596 C CA . GLU A 1 365 ? -3.915 -5.331 15.714 1.00 97.75 365 GLU A CA 1
ATOM 2597 C C . GLU A 1 365 ? -3.700 -3.816 15.800 1.00 97.75 365 GLU A C 1
ATOM 2599 O O . GLU A 1 365 ? -4.290 -3.164 16.667 1.00 97.75 365 GLU A O 1
ATOM 2604 N N . ARG A 1 366 ? -2.923 -3.232 14.877 1.00 97.94 366 ARG A N 1
ATOM 2605 C CA . ARG A 1 366 ? -2.710 -1.776 14.795 1.00 97.94 366 ARG A CA 1
ATOM 2606 C C . ARG A 1 366 ? -4.021 -1.029 14.546 1.00 97.94 366 ARG A C 1
ATOM 2608 O O . ARG A 1 366 ? -4.297 -0.045 15.231 1.00 97.94 366 ARG A O 1
ATOM 2615 N N . ALA A 1 367 ? -4.860 -1.510 13.627 1.00 97.38 367 ALA A N 1
ATOM 2616 C CA . ALA A 1 367 ? -6.170 -0.918 13.356 1.00 97.38 367 ALA A CA 1
ATOM 2617 C C . ALA A 1 367 ? -7.101 -0.990 14.582 1.00 97.38 367 ALA A C 1
ATOM 2619 O O . ALA A 1 367 ? -7.728 0.010 14.936 1.00 97.38 367 ALA A O 1
ATOM 2620 N N . GLY A 1 368 ? -7.142 -2.133 15.277 1.00 96.62 368 GLY A N 1
ATOM 2621 C CA . GLY A 1 368 ? -7.927 -2.297 16.506 1.00 96.62 368 GLY A CA 1
ATOM 2622 C C . GLY A 1 368 ? -7.433 -1.407 17.654 1.00 96.62 368 GLY A C 1
ATOM 2623 O O . GLY A 1 368 ? -8.228 -0.764 18.345 1.00 96.62 368 GLY A O 1
ATOM 2624 N N . GLN A 1 369 ? -6.112 -1.295 17.834 1.00 96.81 369 GLN A N 1
ATOM 2625 C CA . GLN A 1 369 ? -5.501 -0.354 18.778 1.00 96.81 369 GLN A CA 1
ATOM 2626 C C . GLN A 1 369 ? -5.929 1.081 18.454 1.00 96.81 369 GLN A C 1
ATOM 2628 O O . GLN A 1 369 ? -6.461 1.765 19.335 1.00 96.81 369 GLN A O 1
ATOM 2633 N N . ALA A 1 370 ? -5.820 1.489 17.189 1.00 95.94 370 ALA A N 1
ATOM 2634 C CA . ALA A 1 370 ? -6.189 2.825 16.752 1.00 95.94 370 ALA A CA 1
ATOM 2635 C C . ALA A 1 370 ? -7.678 3.137 17.005 1.00 95.94 370 ALA A C 1
ATOM 2637 O O . ALA A 1 370 ? -7.990 4.167 17.601 1.00 95.94 370 ALA A O 1
ATOM 2638 N N . GLN A 1 371 ? -8.602 2.236 16.656 1.00 96.31 371 GLN A N 1
ATOM 2639 C CA . GLN A 1 371 ? -10.044 2.425 16.892 1.00 96.31 371 GLN A CA 1
ATOM 2640 C C . GLN A 1 371 ? -10.410 2.499 18.377 1.00 96.31 371 GLN A C 1
ATOM 2642 O O . GLN A 1 371 ? -11.317 3.236 18.758 1.00 96.31 371 GLN A O 1
ATOM 2647 N N . SER A 1 372 ? -9.658 1.796 19.228 1.00 95.56 372 SER A N 1
ATOM 2648 C CA . SER A 1 372 ? -9.798 1.880 20.686 1.00 95.56 372 SER A CA 1
ATOM 2649 C C . SER A 1 372 ? -9.192 3.155 21.302 1.00 95.56 372 SER A C 1
ATOM 2651 O O . SER A 1 372 ? -9.198 3.308 22.523 1.00 95.56 372 SER A O 1
ATOM 2653 N N . GLY A 1 373 ? -8.657 4.071 20.484 1.00 94.19 373 GLY A N 1
ATOM 2654 C CA . GLY A 1 373 ? -7.999 5.301 20.933 1.00 94.19 373 GLY A CA 1
ATOM 2655 C C . GLY A 1 373 ? -6.597 5.087 21.511 1.00 94.19 373 GLY A C 1
ATOM 2656 O O . GLY A 1 373 ? -6.052 5.993 22.138 1.00 94.19 373 GLY A O 1
ATOM 2657 N N . ARG A 1 374 ? -6.004 3.902 21.321 1.00 95.94 374 ARG A N 1
ATOM 2658 C CA . ARG A 1 374 ? -4.624 3.598 21.718 1.00 95.94 374 ARG A CA 1
ATOM 2659 C C . ARG A 1 374 ? -3.671 3.884 20.564 1.00 95.94 374 ARG A C 1
ATOM 2661 O O . ARG A 1 374 ? -4.038 3.729 19.403 1.00 95.94 374 ARG A O 1
ATOM 2668 N N . THR A 1 375 ? -2.438 4.257 20.893 1.00 95.81 375 THR A N 1
ATOM 2669 C CA . THR A 1 375 ? -1.348 4.338 19.915 1.00 95.81 375 THR A CA 1
ATOM 2670 C C . THR A 1 375 ? -1.035 2.934 19.390 1.00 95.81 375 THR A C 1
ATOM 2672 O O . THR A 1 375 ? -0.801 2.041 20.210 1.00 95.81 375 THR A O 1
ATOM 2675 N N . PRO A 1 376 ? -1.037 2.715 18.066 1.00 97.06 376 PRO A N 1
ATOM 2676 C CA . PRO A 1 376 ? -0.630 1.445 17.482 1.00 97.06 376 PRO A CA 1
ATOM 2677 C C . PRO A 1 376 ? 0.832 1.092 17.779 1.00 97.06 376 PRO A C 1
ATOM 2679 O O . PRO A 1 376 ? 1.722 1.915 17.583 1.00 97.06 376 PRO A O 1
ATOM 2682 N N . THR A 1 377 ? 1.085 -0.132 18.239 1.00 97.12 377 THR A N 1
ATOM 2683 C CA . THR A 1 377 ? 2.427 -0.633 18.597 1.00 97.12 377 THR A CA 1
ATOM 2684 C C . THR A 1 377 ? 2.695 -2.066 18.144 1.00 97.12 377 THR A C 1
ATOM 2686 O O . THR A 1 377 ? 3.785 -2.576 18.388 1.00 97.12 377 THR A O 1
ATOM 2689 N N . ALA A 1 378 ? 1.722 -2.743 17.528 1.00 97.44 378 ALA A N 1
ATOM 2690 C CA . ALA A 1 378 ? 1.918 -4.119 17.080 1.00 97.44 378 ALA A CA 1
ATOM 2691 C C . ALA A 1 378 ? 3.000 -4.210 15.989 1.00 97.44 378 ALA A C 1
ATOM 2693 O O . ALA A 1 378 ? 3.077 -3.354 15.100 1.00 97.44 378 ALA A O 1
ATOM 2694 N N . THR A 1 379 ? 3.811 -5.262 16.074 1.00 97.00 379 THR A N 1
ATOM 2695 C CA . THR A 1 379 ? 4.930 -5.572 15.175 1.00 97.00 379 THR A CA 1
ATOM 2696 C C . THR A 1 379 ? 4.716 -6.935 14.528 1.00 97.00 379 THR A C 1
ATOM 2698 O O . THR A 1 379 ? 3.976 -7.771 15.051 1.00 97.00 379 THR A O 1
ATOM 2701 N N . THR A 1 380 ? 5.370 -7.187 13.399 1.00 94.12 380 THR A N 1
ATOM 2702 C CA . THR A 1 380 ? 5.387 -8.518 12.787 1.00 94.12 380 THR A CA 1
ATOM 2703 C C . THR A 1 380 ? 6.091 -9.522 13.693 1.00 94.12 380 THR A C 1
ATOM 2705 O O . THR A 1 380 ? 7.139 -9.217 14.261 1.00 94.12 380 THR A O 1
ATOM 2708 N N . GLN A 1 381 ? 5.536 -10.727 13.797 1.00 87.88 381 GLN A N 1
ATOM 2709 C CA . GLN A 1 381 ? 6.198 -11.884 14.396 1.00 87.88 381 GLN A CA 1
ATOM 2710 C C . GLN A 1 381 ? 6.412 -12.899 13.272 1.00 87.88 381 GLN A C 1
ATOM 2712 O O . GLN A 1 381 ? 5.439 -13.501 12.817 1.00 87.88 381 GLN A O 1
ATOM 2717 N N . LEU A 1 382 ? 7.649 -13.001 12.780 1.00 83.94 382 LEU A N 1
ATOM 2718 C CA . LEU A 1 382 ? 8.072 -14.004 11.798 1.00 83.94 382 LEU A CA 1
ATOM 2719 C C . LEU A 1 382 ? 8.873 -15.118 12.468 1.00 83.94 382 LEU A C 1
ATOM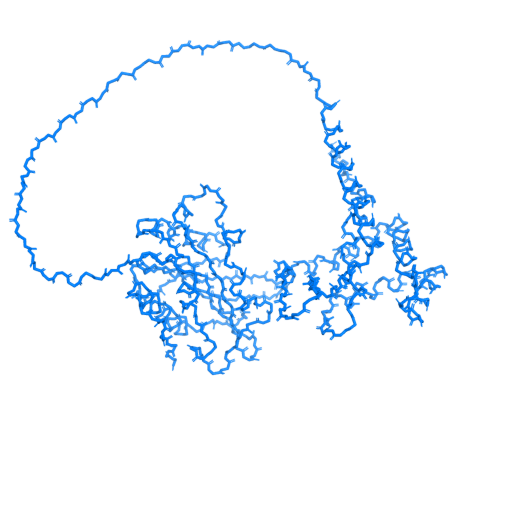 2721 O O . LEU A 1 382 ? 9.622 -14.803 13.423 1.00 83.94 382 LEU A O 1
#